Protein AF-A0A7S1AG06-F1 (afdb_monomer_lite)

Secondary structure (DSSP, 8-state):
--TT--HHHHHHHHHT-SSEEEEE--SSS----SS--THHHHHHHHHHHHTTTS--EEEEESS--SHHHHHHHHTTSSEEE--HHHHHHHHHHHHHHHHHHHHHHH-S---------SHHHHHHHT--------TTEETTEE-----GGGHHHHHHHHHHHHHHTT-HHHHHHHHHIIIIII-PSPPEEE-HHHHHHTTS---EEE-GGGSGGGSTHHHHHHHHHHHHHHTT--EEEEEESSSHHHHHHHHHHHHHT-EEEEEEEHHHHHHTHHHHHHHHHTT-EEEEE-STTSSHHHHHHHHHHHHHHSTTTEEE--SSS-SSTTHHHHHHHHHTHHHHHHHHHHHT--TT-TT-----SS--SEEEEE-SSSHHHHHHHGGGTTSS-EEEEE---TTT-S--TTS-S-S----HHHH-EEEEETTEEEEE-B-TT-PBPP---SS--

Organism: Noctiluca scintillans (NCBI:txid2966)

Sequence (449 aa):
VAPTSTPERMVKAAQLADSFIYVVSVLGVTGARAEVNSEVESVVSKLREATAGQGISLVVGFGVSTREHVTAIGAYADGVVVGSKIVQALGTSGLEGMSNLVKDLSGGPLIDPPFPETVEERRELGAVLPVPDTKWSFGAFGGRYIPETLMEAHEELSTAWDAAKKDEVFLAEIRRMREEFIGGPTPIYHAKRLSDMLGGAQLWFKREELAHTGAHKINNAIGQAILAKRLGKNRIIAETGAGQHGVATATACALLDLECIVYMGSVDMDRQALNVFRMKMLGATVVPAETGSKTLKDAINEAMRDWVTNIRTTHYIIGSAVGPHPFPDIVRDLQSVIGIEARAQMLNETSAHPTYTRGPGRLPDTVIACVGGGSNAIGMFSAFLDDKVEIFGVEAGGKAGPPQEDGSGSLEHSATLTAGRPGVLHGSRTYLIQDDAGQILETHSISAG

Structure (mmCIF, N/CA/C/O backbone):
data_AF-A0A7S1AG06-F1
#
_entry.id   AF-A0A7S1AG06-F1
#
loop_
_atom_site.group_PDB
_atom_site.id
_atom_site.type_symbol
_atom_site.label_atom_id
_atom_site.label_alt_id
_atom_site.label_comp_id
_atom_site.label_asym_id
_atom_site.label_entity_id
_atom_site.label_seq_id
_atom_site.pdbx_PDB_ins_code
_atom_site.Cartn_x
_atom_site.Cartn_y
_atom_site.Cartn_z
_atom_site.occupancy
_atom_site.B_iso_or_equiv
_atom_site.auth_seq_id
_atom_site.auth_comp_id
_atom_site.auth_asym_id
_atom_site.auth_atom_id
_atom_site.pdbx_PDB_model_num
ATOM 1 N N . VAL A 1 1 ? -17.848 5.512 17.217 1.00 82.69 1 VAL A N 1
ATOM 2 C CA . VAL A 1 1 ? -16.894 6.570 17.630 1.00 82.69 1 VAL A CA 1
ATOM 3 C C . VAL A 1 1 ? -15.759 5.933 18.413 1.00 82.69 1 VAL A C 1
ATOM 5 O O . VAL A 1 1 ? -16.008 4.989 19.155 1.00 82.69 1 VAL A O 1
ATOM 8 N N . ALA A 1 2 ? -14.530 6.400 18.213 1.00 83.06 2 ALA A N 1
ATOM 9 C CA . ALA A 1 2 ? -13.330 5.900 18.882 1.00 83.06 2 ALA A CA 1
ATOM 10 C C . ALA A 1 2 ? -12.634 7.019 19.684 1.00 83.06 2 ALA A C 1
ATOM 12 O O . ALA A 1 2 ? -12.930 8.191 19.451 1.00 83.06 2 ALA A O 1
ATOM 13 N N . PRO A 1 3 ? -11.674 6.702 20.577 1.00 77.75 3 PRO A N 1
ATOM 14 C CA . PRO A 1 3 ? -10.900 7.721 21.294 1.00 77.75 3 PRO A CA 1
ATOM 15 C C . PRO A 1 3 ? -10.045 8.616 20.380 1.00 77.75 3 PRO A C 1
ATOM 17 O O . PRO A 1 3 ? -9.652 9.707 20.781 1.00 77.75 3 PRO A O 1
ATOM 20 N N . THR A 1 4 ? -9.765 8.163 19.155 1.00 79.75 4 THR A N 1
ATOM 21 C CA . THR A 1 4 ? -9.115 8.931 18.077 1.00 79.75 4 THR A CA 1
ATOM 22 C C . THR A 1 4 ? -10.094 9.719 17.206 1.00 79.75 4 THR A C 1
ATOM 24 O O . THR A 1 4 ? -9.679 10.409 16.288 1.00 79.75 4 THR A O 1
ATOM 27 N N . SER A 1 5 ? -11.409 9.638 17.421 1.00 83.94 5 SER A N 1
ATOM 28 C CA . SER A 1 5 ? -12.334 10.455 16.628 1.00 83.94 5 SER A CA 1
ATOM 29 C C . SER A 1 5 ? -12.170 11.937 17.000 1.00 83.94 5 SER A C 1
ATOM 31 O O . SER A 1 5 ? -12.199 12.292 18.177 1.00 83.94 5 SER A O 1
ATOM 33 N N . THR A 1 6 ? -12.048 12.814 16.002 1.00 83.12 6 THR A N 1
ATOM 34 C CA . THR A 1 6 ? -12.031 14.272 16.205 1.00 83.12 6 THR A CA 1
ATOM 35 C C . THR A 1 6 ? -13.423 14.804 16.584 1.00 83.12 6 THR A C 1
ATOM 37 O O . THR A 1 6 ? -14.427 14.139 16.296 1.00 83.12 6 THR A O 1
ATOM 40 N N . PRO A 1 7 ? -13.540 16.006 17.184 1.00 81.56 7 PRO A N 1
ATOM 41 C CA . PRO A 1 7 ? -14.839 16.621 17.469 1.00 81.56 7 PRO A CA 1
ATOM 42 C C . PRO A 1 7 ? -15.742 16.740 16.232 1.00 81.56 7 PRO A C 1
ATOM 44 O O . PRO A 1 7 ? -16.926 16.410 16.286 1.00 81.56 7 PRO A O 1
ATOM 47 N N . GLU A 1 8 ? -15.188 17.127 15.082 1.00 83.00 8 GLU A N 1
ATOM 48 C CA . GLU A 1 8 ? -15.930 17.240 13.822 1.00 83.00 8 GLU A CA 1
ATOM 49 C C . GLU A 1 8 ? -16.462 15.874 13.365 1.00 83.00 8 GLU A C 1
ATOM 51 O O . GLU A 1 8 ? -17.602 15.754 12.902 1.00 83.00 8 GLU A O 1
ATOM 56 N N . ARG A 1 9 ? -15.654 14.818 13.530 1.00 84.94 9 ARG A N 1
ATOM 57 C CA . ARG A 1 9 ? -16.044 13.443 13.210 1.00 84.94 9 ARG A CA 1
ATOM 58 C C . ARG A 1 9 ? -17.137 12.934 14.146 1.00 84.94 9 ARG A C 1
ATOM 60 O O . ARG A 1 9 ? -18.053 12.262 13.677 1.00 84.94 9 ARG A O 1
ATOM 67 N N . MET A 1 10 ? -17.073 13.276 15.433 1.00 84.38 10 MET A N 1
ATOM 68 C CA . MET A 1 10 ? -18.102 12.946 16.424 1.00 84.38 10 MET A CA 1
ATOM 69 C C . MET A 1 10 ? -19.456 13.570 16.067 1.00 84.38 10 MET A C 1
ATOM 71 O O . MET A 1 10 ? -20.460 12.860 16.040 1.00 84.38 10 MET A O 1
ATOM 75 N N . VAL A 1 11 ? -19.481 14.857 15.703 1.00 82.00 11 VAL A N 1
ATOM 76 C CA . VAL A 1 11 ? -20.703 15.541 15.239 1.00 82.00 11 VAL A CA 1
ATOM 77 C C . VAL A 1 11 ? -21.268 14.866 13.991 1.00 82.00 11 VAL A C 1
ATOM 79 O O . VAL A 1 11 ? -22.467 14.610 13.903 1.00 82.00 11 VAL A O 1
ATOM 82 N N . LYS A 1 12 ? -20.407 14.523 13.028 1.00 83.12 12 LYS A N 1
ATOM 83 C CA . LYS A 1 12 ? -20.838 13.835 11.808 1.00 83.12 12 LYS A CA 1
ATOM 84 C C . LYS A 1 12 ? -21.396 12.439 12.090 1.00 83.12 12 LYS A C 1
ATOM 86 O O . LYS A 1 12 ? -22.379 12.048 11.474 1.00 83.12 12 LYS A O 1
ATOM 91 N N . ALA A 1 13 ? -20.783 11.691 13.007 1.00 82.56 13 ALA A N 1
ATOM 92 C CA . ALA A 1 13 ? -21.290 10.387 13.425 1.00 82.56 13 ALA A CA 1
ATOM 93 C C . ALA A 1 13 ? -22.673 10.510 14.080 1.00 82.56 13 ALA A C 1
ATOM 95 O O . ALA A 1 13 ? -23.531 9.675 13.827 1.00 82.56 13 ALA A O 1
ATOM 96 N N . ALA A 1 14 ? -22.901 11.570 14.858 1.00 78.81 14 ALA A N 1
ATOM 97 C CA . ALA A 1 14 ? -24.191 11.847 15.476 1.00 78.81 14 ALA A CA 1
ATOM 98 C C . ALA A 1 14 ? -25.291 12.153 14.454 1.00 78.81 14 ALA A C 1
ATOM 100 O O . ALA A 1 14 ? -26.377 11.598 14.533 1.00 78.81 14 ALA A O 1
ATOM 101 N N . GLN A 1 15 ? -24.978 12.944 13.426 1.00 79.06 15 GLN A N 1
ATOM 102 C CA . GLN A 1 15 ? -25.914 13.238 12.332 1.00 79.06 15 GLN A CA 1
ATOM 103 C C . GLN A 1 15 ? -26.327 12.004 11.516 1.00 79.06 15 GLN A C 1
ATOM 105 O O . GLN A 1 15 ? -27.351 12.042 10.842 1.00 79.06 15 GLN A O 1
ATOM 110 N N . LEU A 1 16 ? -25.508 10.950 11.529 1.00 79.19 16 LEU A N 1
ATOM 111 C CA . LEU A 1 16 ? -25.752 9.694 10.817 1.00 79.19 16 LEU A CA 1
ATOM 112 C C . LEU A 1 16 ? -26.366 8.608 11.709 1.00 79.19 16 LEU A C 1
ATOM 114 O O . LEU A 1 16 ? -26.655 7.526 11.211 1.00 79.19 16 LEU A O 1
ATOM 118 N N . ALA A 1 17 ? -26.458 8.835 13.019 1.00 77.12 17 ALA A N 1
ATOM 119 C CA . ALA A 1 17 ? -26.903 7.820 13.957 1.00 77.12 17 ALA A CA 1
ATOM 120 C C . ALA A 1 17 ? -28.417 7.913 14.163 1.00 77.12 17 ALA A C 1
ATOM 122 O O . ALA A 1 17 ? -28.927 8.891 14.702 1.00 77.12 17 ALA A O 1
ATOM 123 N N . ASP A 1 18 ? -29.116 6.847 13.787 1.00 70.19 18 ASP A N 1
ATOM 124 C CA . ASP A 1 18 ? -30.582 6.801 13.835 1.00 70.19 18 ASP A CA 1
ATOM 125 C C . ASP A 1 18 ? -31.113 6.338 15.204 1.00 70.19 18 ASP A C 1
ATOM 127 O O . ASP A 1 18 ? -32.270 6.571 15.546 1.00 70.19 18 ASP A O 1
ATOM 131 N N . SER A 1 19 ? -30.280 5.638 15.984 1.00 78.25 19 SER A N 1
ATOM 132 C CA . SER A 1 19 ? -30.672 5.005 17.253 1.00 78.25 19 SER A CA 1
ATOM 133 C C . SER A 1 19 ? -29.648 5.234 18.364 1.00 78.25 19 SER A C 1
ATOM 135 O O . SER A 1 19 ? -29.924 5.912 19.354 1.00 78.25 19 SER A O 1
ATOM 137 N N . PHE A 1 20 ? -28.448 4.682 18.205 1.00 85.56 20 PHE A N 1
ATOM 138 C CA . PHE A 1 20 ? -27.379 4.797 19.186 1.00 85.56 20 PHE A CA 1
ATOM 139 C C . PHE A 1 20 ? -26.015 4.964 18.524 1.00 85.56 20 PHE A C 1
ATOM 141 O O . PHE A 1 20 ? -25.789 4.538 17.392 1.00 85.56 20 PHE A O 1
ATOM 148 N N . ILE A 1 21 ? -25.076 5.546 19.266 1.00 85.25 21 ILE A N 1
ATOM 149 C CA . ILE A 1 21 ? -23.669 5.583 18.881 1.00 85.25 21 ILE A CA 1
ATOM 150 C C . ILE A 1 21 ? -22.910 4.566 19.715 1.00 85.25 21 ILE A C 1
ATOM 152 O O . ILE A 1 21 ? -22.862 4.646 20.943 1.00 85.25 21 ILE A O 1
ATOM 156 N N . TYR A 1 22 ? -22.260 3.637 19.021 1.00 87.44 22 TYR A N 1
ATOM 157 C CA . TYR A 1 22 ? -21.307 2.727 19.632 1.00 87.44 22 TYR A CA 1
ATOM 158 C C . TYR A 1 22 ? -19.970 3.434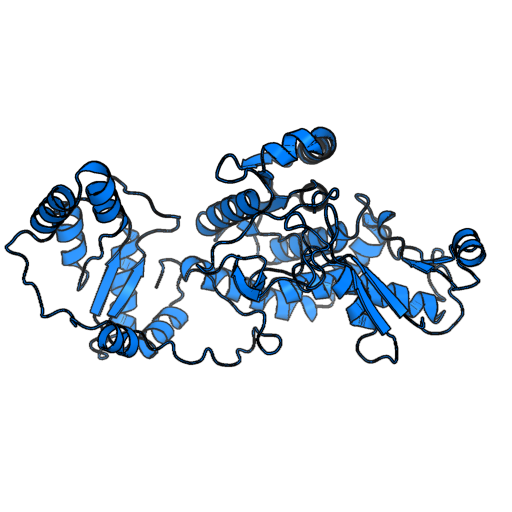 19.895 1.00 87.44 22 TYR A C 1
ATOM 160 O O . TYR A 1 22 ? -19.305 3.905 18.961 1.00 87.44 22 TYR A O 1
ATOM 168 N N . VAL A 1 23 ? -19.573 3.511 21.164 1.00 85.44 23 VAL A N 1
ATOM 169 C CA . VAL A 1 23 ? -18.324 4.119 21.635 1.00 85.44 23 VAL A CA 1
ATOM 170 C C . VAL A 1 23 ? -17.333 3.015 21.986 1.00 85.44 23 VAL A C 1
ATOM 172 O O . VAL A 1 23 ? -17.578 2.187 22.863 1.00 85.44 23 VAL A O 1
ATOM 175 N N . VAL A 1 24 ? -16.202 3.001 21.287 1.00 77.38 24 VAL A N 1
ATOM 176 C CA . VAL A 1 24 ? -15.135 2.024 21.513 1.00 77.38 24 VAL A CA 1
ATOM 177 C C . VAL A 1 24 ? -14.238 2.517 22.646 1.00 77.38 24 VAL A C 1
ATOM 179 O O . VAL A 1 24 ? -13.766 3.650 22.613 1.00 77.38 24 VAL A O 1
ATOM 182 N N . SER A 1 25 ? -13.988 1.666 23.640 1.00 63.97 25 SER A N 1
ATOM 183 C CA . SER A 1 25 ? -13.286 2.044 24.872 1.00 63.97 25 SER A CA 1
ATOM 184 C C . SER A 1 25 ? -11.745 2.065 24.787 1.00 63.97 25 SER A C 1
ATOM 186 O O . SER A 1 25 ? -11.075 2.478 25.738 1.00 63.97 25 SER A O 1
ATOM 188 N N . VAL A 1 26 ? -11.137 1.598 23.686 1.00 62.25 26 VAL A N 1
ATOM 189 C CA . VAL A 1 26 ? -9.678 1.368 23.623 1.00 62.25 26 VAL A CA 1
ATOM 190 C C . VAL A 1 26 ? -9.077 1.624 22.240 1.00 62.25 26 VAL A C 1
ATOM 192 O O . VAL A 1 26 ? -9.709 1.383 21.213 1.00 62.25 26 VAL A O 1
ATOM 195 N N . LEU A 1 27 ? -7.803 2.026 22.236 1.00 56.12 27 LEU A N 1
ATOM 196 C CA . LEU A 1 27 ? -6.889 1.921 21.098 1.00 56.12 27 LEU A CA 1
ATOM 197 C C . LEU A 1 27 ? -6.294 0.498 21.087 1.00 56.12 27 LEU A C 1
ATOM 199 O O . LEU A 1 27 ? -5.421 0.183 21.894 1.00 56.12 27 LEU A O 1
ATOM 203 N N . GLY A 1 28 ? -6.827 -0.400 20.252 1.00 52.72 28 GLY A N 1
ATOM 204 C CA . GLY A 1 28 ? -6.326 -1.776 20.093 1.00 52.72 28 GLY A CA 1
ATOM 205 C C . GLY A 1 28 ? -7.382 -2.782 19.611 1.00 52.72 28 GLY A C 1
ATOM 206 O O . GLY A 1 28 ? -8.577 -2.492 19.608 1.00 52.72 28 GLY A O 1
ATOM 207 N N . VAL A 1 29 ? -6.945 -3.980 19.200 1.00 49.53 29 VAL A N 1
ATOM 208 C CA . VAL A 1 29 ? -7.837 -5.111 18.862 1.00 49.53 29 VAL A CA 1
ATOM 209 C C . VAL A 1 29 ? -8.326 -5.864 20.108 1.00 49.53 29 VAL A C 1
ATOM 211 O O . VAL A 1 29 ? -7.741 -5.779 21.185 1.00 49.53 29 VAL A O 1
ATOM 214 N N . THR A 1 30 ? -9.444 -6.576 19.952 1.00 44.72 30 THR A N 1
ATOM 215 C CA . THR A 1 30 ? -10.256 -7.217 21.002 1.00 44.72 30 THR A CA 1
ATOM 216 C C . THR A 1 30 ? -9.461 -8.044 22.020 1.00 44.72 30 THR A C 1
ATOM 218 O O . THR A 1 30 ? -8.697 -8.927 21.641 1.00 44.72 30 THR A O 1
ATOM 221 N N . GLY A 1 31 ? -9.745 -7.835 23.311 1.00 45.41 31 GLY A N 1
ATOM 222 C CA . GLY A 1 31 ? -9.295 -8.662 24.435 1.00 45.41 31 GLY A CA 1
ATOM 223 C C . GLY A 1 31 ? -9.932 -8.189 25.747 1.00 45.41 31 GLY A C 1
ATOM 224 O O . GLY A 1 31 ? -10.131 -6.988 25.937 1.00 45.41 31 GLY A O 1
ATOM 225 N N . ALA A 1 32 ? -10.305 -9.115 26.636 1.00 44.28 32 ALA A N 1
ATOM 226 C CA . ALA A 1 32 ? -10.790 -8.769 27.974 1.00 44.28 32 ALA A CA 1
ATOM 227 C C . ALA A 1 32 ? -9.619 -8.237 28.817 1.00 44.28 32 ALA A C 1
ATOM 229 O O . ALA A 1 32 ? -8.543 -8.834 28.815 1.00 44.28 32 ALA A O 1
ATOM 230 N N . ARG A 1 33 ? -9.811 -7.118 29.520 1.00 54.19 33 ARG A N 1
ATOM 231 C CA . ARG A 1 33 ? -8.821 -6.543 30.446 1.00 54.19 33 ARG A CA 1
ATOM 232 C C . ARG A 1 33 ? -9.404 -6.474 31.854 1.00 54.19 33 ARG A C 1
ATOM 234 O O . ARG A 1 33 ? -10.619 -6.544 32.009 1.00 54.19 33 ARG A O 1
ATOM 241 N N . ALA A 1 34 ? -8.525 -6.357 32.848 1.00 46.91 34 ALA A N 1
ATOM 242 C CA . ALA A 1 34 ? -8.886 -6.300 34.264 1.00 46.91 34 ALA A CA 1
ATOM 243 C C . ALA A 1 34 ? -9.395 -4.919 34.727 1.00 46.91 34 ALA A C 1
ATOM 245 O O . ALA A 1 34 ? -10.036 -4.848 35.766 1.00 46.91 34 ALA A O 1
ATOM 246 N N . GLU A 1 35 ? -9.134 -3.842 33.973 1.00 53.31 35 GLU A N 1
ATOM 247 C CA . GLU A 1 35 ? -9.534 -2.472 34.334 1.00 53.31 35 GLU A CA 1
ATOM 248 C C . GLU A 1 35 ? -10.145 -1.716 33.141 1.00 53.31 35 GLU A C 1
ATOM 250 O O . GLU A 1 35 ? -9.766 -1.929 31.982 1.00 53.31 35 GLU A O 1
ATOM 255 N N . VAL A 1 36 ? -11.102 -0.829 33.436 1.00 56.50 36 VAL A N 1
ATOM 256 C CA . VAL A 1 36 ? -11.788 0.043 32.468 1.00 56.50 36 VAL A CA 1
ATOM 257 C C . VAL A 1 36 ? -10.916 1.271 32.182 1.00 56.50 36 VAL A C 1
ATOM 259 O O . VAL A 1 36 ? -10.437 1.922 33.106 1.00 56.50 36 VAL A O 1
ATOM 262 N N . ASN A 1 37 ? -10.704 1.597 30.904 1.00 65.44 37 ASN A N 1
ATOM 263 C CA . ASN A 1 37 ? -9.892 2.746 30.491 1.00 65.44 37 ASN A CA 1
ATOM 264 C C . ASN A 1 37 ? -10.561 4.074 30.912 1.00 65.44 37 ASN A C 1
ATOM 266 O O . ASN A 1 37 ? -11.705 4.336 30.542 1.00 65.44 37 ASN A O 1
ATOM 270 N N . SER A 1 38 ? -9.842 4.924 31.648 1.00 63.81 38 SER A N 1
ATOM 271 C CA . SER A 1 38 ? -10.331 6.224 32.132 1.00 63.81 38 SER A CA 1
ATOM 272 C C . SER A 1 38 ? -10.552 7.257 31.020 1.00 63.81 38 SER A C 1
ATOM 274 O O . SER A 1 38 ? -11.309 8.207 31.203 1.00 63.81 38 SER A O 1
ATOM 276 N N . GLU A 1 39 ? -9.962 7.071 29.834 1.00 70.44 39 GLU A N 1
ATOM 277 C CA . GLU A 1 39 ? -10.177 7.970 28.689 1.00 70.44 39 GLU A CA 1
ATOM 278 C C . GLU A 1 39 ? -11.611 7.905 28.136 1.00 70.44 39 GLU A C 1
ATOM 280 O O . GLU A 1 39 ? -12.083 8.848 27.499 1.00 70.44 39 GLU A O 1
ATOM 285 N N . VAL A 1 40 ? -12.326 6.807 28.386 1.00 77.19 40 VAL A N 1
ATOM 286 C CA . VAL A 1 40 ? -13.643 6.528 27.793 1.00 77.19 40 VAL A CA 1
ATOM 287 C C . VAL A 1 40 ? -14.706 7.469 28.321 1.00 77.19 40 VAL A C 1
ATOM 289 O O . VAL A 1 40 ? -15.516 7.966 27.546 1.00 77.19 40 VAL A O 1
ATOM 292 N N . GLU A 1 41 ? -14.677 7.760 29.618 1.00 83.75 41 GLU A N 1
ATOM 293 C CA . GLU A 1 41 ? -15.601 8.704 30.243 1.00 83.75 41 GLU A CA 1
ATOM 294 C C . GLU A 1 41 ? -15.460 10.100 29.620 1.00 83.75 41 GLU A C 1
ATOM 296 O O . GLU A 1 41 ? -16.454 10.735 29.269 1.00 83.75 41 GLU A O 1
ATOM 301 N N . SER A 1 42 ? -14.221 10.543 29.369 1.00 83.00 42 SER A N 1
ATOM 302 C CA . SER A 1 42 ? -13.962 11.812 28.679 1.00 83.00 42 SER A CA 1
ATOM 303 C C . SER A 1 42 ? -14.509 11.814 27.249 1.00 83.00 42 SER A C 1
ATOM 305 O O . SER A 1 42 ? -15.097 12.807 26.819 1.00 83.00 42 SER A O 1
ATOM 307 N N . VAL A 1 43 ? -14.355 10.709 26.511 1.00 83.31 43 VAL A N 1
ATOM 308 C CA . VAL A 1 43 ? -14.897 10.568 25.148 1.00 83.31 43 VAL A CA 1
ATOM 309 C C . VAL A 1 43 ? -16.423 10.599 25.159 1.00 83.31 43 VAL A C 1
ATOM 311 O O . VAL A 1 43 ? -17.015 11.320 24.361 1.00 83.31 43 VAL A O 1
ATOM 314 N N . VAL A 1 44 ? -17.062 9.860 26.070 1.00 88.00 44 VAL A N 1
ATOM 315 C CA . VAL A 1 44 ? -18.524 9.842 26.213 1.00 88.00 44 VAL A CA 1
ATOM 316 C C . VAL A 1 44 ? -19.041 11.227 26.581 1.00 88.00 44 VAL A C 1
ATOM 318 O O . VAL A 1 44 ? -20.014 11.672 25.984 1.00 88.00 44 VAL A O 1
ATOM 321 N N . SER A 1 45 ? -18.370 11.937 27.490 1.00 87.00 45 SER A N 1
ATOM 322 C CA . SER A 1 45 ? -18.733 13.305 27.871 1.00 87.00 45 SER A CA 1
ATOM 323 C C . SER A 1 45 ? -18.693 14.265 26.674 1.00 87.00 45 SER A C 1
ATOM 325 O O . SER A 1 45 ? -19.702 14.889 26.349 1.00 87.00 45 SER A O 1
ATOM 327 N N . LYS A 1 46 ? -17.580 14.295 25.926 1.00 84.44 46 LYS A N 1
ATOM 328 C CA . LYS A 1 46 ? -17.444 15.120 24.708 1.00 84.44 46 LYS A CA 1
ATOM 329 C C . LYS A 1 46 ? -18.480 14.768 23.645 1.00 84.44 46 LYS A C 1
ATOM 331 O O . LYS A 1 46 ? -19.031 15.648 22.990 1.00 84.44 46 LYS A O 1
ATOM 336 N N . LEU A 1 47 ? -18.743 13.476 23.459 1.00 86.12 47 LEU A N 1
ATOM 337 C CA . LEU A 1 47 ? -19.730 13.011 22.496 1.00 86.12 47 LEU A CA 1
ATOM 338 C C . LEU A 1 47 ? -21.141 13.435 22.918 1.00 86.12 47 LEU A C 1
ATOM 340 O O . LEU A 1 47 ? -21.899 13.902 22.080 1.00 86.12 47 LEU A O 1
ATOM 344 N N . ARG A 1 48 ? -21.460 13.353 24.214 1.00 87.50 48 ARG A N 1
ATOM 345 C CA . ARG A 1 48 ? -22.745 13.779 24.783 1.00 87.50 48 ARG A CA 1
ATOM 346 C C . ARG A 1 48 ? -22.974 15.280 24.611 1.00 87.50 48 ARG A C 1
ATOM 348 O O . ARG A 1 48 ? -24.095 15.684 24.317 1.00 87.50 48 ARG A O 1
ATOM 355 N N . GLU A 1 49 ? -21.924 16.093 24.732 1.00 85.75 49 GLU A N 1
ATOM 356 C CA . GLU A 1 49 ? -21.966 17.518 24.378 1.00 85.75 49 GLU A CA 1
ATOM 357 C C . GLU A 1 49 ? -22.215 17.719 22.874 1.00 85.75 49 GLU A C 1
ATOM 359 O O . GLU A 1 49 ? -23.095 18.488 22.490 1.00 85.75 49 GLU A O 1
ATOM 364 N N . ALA A 1 50 ? -21.496 16.989 22.014 1.00 78.62 50 ALA A N 1
ATOM 365 C CA . ALA A 1 50 ? -21.640 17.074 20.559 1.00 78.62 50 ALA A CA 1
ATOM 366 C C . ALA A 1 50 ? -23.013 16.592 20.044 1.00 78.62 50 ALA A C 1
ATOM 368 O O . ALA A 1 50 ? -23.471 17.047 18.995 1.00 78.62 50 ALA A O 1
ATOM 369 N N . THR A 1 51 ? -23.673 15.686 20.769 1.00 76.62 51 THR A N 1
ATOM 370 C CA . THR A 1 51 ? -24.997 15.133 20.437 1.00 76.62 51 THR A CA 1
ATOM 371 C C . THR A 1 51 ? -26.125 15.744 21.271 1.00 76.62 51 THR A C 1
ATOM 373 O O . THR A 1 51 ? -27.248 15.225 21.269 1.00 76.62 51 THR A O 1
ATOM 376 N N . ALA A 1 52 ? -25.852 16.821 22.014 1.00 78.50 52 ALA A N 1
ATOM 377 C CA . ALA A 1 52 ? -26.829 17.443 22.897 1.00 78.50 52 ALA A CA 1
ATOM 378 C C . ALA A 1 52 ? -28.099 17.837 22.120 1.00 78.50 52 ALA A C 1
ATOM 380 O O . ALA A 1 52 ? -28.047 18.514 21.095 1.00 78.50 52 ALA A O 1
ATOM 381 N N . GLY A 1 53 ? -29.258 17.386 22.610 1.00 72.19 53 GLY A N 1
ATOM 382 C CA . GLY A 1 53 ? -30.561 17.661 21.995 1.00 72.19 53 GLY A CA 1
ATOM 383 C C . GLY A 1 53 ? -30.986 16.711 20.868 1.00 72.19 53 GLY A C 1
ATOM 384 O O . GLY A 1 53 ? -32.100 16.853 20.378 1.00 72.19 53 GLY A O 1
ATOM 385 N N . GLN A 1 54 ? -30.162 15.727 20.485 1.00 74.44 54 GLN A N 1
ATOM 386 C CA . GLN A 1 54 ? -30.512 14.748 19.440 1.00 74.44 54 GLN A CA 1
ATOM 387 C C . GLN A 1 54 ? -31.177 13.473 19.987 1.00 74.44 54 GLN A C 1
ATOM 389 O O . GLN A 1 54 ? -31.704 12.680 19.217 1.00 74.44 54 GLN A O 1
ATOM 394 N N . GLY A 1 55 ? -31.167 13.261 21.309 1.00 74.00 55 GLY A N 1
ATOM 395 C CA . GLY A 1 55 ? -31.792 12.088 21.942 1.00 74.00 55 GLY A CA 1
ATOM 396 C C . GLY A 1 55 ? -31.104 10.750 21.636 1.00 74.00 55 GLY A C 1
ATOM 397 O O . GLY A 1 55 ? -31.683 9.698 21.891 1.00 74.00 55 GLY A O 1
ATOM 398 N N . ILE A 1 56 ? -29.885 10.782 21.094 1.00 82.06 56 ILE A N 1
ATOM 399 C CA . ILE A 1 56 ? -29.129 9.591 20.699 1.00 82.06 56 ILE A CA 1
ATOM 400 C C . ILE A 1 56 ? -28.500 8.942 21.932 1.00 82.06 56 ILE A C 1
ATOM 402 O O . ILE A 1 56 ? -27.832 9.612 22.719 1.00 82.06 56 ILE A O 1
ATOM 406 N N . SER A 1 57 ? -28.682 7.627 22.067 1.00 86.38 57 SER A N 1
ATOM 407 C CA . SER A 1 57 ? -28.094 6.854 23.166 1.00 86.38 57 SER A CA 1
ATOM 408 C C . SER A 1 57 ? -26.612 6.566 22.911 1.00 86.38 57 SER A C 1
ATOM 410 O O . SER A 1 57 ? -26.224 6.158 21.816 1.00 86.38 57 SER A O 1
ATOM 412 N N . LEU A 1 58 ? -25.770 6.740 23.925 1.00 88.50 58 LEU A N 1
ATOM 413 C CA . LEU A 1 58 ? -24.339 6.453 23.877 1.00 88.50 58 LEU A CA 1
ATOM 414 C C . LEU A 1 58 ? -24.062 5.109 24.541 1.00 88.50 58 LEU A C 1
ATOM 416 O O . LEU A 1 58 ? -24.184 4.961 25.757 1.00 88.50 58 LEU A O 1
ATOM 420 N N . VAL A 1 59 ? -23.673 4.124 23.736 1.00 89.94 59 VAL A N 1
ATOM 421 C CA . VAL A 1 59 ? -23.468 2.749 24.198 1.00 89.94 59 VAL A CA 1
ATOM 422 C C . VAL A 1 59 ? -21.988 2.414 24.106 1.00 89.94 59 VAL A C 1
ATOM 424 O O . VAL A 1 59 ? -21.392 2.481 23.033 1.00 89.94 59 VAL A O 1
ATOM 427 N N . VAL A 1 60 ? -21.382 2.042 25.227 1.00 88.25 60 VAL A N 1
ATOM 428 C CA . VAL A 1 60 ? -19.943 1.769 25.311 1.00 88.25 60 VAL A CA 1
ATOM 429 C C . VAL A 1 60 ? -19.682 0.272 25.185 1.00 88.25 60 VAL A C 1
ATOM 431 O O . VAL A 1 60 ? -20.357 -0.543 25.813 1.00 88.25 60 VAL A O 1
ATOM 434 N N . GLY A 1 61 ? -18.669 -0.111 24.413 1.00 78.00 61 GLY A N 1
ATOM 435 C CA . GLY A 1 61 ? -18.190 -1.493 24.369 1.00 78.00 61 GLY A CA 1
ATOM 436 C C . GLY A 1 61 ? -16.679 -1.599 24.207 1.00 78.00 61 GLY A C 1
ATOM 437 O O . GLY A 1 61 ? -16.005 -0.600 23.969 1.00 78.00 61 GLY A O 1
ATOM 438 N N . PHE A 1 62 ? -16.189 -2.843 24.312 1.00 68.00 62 PHE A N 1
ATOM 439 C CA . PHE A 1 62 ? -14.797 -3.311 24.493 1.00 68.00 62 PHE A CA 1
ATOM 440 C C . PHE A 1 62 ? -14.321 -3.439 25.950 1.00 68.00 62 PHE A C 1
ATOM 442 O O . PHE A 1 62 ? -14.478 -2.536 26.765 1.00 68.00 62 PHE A O 1
ATOM 449 N N . GLY A 1 63 ? -13.700 -4.585 26.266 1.00 70.31 63 GLY A N 1
ATOM 450 C CA . GLY A 1 63 ? -13.083 -4.876 27.571 1.00 70.31 63 GLY A CA 1
ATOM 451 C C . GLY A 1 63 ? -14.050 -5.269 28.699 1.00 70.31 63 GLY A C 1
ATOM 452 O O . GLY A 1 63 ? -13.611 -5.677 29.773 1.00 70.31 63 GLY A O 1
ATOM 453 N N . VAL A 1 64 ? -15.361 -5.198 28.471 1.00 80.19 64 VAL A N 1
ATOM 454 C CA . VAL A 1 64 ? -16.384 -5.535 29.471 1.00 80.19 64 VAL A CA 1
ATOM 455 C C . VAL A 1 64 ? -16.474 -7.048 29.643 1.00 80.19 64 VAL A C 1
ATOM 457 O O . VAL A 1 64 ? -16.635 -7.785 28.669 1.00 80.19 64 VAL A O 1
ATOM 460 N N . SER A 1 65 ? -16.336 -7.522 30.880 1.00 86.69 65 SER A N 1
ATOM 461 C CA . SER A 1 65 ? -16.362 -8.959 31.177 1.00 86.69 65 SER A CA 1
ATOM 462 C C . SER A 1 65 ? -16.991 -9.323 32.519 1.00 86.69 65 SER A C 1
ATOM 464 O O . SER A 1 65 ? -17.255 -10.505 32.732 1.00 86.69 65 SER A O 1
ATOM 466 N N . THR A 1 66 ? -17.266 -8.339 33.378 1.00 88.00 66 THR A N 1
ATOM 467 C CA . THR A 1 66 ? -17.889 -8.531 34.692 1.00 88.00 66 THR A CA 1
ATOM 468 C C . THR A 1 66 ? -19.007 -7.514 34.917 1.00 88.00 66 THR A C 1
ATOM 470 O O . THR A 1 66 ? -19.088 -6.493 34.221 1.00 88.00 66 THR A O 1
ATOM 473 N N . ARG A 1 67 ? -19.869 -7.774 35.904 1.00 88.75 67 ARG A N 1
ATOM 474 C CA . ARG A 1 67 ? -20.951 -6.863 36.295 1.00 88.75 67 ARG A CA 1
ATOM 475 C C . ARG A 1 67 ? -20.430 -5.537 36.848 1.00 88.75 67 ARG A C 1
ATOM 477 O O . ARG A 1 67 ? -21.058 -4.497 36.653 1.00 88.75 67 ARG A O 1
ATOM 484 N N . GLU A 1 68 ? -19.275 -5.543 37.499 1.00 88.00 68 GLU A N 1
ATOM 485 C CA . GLU A 1 68 ? -18.622 -4.330 37.993 1.00 88.00 68 GLU A CA 1
ATOM 486 C C . GLU A 1 68 ? -18.251 -3.415 36.825 1.00 88.00 68 GLU A C 1
ATOM 488 O O . GLU A 1 68 ? -18.516 -2.218 36.894 1.00 88.00 68 GLU A O 1
ATOM 493 N N . HIS A 1 69 ? -17.736 -3.968 35.717 1.00 86.50 69 HIS A N 1
ATOM 494 C CA . HIS A 1 69 ? -17.481 -3.183 34.504 1.00 86.50 69 HIS A CA 1
ATOM 495 C C . HIS A 1 69 ? -18.778 -2.583 33.948 1.00 86.50 69 HIS A C 1
ATOM 497 O O . HIS A 1 69 ? -18.801 -1.406 33.598 1.00 86.50 69 HIS A O 1
ATOM 503 N N . VAL A 1 70 ? -19.861 -3.369 33.893 1.00 88.06 70 VAL A N 1
ATOM 504 C CA . VAL A 1 70 ? -21.173 -2.893 33.417 1.00 88.06 70 VAL A CA 1
ATOM 505 C C . VAL A 1 70 ? -21.680 -1.742 34.284 1.00 88.06 70 VAL A C 1
ATOM 507 O O . VAL A 1 70 ? -22.080 -0.707 33.760 1.00 88.06 70 VAL A O 1
ATOM 510 N N . THR A 1 71 ? -21.615 -1.893 35.606 1.00 88.00 71 THR A N 1
ATOM 511 C CA . THR A 1 71 ? -22.095 -0.886 36.562 1.00 88.00 71 THR A CA 1
ATOM 512 C C . THR A 1 71 ? -21.247 0.384 36.509 1.00 88.00 71 THR A C 1
ATOM 514 O O . THR A 1 71 ? -21.790 1.484 36.506 1.00 88.00 71 THR A O 1
ATOM 517 N N . ALA A 1 72 ? -19.921 0.243 36.419 1.00 85.94 72 ALA A N 1
ATOM 518 C CA . ALA A 1 72 ? -19.004 1.372 36.316 1.00 85.94 72 ALA A CA 1
ATOM 519 C C . ALA A 1 72 ? -19.233 2.181 35.031 1.00 85.94 72 ALA A C 1
ATOM 521 O O . ALA A 1 72 ? -19.277 3.405 35.079 1.00 85.94 72 ALA A O 1
ATOM 522 N N . ILE A 1 73 ? -19.419 1.509 33.892 1.00 87.06 73 ILE A N 1
ATOM 523 C CA . ILE A 1 73 ? -19.690 2.169 32.607 1.00 87.06 73 ILE A CA 1
ATOM 524 C C . ILE A 1 73 ? -21.091 2.793 32.589 1.00 87.06 73 ILE A C 1
ATOM 526 O O . ILE A 1 73 ? -21.268 3.910 32.104 1.00 87.06 73 ILE A O 1
ATOM 530 N N . GLY A 1 74 ? -22.084 2.107 33.160 1.00 86.94 74 GLY A N 1
ATOM 531 C CA . GLY A 1 74 ? -23.457 2.604 33.271 1.00 86.94 74 GLY A CA 1
ATOM 532 C C . GLY A 1 74 ? -23.599 3.881 34.107 1.00 86.94 74 GLY A C 1
ATOM 533 O O . GLY A 1 74 ? -24.634 4.534 34.038 1.00 86.94 74 GLY A O 1
ATOM 534 N N . ALA A 1 75 ? -22.569 4.278 34.864 1.00 87.62 75 ALA A N 1
ATOM 535 C CA . ALA A 1 75 ? -22.553 5.556 35.571 1.00 87.62 75 ALA A CA 1
ATOM 536 C C . ALA A 1 75 ? -22.447 6.772 34.628 1.00 87.62 75 ALA A C 1
ATOM 538 O O . ALA A 1 75 ? -22.842 7.870 35.014 1.00 87.62 75 ALA A O 1
ATOM 539 N N . TYR A 1 76 ? -21.924 6.594 33.409 1.00 87.00 76 TYR A N 1
ATOM 540 C CA . TYR A 1 76 ? -21.691 7.690 32.458 1.00 87.00 76 TYR A CA 1
ATOM 541 C C . TYR A 1 76 ? -22.158 7.404 31.020 1.00 87.00 76 TYR A C 1
ATOM 543 O O . TYR A 1 76 ? -22.207 8.326 30.200 1.00 87.00 76 TYR A O 1
ATOM 551 N N . ALA A 1 77 ? -22.532 6.166 30.690 1.00 89.56 77 ALA A N 1
ATOM 552 C CA . ALA A 1 77 ? -23.069 5.762 29.389 1.00 89.56 77 ALA A CA 1
ATOM 553 C C . ALA A 1 77 ? -24.536 5.316 29.486 1.00 89.56 77 ALA A C 1
ATOM 555 O O . ALA A 1 77 ? -24.988 4.867 30.534 1.00 89.56 77 ALA A O 1
ATOM 556 N N . ASP A 1 78 ? -25.265 5.395 28.371 1.00 88.12 78 ASP A N 1
ATOM 557 C CA . ASP A 1 78 ? -26.684 5.012 28.308 1.00 88.12 78 ASP A CA 1
ATOM 558 C C . ASP A 1 78 ? -26.867 3.495 28.105 1.00 88.12 78 ASP A C 1
ATOM 560 O O . ASP A 1 78 ? -27.952 2.954 28.305 1.00 88.12 78 ASP A O 1
ATOM 564 N N . GLY A 1 79 ? -25.797 2.786 27.727 1.00 88.44 79 GLY A N 1
ATOM 565 C CA . GLY A 1 79 ? -25.791 1.331 27.607 1.00 88.44 79 GLY A CA 1
ATOM 566 C C . GLY A 1 79 ? -24.389 0.729 27.516 1.00 88.44 79 GLY A C 1
ATOM 567 O O . GLY A 1 79 ? -23.392 1.431 27.323 1.00 88.44 79 GLY A O 1
ATOM 568 N N . VAL A 1 80 ? -24.322 -0.602 27.623 1.00 88.12 80 VAL A N 1
ATOM 569 C CA . VAL A 1 80 ? -23.071 -1.373 27.605 1.00 88.12 80 VAL A CA 1
ATOM 570 C C . VAL A 1 80 ? -23.178 -2.546 26.632 1.00 88.12 80 VAL A C 1
ATOM 572 O O . VAL A 1 80 ? -24.135 -3.315 26.689 1.00 88.12 80 VAL A O 1
ATOM 575 N N . VAL A 1 81 ? -22.178 -2.720 25.764 1.00 88.19 81 VAL A N 1
ATOM 576 C CA . VAL A 1 81 ? -22.070 -3.875 24.857 1.00 88.19 81 VAL A CA 1
ATOM 577 C C . VAL A 1 81 ? -21.023 -4.859 25.364 1.00 88.19 81 VAL A C 1
ATOM 579 O O . VAL A 1 81 ? -19.863 -4.504 25.592 1.00 88.19 81 VAL A O 1
ATOM 582 N N . VAL A 1 82 ? -21.411 -6.134 25.442 1.00 87.06 82 VAL A N 1
ATOM 583 C CA . VAL A 1 82 ? -20.522 -7.247 25.790 1.00 87.06 82 VAL A CA 1
ATOM 584 C C . VAL A 1 82 ? -20.505 -8.254 24.645 1.00 87.06 82 VAL A C 1
ATOM 586 O O . VAL A 1 82 ? -21.513 -8.879 24.354 1.00 87.06 82 VAL A O 1
ATOM 589 N N . GLY A 1 83 ? -19.358 -8.407 23.980 1.00 86.56 83 GLY A N 1
ATOM 590 C CA . GLY A 1 83 ? -19.199 -9.323 22.842 1.00 86.56 83 GLY A CA 1
ATOM 591 C C . GLY A 1 83 ? -18.336 -10.537 23.181 1.00 86.56 83 GLY A C 1
ATOM 592 O O . GLY A 1 83 ? -18.838 -11.630 23.432 1.00 86.56 83 GLY A O 1
ATOM 593 N N . SER A 1 84 ? -17.013 -10.347 23.223 1.00 83.19 84 SER A N 1
ATOM 594 C CA . SER A 1 84 ? -16.031 -11.441 23.323 1.00 83.19 84 SER A CA 1
ATOM 595 C C . SER A 1 84 ? -16.264 -12.391 24.501 1.00 83.19 84 SER A C 1
ATOM 597 O O . SER A 1 84 ? -16.038 -13.590 24.365 1.00 83.19 84 SER A O 1
ATOM 599 N N . LYS A 1 85 ? -16.741 -11.886 25.646 1.00 87.06 85 LYS A N 1
ATOM 600 C CA . LYS A 1 85 ? -17.011 -12.721 26.822 1.00 87.06 85 LYS A CA 1
ATOM 601 C C . LYS A 1 85 ? -18.218 -13.643 26.623 1.00 87.06 85 LYS A C 1
ATOM 603 O O . LYS A 1 85 ? -18.160 -14.794 27.045 1.00 87.06 85 LYS A O 1
ATOM 608 N N . ILE A 1 86 ? -19.255 -13.169 25.927 1.00 89.12 86 ILE A N 1
ATOM 609 C CA . ILE A 1 86 ? -20.428 -13.970 25.545 1.00 89.12 86 ILE A CA 1
ATOM 610 C C . ILE A 1 86 ? -20.000 -15.092 24.598 1.00 89.12 86 ILE A C 1
ATOM 612 O O . ILE A 1 86 ? -20.312 -16.252 24.849 1.00 89.12 86 ILE A O 1
ATOM 616 N N . VAL A 1 87 ? -19.205 -14.771 23.571 1.00 88.12 87 VAL A N 1
ATOM 617 C CA . VAL A 1 87 ? -18.671 -15.771 22.627 1.00 88.12 87 VAL A CA 1
ATOM 618 C C . VAL A 1 87 ? -17.786 -16.797 23.344 1.00 88.12 87 VAL A C 1
ATOM 620 O O . VAL A 1 87 ? -17.905 -17.994 23.097 1.00 88.12 87 VAL A O 1
ATOM 623 N N . GLN A 1 88 ? -16.934 -16.357 24.275 1.00 87.50 88 GLN A N 1
ATOM 624 C CA . GLN A 1 88 ? -16.097 -17.258 25.070 1.00 87.50 88 GLN A CA 1
ATOM 625 C C . GLN A 1 88 ? -16.940 -18.194 25.949 1.00 87.50 88 GLN A C 1
ATOM 627 O O . GLN A 1 88 ? -16.667 -19.393 26.002 1.00 87.50 88 GLN A O 1
ATOM 632 N N . ALA A 1 89 ? -17.961 -17.666 26.629 1.00 89.88 89 ALA A N 1
ATOM 633 C CA . ALA A 1 89 ? -18.862 -18.463 27.457 1.00 89.88 89 ALA A CA 1
ATOM 634 C C . ALA A 1 89 ? -19.645 -19.480 26.618 1.00 89.88 89 ALA A C 1
ATOM 636 O O . ALA A 1 89 ? -19.740 -20.640 27.012 1.00 89.88 89 ALA A O 1
ATOM 637 N N . LEU A 1 90 ? -20.111 -19.076 25.431 1.00 90.69 90 LEU A N 1
ATOM 638 C CA . LEU A 1 90 ? -20.757 -19.966 24.470 1.00 90.69 90 LEU A CA 1
ATOM 639 C C . LEU A 1 90 ? -19.821 -21.101 24.032 1.00 90.69 90 LEU A C 1
ATOM 641 O O . LEU A 1 90 ? -20.217 -22.262 24.045 1.00 90.69 90 LEU A O 1
ATOM 645 N N . GLY A 1 91 ? -18.569 -20.785 23.691 1.00 90.12 91 GLY A N 1
ATOM 646 C CA . GLY A 1 91 ? -17.586 -21.789 23.277 1.00 90.12 91 GLY A CA 1
ATOM 647 C C . GLY A 1 91 ? -17.150 -22.737 24.399 1.00 90.12 91 GLY A C 1
ATOM 648 O O . GLY A 1 91 ? -16.849 -23.896 24.135 1.00 90.12 91 GLY A O 1
ATOM 649 N N . THR A 1 92 ? -17.130 -22.268 25.650 1.00 90.75 92 THR A N 1
ATOM 650 C CA . THR A 1 92 ? -16.637 -23.054 26.800 1.00 90.75 92 THR A CA 1
ATOM 651 C C . THR A 1 92 ? -17.740 -23.881 27.459 1.00 90.75 92 THR A C 1
ATOM 653 O O . THR A 1 92 ? -17.497 -24.982 27.945 1.00 90.75 92 THR A O 1
ATOM 656 N N . SER A 1 93 ? -18.953 -23.336 27.528 1.00 91.38 93 SER A N 1
ATOM 657 C CA . SER A 1 93 ? -20.032 -23.851 28.378 1.00 91.38 93 SER A CA 1
ATOM 658 C C . SER A 1 93 ? -21.393 -23.838 27.674 1.00 91.38 93 SER A C 1
ATOM 660 O O . SER A 1 93 ? -22.433 -23.956 28.321 1.00 91.38 93 SER A O 1
ATOM 662 N N . GLY A 1 94 ? -21.395 -23.701 26.346 1.00 90.38 94 GLY A N 1
ATOM 663 C CA . GLY A 1 94 ? -22.599 -23.741 25.527 1.00 90.38 94 GLY A CA 1
ATOM 664 C C . GLY A 1 94 ? -23.588 -22.617 25.838 1.00 90.38 94 GLY A C 1
ATOM 665 O O . GLY A 1 94 ? -23.262 -21.589 26.439 1.00 90.38 94 GLY A O 1
ATOM 666 N N . LEU A 1 95 ? -24.835 -22.826 25.414 1.00 88.50 95 LEU A N 1
ATOM 667 C CA . LEU A 1 95 ? -25.925 -21.864 25.599 1.00 88.50 95 LEU A CA 1
ATOM 668 C C . LEU A 1 95 ? -26.214 -21.579 27.077 1.00 88.50 95 LEU A C 1
ATOM 670 O O . LEU A 1 95 ? -26.552 -20.451 27.428 1.00 88.50 95 LEU A O 1
ATOM 674 N N . GLU A 1 96 ? -26.052 -22.575 27.947 1.00 87.50 96 GLU A N 1
ATOM 675 C CA . GLU A 1 96 ? -26.288 -22.421 29.382 1.00 87.50 96 GLU A CA 1
ATOM 676 C C . GLU A 1 96 ? -25.258 -21.483 30.021 1.00 87.50 96 GLU A C 1
ATOM 678 O O . GLU A 1 96 ? -25.629 -20.541 30.722 1.00 87.50 96 GLU A O 1
ATOM 683 N N . GLY A 1 97 ? -23.969 -21.668 29.716 1.00 88.69 97 GLY A N 1
ATOM 684 C CA . GLY A 1 97 ? -22.916 -20.772 30.191 1.00 88.69 97 GLY A CA 1
ATOM 685 C C . GLY A 1 97 ? -23.066 -19.348 29.664 1.00 88.69 97 GLY A C 1
ATOM 686 O O . GLY A 1 97 ? -22.895 -18.391 30.418 1.00 88.69 97 GLY A O 1
ATOM 687 N N . MET A 1 98 ? -23.452 -19.203 28.395 1.00 90.06 98 MET A N 1
ATOM 688 C CA . MET A 1 98 ? -23.792 -17.907 27.810 1.00 90.06 98 MET A CA 1
ATOM 689 C C . MET A 1 98 ? -24.954 -17.239 28.562 1.00 90.06 98 MET A C 1
ATOM 691 O O . MET A 1 98 ? -24.829 -16.096 28.990 1.00 90.06 98 MET A O 1
ATOM 695 N N . SER A 1 99 ? -26.062 -17.956 28.771 1.00 87.00 99 SER A N 1
ATOM 696 C CA . SER A 1 99 ? -27.237 -17.453 29.493 1.00 87.00 99 SER A CA 1
ATOM 697 C C . SER A 1 99 ? -26.896 -17.047 30.930 1.00 87.00 99 SER A C 1
ATOM 699 O O . SER A 1 99 ? -27.333 -15.997 31.397 1.00 87.00 99 SER A O 1
ATOM 701 N N . ASN A 1 100 ? -26.111 -17.858 31.644 1.00 88.12 100 ASN A N 1
ATOM 702 C CA . ASN A 1 100 ? -25.708 -17.564 33.019 1.00 88.12 100 ASN A CA 1
ATOM 703 C C . ASN A 1 100 ? -24.835 -16.309 33.099 1.00 88.12 100 ASN A C 1
ATOM 705 O O . ASN A 1 100 ? -25.089 -15.451 33.941 1.00 88.12 100 ASN A O 1
ATOM 709 N N . LEU A 1 101 ? -23.869 -16.161 32.187 1.00 90.00 101 LEU A N 1
ATOM 710 C CA . LEU A 1 101 ? -23.070 -14.942 32.078 1.00 90.00 101 LEU A CA 1
ATOM 711 C C . LEU A 1 101 ? -23.951 -13.719 31.800 1.00 90.00 101 LEU A C 1
ATOM 713 O O . LEU A 1 101 ? -23.783 -12.683 32.431 1.00 90.00 101 LEU A O 1
ATOM 717 N N . VAL A 1 102 ? -24.887 -13.821 30.856 1.00 88.81 102 VAL A N 1
ATOM 718 C CA . VAL A 1 102 ? -25.755 -12.697 30.487 1.00 88.81 102 VAL A CA 1
ATOM 719 C C . VAL A 1 102 ? -26.638 -12.272 31.668 1.00 88.81 102 VAL A C 1
ATOM 721 O O . VAL A 1 102 ? -26.755 -11.076 31.918 1.00 88.81 102 VAL A O 1
ATOM 724 N N . LYS A 1 103 ? -27.184 -13.224 32.440 1.00 87.25 103 LYS A N 1
ATOM 725 C CA . LYS A 1 103 ? -27.934 -12.944 33.681 1.00 87.25 103 LYS A CA 1
ATOM 726 C C . LYS A 1 103 ? -27.080 -12.263 34.751 1.00 87.25 103 LYS A C 1
ATOM 728 O O . LYS A 1 103 ? -27.562 -11.368 35.442 1.00 87.25 103 LYS A O 1
ATOM 733 N N . ASP A 1 104 ? -25.833 -12.699 34.906 1.00 89.75 104 ASP A N 1
ATOM 734 C CA . ASP A 1 104 ? -24.897 -12.098 35.858 1.00 89.75 104 ASP A CA 1
ATOM 735 C C . ASP A 1 104 ? -24.586 -10.642 35.480 1.00 89.75 104 ASP A C 1
ATOM 737 O O . ASP A 1 104 ? -24.746 -9.733 36.295 1.00 89.75 104 ASP A O 1
ATOM 741 N N . LEU A 1 105 ? -24.254 -10.403 34.208 1.00 89.94 105 LEU A N 1
ATOM 742 C CA . LEU A 1 105 ? -23.957 -9.072 33.679 1.00 89.94 105 LEU A CA 1
ATOM 743 C C . LEU A 1 105 ? -25.159 -8.117 33.743 1.00 89.94 105 LEU A C 1
ATOM 745 O O . LEU A 1 105 ? -24.977 -6.948 34.077 1.00 89.94 105 LEU A O 1
ATOM 749 N N . SER A 1 106 ? -26.370 -8.591 33.421 1.00 85.50 106 SER A N 1
ATOM 750 C CA . SER A 1 106 ? -27.598 -7.776 33.429 1.00 85.50 106 SER A CA 1
ATOM 751 C C . SER A 1 106 ? -28.110 -7.491 34.838 1.00 85.50 106 SER A C 1
ATOM 753 O O . SER A 1 106 ? -28.797 -6.499 35.074 1.00 85.50 106 SER A O 1
ATOM 755 N N . GLY A 1 107 ? -27.785 -8.365 35.788 1.00 79.94 107 GLY A N 1
ATOM 756 C CA . GLY A 1 107 ? -28.080 -8.162 37.188 1.00 79.94 107 GLY A CA 1
ATOM 757 C C . GLY A 1 107 ? -29.536 -8.334 37.613 1.00 79.94 107 GLY A C 1
ATOM 758 O O . GLY A 1 107 ? -29.889 -7.911 38.717 1.00 79.94 107 GLY A O 1
ATOM 759 N N . GLY A 1 108 ? -30.352 -8.959 36.764 1.00 68.50 108 GLY A N 1
ATOM 760 C CA . GLY A 1 108 ? -31.777 -9.204 36.965 1.00 68.50 108 GLY A CA 1
ATOM 761 C C . GLY A 1 108 ? -32.354 -10.124 35.879 1.00 68.50 108 GLY A C 1
ATOM 762 O O . GLY A 1 108 ? -31.618 -10.552 34.984 1.00 68.50 108 GLY A O 1
ATOM 763 N N . PRO A 1 109 ? -33.657 -10.465 35.948 1.00 59.97 109 PRO A N 1
ATOM 764 C CA . PRO A 1 109 ? -34.294 -11.281 34.922 1.00 59.97 109 PRO A CA 1
ATOM 765 C C . PRO A 1 109 ? -34.164 -10.594 33.562 1.00 59.97 109 PRO A C 1
ATOM 767 O O . PRO A 1 109 ? -34.414 -9.395 33.435 1.00 59.97 109 PRO A O 1
ATOM 770 N N . LEU A 1 110 ? -33.745 -11.362 32.557 1.00 62.31 110 LEU A N 1
ATOM 771 C CA . LEU A 1 110 ? -33.666 -10.868 31.192 1.00 62.31 110 LEU A CA 1
ATOM 772 C C . LEU A 1 110 ? -35.076 -10.528 30.726 1.00 62.31 110 LEU A C 1
ATOM 774 O O . LEU A 1 110 ? -35.975 -11.366 30.775 1.00 62.31 110 LEU A O 1
ATOM 778 N N . ILE A 1 111 ? -35.260 -9.283 30.307 1.00 64.31 111 ILE A N 1
ATOM 779 C CA . ILE A 1 111 ? -36.420 -8.910 29.515 1.00 64.31 111 ILE A CA 1
ATOM 780 C C . ILE A 1 111 ? -36.082 -9.404 28.114 1.00 64.31 111 ILE A C 1
ATOM 782 O O . ILE A 1 111 ? -35.120 -8.914 27.530 1.00 64.31 111 ILE A O 1
ATOM 786 N N . ASP A 1 112 ? -36.817 -10.397 27.622 1.00 55.56 112 ASP A N 1
ATOM 787 C CA . ASP A 1 112 ? -36.781 -10.791 26.215 1.00 55.56 112 ASP A CA 1
ATOM 788 C C . ASP A 1 112 ? -37.720 -9.831 25.473 1.00 55.56 112 ASP A C 1
ATOM 790 O O . ASP A 1 112 ? -38.944 -10.003 25.536 1.00 55.56 112 ASP A O 1
ATOM 794 N N . PRO A 1 113 ? -37.221 -8.751 24.841 1.00 56.44 113 PRO A N 1
ATOM 795 C CA . PRO A 1 113 ? -38.057 -8.030 23.903 1.00 56.44 113 PRO A CA 1
ATOM 796 C C . PRO A 1 113 ? -38.424 -8.990 22.762 1.00 56.44 113 PRO A C 1
ATOM 798 O O . PRO A 1 113 ? -37.621 -9.859 22.413 1.00 56.44 113 PRO A O 1
ATOM 801 N N . PRO A 1 114 ? -39.612 -8.849 22.155 1.00 56.56 114 PRO A N 1
ATOM 802 C CA . PRO A 1 114 ? -39.963 -9.640 20.985 1.00 56.56 114 PRO A CA 1
ATOM 803 C C . PRO A 1 114 ? -38.898 -9.431 19.902 1.00 56.56 114 PRO A C 1
ATOM 805 O O . PRO A 1 114 ? -38.724 -8.326 19.385 1.00 56.56 114 PRO A O 1
ATOM 808 N N . PHE A 1 115 ? -38.146 -10.489 19.604 1.00 52.50 115 PHE A N 1
ATOM 809 C CA . PHE A 1 115 ? -37.181 -10.512 18.514 1.00 52.50 115 PHE A CA 1
ATOM 810 C C . PHE A 1 115 ? -37.926 -10.927 17.239 1.00 52.50 115 PHE A C 1
ATOM 812 O O . PHE A 1 115 ? -38.743 -11.847 17.314 1.00 52.50 115 PHE A O 1
ATOM 819 N N . PRO A 1 116 ? -37.679 -10.298 16.076 1.00 60.06 116 PRO A N 1
ATOM 820 C CA . PRO A 1 116 ? -38.369 -10.671 14.845 1.00 60.06 116 PRO A CA 1
ATOM 821 C C . PRO A 1 116 ? -38.136 -12.154 14.544 1.00 60.06 116 PRO A C 1
ATOM 823 O O . PRO A 1 116 ? -36.985 -12.609 14.508 1.00 60.06 116 PRO A O 1
ATOM 826 N N . GLU A 1 117 ? -39.215 -12.918 14.372 1.00 61.56 117 GLU A N 1
ATOM 827 C CA . GLU A 1 117 ? -39.148 -14.377 14.248 1.00 61.56 117 GLU A CA 1
ATOM 828 C C . GLU A 1 117 ? -38.644 -14.794 12.859 1.00 61.56 117 GLU A C 1
ATOM 830 O O . GLU A 1 117 ? -37.920 -15.791 12.723 1.00 61.56 117 GLU A O 1
ATOM 835 N N . THR A 1 118 ? -38.938 -13.993 11.831 1.00 67.62 118 THR A N 1
ATOM 836 C CA . THR A 1 118 ? -38.652 -14.342 10.436 1.00 67.62 118 THR A CA 1
ATOM 837 C C . THR A 1 118 ? -37.305 -13.810 9.940 1.00 67.62 118 THR A C 1
ATOM 839 O O . THR A 1 118 ? -36.740 -12.837 10.443 1.00 67.62 118 THR A O 1
ATOM 842 N N . VAL A 1 119 ? -36.731 -14.495 8.946 1.00 57.38 119 VAL A N 1
ATOM 843 C CA . VAL A 1 119 ? -35.481 -14.068 8.296 1.00 57.38 119 VAL A CA 1
ATOM 844 C C . VAL A 1 119 ? -35.714 -12.814 7.449 1.00 57.38 119 VAL A C 1
ATOM 846 O O . VAL A 1 119 ? -34.831 -11.959 7.399 1.00 57.38 119 VAL A O 1
ATOM 849 N N . GLU A 1 120 ? -36.890 -12.677 6.835 1.00 59.69 120 GLU A N 1
ATOM 850 C CA . GLU A 1 120 ? -37.312 -11.486 6.095 1.00 59.69 120 GLU A CA 1
ATOM 851 C C . GLU A 1 120 ? -37.387 -10.234 6.983 1.00 59.69 120 GLU A C 1
ATOM 853 O O . GLU A 1 120 ? -36.744 -9.241 6.649 1.00 59.69 120 GLU A O 1
ATOM 858 N N . GLU A 1 121 ? -38.047 -10.284 8.147 1.00 59.03 121 GLU A N 1
ATOM 859 C CA . GLU A 1 121 ? -38.112 -9.137 9.076 1.00 59.03 121 GLU A CA 1
ATOM 860 C C . GLU A 1 121 ? -36.716 -8.739 9.586 1.00 59.03 121 GLU A C 1
ATOM 862 O O . GLU A 1 121 ? -36.387 -7.558 9.711 1.00 59.03 121 GLU A O 1
ATOM 867 N N . ARG A 1 122 ? -35.844 -9.730 9.829 1.00 57.69 122 ARG A N 1
ATOM 868 C CA . ARG A 1 122 ? -34.437 -9.486 10.190 1.00 57.69 122 ARG A CA 1
ATOM 869 C C . ARG A 1 122 ? -33.640 -8.850 9.044 1.00 57.69 122 ARG A C 1
ATOM 871 O O . ARG A 1 122 ? -32.751 -8.043 9.306 1.00 57.69 122 ARG A O 1
ATOM 878 N N . ARG A 1 123 ? -33.936 -9.199 7.787 1.00 54.06 123 ARG A N 1
ATOM 879 C CA . ARG A 1 123 ? -33.309 -8.611 6.590 1.00 54.06 123 ARG A CA 1
ATOM 880 C C . ARG A 1 123 ? -33.769 -7.180 6.335 1.00 54.06 123 ARG A C 1
ATOM 882 O O . ARG A 1 123 ? -32.940 -6.368 5.938 1.00 54.06 123 ARG A O 1
ATOM 889 N N . GLU A 1 124 ? -35.038 -6.869 6.578 1.00 57.50 124 GLU A N 1
ATOM 890 C CA . GLU A 1 124 ? -35.573 -5.507 6.445 1.00 57.50 124 GLU A CA 1
ATOM 891 C C . GLU A 1 124 ? -34.949 -4.544 7.464 1.00 57.50 124 GLU A C 1
ATOM 893 O O . GLU A 1 124 ? -34.582 -3.428 7.103 1.00 57.50 124 GLU A O 1
ATOM 898 N N . LEU A 1 125 ? -34.713 -4.998 8.701 1.00 53.78 125 LEU A N 1
ATOM 899 C CA . LEU A 1 125 ? -33.990 -4.233 9.732 1.00 53.78 125 LEU A CA 1
ATOM 900 C C . LEU A 1 125 ? -32.506 -3.992 9.396 1.00 53.78 125 LEU A C 1
ATOM 902 O O . LEU A 1 125 ? -31.902 -3.053 9.909 1.00 53.78 125 LEU A O 1
ATOM 906 N N . GLY A 1 126 ? -31.914 -4.846 8.557 1.00 43.88 126 GLY A N 1
ATOM 907 C CA . GLY A 1 126 ? -30.514 -4.787 8.135 1.00 43.88 126 GLY A CA 1
ATOM 908 C C . GLY A 1 126 ? -30.312 -4.306 6.699 1.00 43.88 126 GLY A C 1
ATOM 909 O O . GLY A 1 126 ? -29.248 -4.572 6.137 1.00 43.88 126 GLY A O 1
ATOM 910 N N . ALA A 1 127 ? -31.314 -3.666 6.080 1.00 44.19 127 ALA A N 1
ATOM 911 C CA . ALA A 1 127 ? -31.235 -3.212 4.697 1.00 44.19 127 ALA A CA 1
ATOM 912 C C . ALA A 1 127 ? -30.000 -2.319 4.498 1.00 44.19 127 ALA A C 1
ATOM 914 O O . ALA A 1 127 ? -29.933 -1.180 4.962 1.00 44.19 127 ALA A O 1
ATOM 915 N N . VAL A 1 128 ? -28.990 -2.869 3.820 1.00 47.25 128 VAL A N 1
ATOM 916 C CA . VAL A 1 128 ? -27.734 -2.179 3.536 1.00 47.25 128 VAL A CA 1
ATOM 917 C C . VAL A 1 128 ? -28.056 -1.048 2.571 1.00 47.25 128 VAL A C 1
ATOM 919 O O . VAL A 1 128 ? -28.359 -1.291 1.401 1.00 47.25 128 VAL A O 1
ATOM 922 N N . LEU A 1 129 ? -28.014 0.188 3.069 1.00 48.56 129 LEU A N 1
ATOM 923 C CA . LEU A 1 129 ? -28.127 1.366 2.220 1.00 48.56 129 LEU A CA 1
ATOM 924 C C . LEU A 1 129 ? -27.076 1.267 1.104 1.00 48.56 129 LEU A C 1
ATOM 926 O O . LEU A 1 129 ? -25.937 0.866 1.375 1.00 48.56 129 LEU A O 1
ATOM 930 N N . PRO A 1 130 ? -27.427 1.612 -0.147 1.00 48.12 130 PRO A N 1
ATOM 931 C CA . PRO A 1 130 ? -26.459 1.620 -1.231 1.00 48.12 130 PRO A CA 1
ATOM 932 C C . PRO A 1 130 ? -25.277 2.501 -0.824 1.00 48.12 130 PRO A C 1
ATOM 934 O O . PRO A 1 130 ? -25.461 3.673 -0.497 1.00 48.12 130 PRO A O 1
ATOM 937 N N . VAL A 1 131 ? -24.073 1.919 -0.808 1.00 51.81 131 VAL A N 1
ATOM 938 C CA . VAL A 1 131 ? -22.838 2.660 -0.532 1.00 51.81 131 VAL A CA 1
ATOM 939 C C . VAL A 1 131 ? -22.710 3.707 -1.640 1.00 51.81 131 VAL A C 1
ATOM 941 O O . VAL A 1 131 ? -22.555 3.313 -2.798 1.00 51.81 131 VAL A O 1
ATOM 944 N N . PRO A 1 132 ? -22.825 5.012 -1.336 1.00 52.50 132 PRO A N 1
ATOM 945 C CA . PRO A 1 132 ? -22.762 6.042 -2.363 1.00 52.50 132 PRO A CA 1
ATOM 946 C C . PRO A 1 132 ? -21.405 6.007 -3.061 1.00 52.50 132 PRO A C 1
ATOM 948 O O . PRO A 1 132 ? -20.404 5.656 -2.429 1.00 52.50 132 PRO A O 1
ATOM 951 N N . ASP A 1 133 ? -21.348 6.446 -4.321 1.00 55.84 133 ASP A N 1
ATOM 952 C CA . ASP A 1 133 ? -20.073 6.803 -4.942 1.00 55.84 133 ASP A CA 1
ATOM 953 C C . ASP A 1 133 ? -19.391 7.839 -4.048 1.00 55.84 133 ASP A C 1
ATOM 955 O O . ASP A 1 133 ? -19.859 8.967 -3.862 1.00 55.84 133 ASP A O 1
ATOM 959 N N . THR A 1 134 ? -18.301 7.423 -3.411 1.00 67.81 134 THR A N 1
ATOM 960 C CA . THR A 1 134 ? -17.526 8.308 -2.551 1.00 67.81 134 THR A CA 1
ATOM 961 C C . THR A 1 134 ? -16.395 8.907 -3.366 1.00 67.81 134 THR A C 1
ATOM 963 O O . THR A 1 134 ? -15.831 8.252 -4.241 1.00 67.81 134 THR A O 1
ATOM 966 N N . LYS A 1 135 ? -15.954 10.112 -2.993 1.00 79.19 135 LYS A N 1
ATOM 967 C CA . LYS A 1 135 ? -14.723 10.742 -3.512 1.00 79.19 135 LYS A CA 1
ATOM 968 C C . LYS A 1 135 ? -13.441 9.896 -3.343 1.00 79.19 135 LYS A C 1
ATOM 970 O O . LYS A 1 135 ? -12.366 10.343 -3.714 1.00 79.19 135 LYS A O 1
ATOM 975 N N . TRP A 1 136 ? -13.544 8.727 -2.713 1.00 85.94 136 TRP A N 1
ATOM 976 C CA . TRP A 1 136 ? -12.465 7.792 -2.401 1.00 85.94 136 TRP A CA 1
ATOM 977 C C . TRP A 1 136 ? -12.475 6.543 -3.298 1.00 85.94 136 TRP A C 1
ATOM 979 O O . TRP A 1 136 ? -11.752 5.589 -3.007 1.00 85.94 136 TRP A O 1
ATOM 989 N N . SER A 1 137 ? -13.340 6.501 -4.316 1.00 87.50 137 SER A N 1
ATOM 990 C CA . SER A 1 137 ? -13.577 5.313 -5.145 1.00 87.50 137 SER A CA 1
ATOM 991 C C . SER A 1 137 ? -13.247 5.568 -6.619 1.00 87.50 137 SER A C 1
ATOM 993 O O . SER A 1 137 ? -13.428 6.672 -7.129 1.00 87.50 137 SER A O 1
ATOM 995 N N . PHE A 1 138 ? -12.779 4.525 -7.303 1.00 89.19 138 PHE A N 1
ATOM 996 C CA . PHE A 1 138 ? -12.631 4.450 -8.755 1.00 89.19 138 PHE A CA 1
ATOM 997 C C . PHE A 1 138 ? -13.806 3.646 -9.308 1.00 89.19 138 PHE A C 1
ATOM 999 O O . PHE A 1 138 ? -13.778 2.411 -9.330 1.00 89.19 138 PHE A O 1
ATOM 1006 N N . GLY A 1 139 ? -14.880 4.348 -9.680 1.00 89.44 139 GLY A N 1
ATOM 1007 C CA . GLY A 1 139 ? -16.178 3.708 -9.888 1.00 89.44 139 GLY A CA 1
ATOM 1008 C C . GLY A 1 139 ? -16.566 2.897 -8.647 1.00 89.44 139 GLY A C 1
ATOM 1009 O O . GLY A 1 139 ? -16.473 3.384 -7.525 1.00 89.44 139 GLY A O 1
ATOM 1010 N N . ALA A 1 140 ? -16.895 1.616 -8.827 1.00 86.75 140 ALA A N 1
ATOM 1011 C CA . ALA A 1 140 ? -17.329 0.744 -7.734 1.00 86.75 140 ALA A CA 1
ATOM 1012 C C . ALA A 1 140 ? -16.211 0.246 -6.783 1.00 86.75 140 ALA A C 1
ATOM 1014 O O . ALA A 1 140 ? -16.527 -0.443 -5.807 1.00 86.75 140 ALA A O 1
ATOM 1015 N N . PHE A 1 141 ? -14.931 0.533 -7.055 1.00 91.69 141 PHE A N 1
ATOM 1016 C CA . PHE A 1 141 ? -13.777 -0.026 -6.331 1.00 91.69 141 PHE A CA 1
ATOM 1017 C C . PHE A 1 141 ? -13.031 1.024 -5.497 1.00 91.69 141 PHE A C 1
ATOM 1019 O O . PHE A 1 141 ? -13.069 2.211 -5.802 1.00 91.69 141 PHE A O 1
ATOM 1026 N N . GLY A 1 142 ? -12.314 0.601 -4.452 1.00 92.31 142 GLY A N 1
ATOM 1027 C CA . GLY A 1 142 ? -11.582 1.494 -3.543 1.00 92.31 142 GLY A CA 1
ATOM 1028 C C . GLY A 1 142 ? -12.332 1.756 -2.234 1.00 92.31 142 GLY A C 1
ATOM 1029 O O . GLY A 1 142 ? -12.826 0.818 -1.608 1.00 92.31 142 GLY A O 1
ATOM 1030 N N . GLY A 1 143 ? -12.393 3.014 -1.793 1.00 91.19 143 GLY A N 1
ATOM 1031 C CA . GLY A 1 143 ? -13.082 3.424 -0.568 1.00 91.19 143 GLY A CA 1
ATOM 1032 C C . GLY A 1 143 ? -12.240 3.341 0.712 1.00 91.19 143 GLY A C 1
ATOM 1033 O O . GLY A 1 143 ? -11.017 3.204 0.682 1.00 91.19 143 GLY A O 1
ATOM 1034 N N . ARG A 1 144 ? -12.921 3.473 1.858 1.00 90.50 144 ARG A N 1
ATOM 1035 C CA . ARG A 1 144 ? -12.350 3.419 3.216 1.00 90.50 144 ARG A CA 1
ATOM 1036 C C . ARG A 1 144 ? -13.168 2.475 4.094 1.00 90.50 144 ARG A C 1
ATOM 1038 O O . ARG A 1 144 ? -13.974 2.908 4.911 1.00 90.50 144 ARG A O 1
ATOM 1045 N N . TYR A 1 145 ? -12.961 1.180 3.917 1.00 89.62 145 TYR A N 1
ATOM 1046 C CA . TYR A 1 145 ? -13.605 0.128 4.704 1.00 89.62 145 TYR A CA 1
ATOM 1047 C C . TYR A 1 145 ? -12.768 -0.198 5.946 1.00 89.62 145 TYR A C 1
ATOM 1049 O O . TYR A 1 145 ? -12.308 -1.323 6.132 1.00 89.62 145 TYR A O 1
ATOM 1057 N N . ILE A 1 146 ? -12.508 0.823 6.761 1.00 87.12 146 ILE A N 1
ATOM 1058 C CA . ILE A 1 146 ? -11.608 0.756 7.917 1.00 87.12 146 ILE A CA 1
ATOM 1059 C C . ILE A 1 146 ? -12.362 0.948 9.234 1.00 87.12 146 ILE A C 1
ATOM 1061 O O . ILE A 1 146 ? -13.410 1.596 9.253 1.00 87.12 146 ILE A O 1
ATOM 1065 N N . PRO A 1 147 ? -11.827 0.428 10.353 1.00 82.88 147 PRO A N 1
ATOM 1066 C CA . PRO A 1 147 ? -12.336 0.752 11.677 1.00 82.88 147 PRO A CA 1
ATOM 1067 C C . PRO A 1 147 ? -12.301 2.260 11.945 1.00 82.88 147 PRO A C 1
ATOM 1069 O O . PRO A 1 147 ? -11.364 2.952 11.545 1.00 82.88 147 PRO A O 1
ATOM 1072 N N . GLU A 1 148 ? -13.276 2.752 12.712 1.00 83.56 148 GLU A N 1
ATOM 1073 C CA . GLU A 1 148 ? -13.358 4.165 13.111 1.00 83.56 148 GLU A CA 1
ATOM 1074 C C . GLU A 1 148 ? -12.076 4.653 13.811 1.00 83.56 148 GLU A C 1
ATOM 1076 O O . GLU A 1 148 ? -11.694 5.807 13.651 1.00 83.56 148 GLU A O 1
ATOM 1081 N N . THR A 1 149 ? -11.358 3.764 14.509 1.00 81.94 149 THR A N 1
ATOM 1082 C CA . THR A 1 149 ? -10.075 4.072 15.165 1.00 81.94 149 THR A CA 1
ATOM 1083 C C . THR A 1 149 ? -8.991 4.562 14.200 1.00 81.94 149 THR A C 1
ATOM 1085 O O . THR A 1 149 ? -8.101 5.294 14.628 1.00 81.94 149 THR A O 1
ATOM 1088 N N . LEU A 1 150 ? -9.060 4.187 12.916 1.00 85.94 150 LEU A N 1
ATOM 1089 C CA . LEU A 1 150 ? -8.093 4.561 11.880 1.00 85.94 150 LEU A CA 1
ATOM 1090 C C . LEU A 1 150 ? -8.540 5.753 11.025 1.00 85.94 150 LEU A C 1
ATOM 1092 O O . LEU A 1 150 ? -7.750 6.230 10.208 1.00 85.94 150 LEU A O 1
ATOM 1096 N N . MET A 1 151 ? -9.779 6.232 11.175 1.00 87.38 151 MET A N 1
ATOM 1097 C CA . MET A 1 151 ? -10.332 7.266 10.293 1.00 87.38 151 MET A CA 1
ATOM 1098 C C . MET A 1 151 ? -9.536 8.572 10.354 1.00 87.38 151 MET A C 1
ATOM 1100 O O . MET A 1 151 ? -9.179 9.097 9.302 1.00 87.38 151 MET A O 1
ATOM 1104 N N . GLU A 1 152 ? -9.199 9.045 11.558 1.00 85.12 152 GLU A N 1
ATOM 1105 C CA . GLU A 1 152 ? -8.419 10.276 11.760 1.00 85.12 152 GLU A CA 1
ATOM 1106 C C . GLU A 1 152 ? -7.053 10.197 11.064 1.00 85.12 152 GLU A C 1
ATOM 1108 O O . GLU A 1 152 ? -6.700 11.080 10.290 1.00 85.12 152 GLU A O 1
ATOM 1113 N N . ALA A 1 153 ? -6.319 9.097 11.242 1.00 88.38 153 ALA A N 1
ATOM 1114 C CA . ALA A 1 153 ? -5.013 8.920 10.611 1.00 88.38 153 ALA A CA 1
ATOM 1115 C C . ALA A 1 153 ? -5.081 8.915 9.077 1.00 88.38 153 ALA A C 1
ATOM 1117 O O . ALA A 1 153 ? -4.186 9.432 8.413 1.00 88.38 153 ALA A O 1
ATOM 1118 N N . HIS A 1 154 ? -6.152 8.366 8.493 1.00 91.75 154 HIS A N 1
ATOM 1119 C CA . HIS A 1 154 ? -6.350 8.411 7.042 1.00 91.75 154 HIS A CA 1
ATOM 1120 C C . HIS A 1 154 ? -6.779 9.802 6.557 1.00 91.75 154 HIS A C 1
ATOM 1122 O O . HIS A 1 154 ? -6.501 10.165 5.413 1.00 91.75 154 HIS A O 1
ATOM 1128 N N . GLU A 1 155 ? -7.473 10.589 7.379 1.00 90.69 155 GLU A N 1
ATOM 1129 C CA . GLU A 1 155 ? -7.790 11.991 7.084 1.00 90.69 155 GLU A CA 1
ATOM 1130 C C . GLU A 1 155 ? -6.544 12.885 7.166 1.00 90.69 155 GLU A C 1
ATOM 1132 O O . GLU A 1 155 ? -6.299 13.648 6.226 1.00 90.69 155 GLU A O 1
ATOM 1137 N N . GLU A 1 156 ? -5.716 12.722 8.204 1.00 92.19 156 GLU A N 1
ATOM 1138 C CA . GLU A 1 156 ? -4.398 13.361 8.342 1.00 92.19 156 GLU A CA 1
ATOM 1139 C C . GLU A 1 156 ? -3.520 13.029 7.127 1.00 92.19 156 GLU A C 1
ATOM 1141 O O . GLU A 1 156 ? -3.043 13.930 6.434 1.00 92.19 156 GLU A O 1
ATOM 1146 N N . LEU A 1 157 ? -3.385 11.738 6.804 1.00 95.06 157 LEU A N 1
ATOM 1147 C CA . LEU A 1 157 ? -2.577 11.272 5.679 1.00 95.06 157 LEU A CA 1
ATOM 1148 C C . LEU A 1 157 ? -3.088 11.801 4.333 1.00 95.06 157 LEU A C 1
ATOM 1150 O O . LEU A 1 157 ? -2.294 12.224 3.498 1.00 95.06 157 LEU A O 1
ATOM 1154 N N . SER A 1 158 ? -4.406 11.806 4.116 1.00 95.12 158 SER A N 1
ATOM 1155 C CA . SER A 1 158 ? -5.005 12.317 2.876 1.00 95.12 158 SER A CA 1
ATOM 1156 C C . SER A 1 158 ? -4.744 13.805 2.702 1.00 95.12 158 SER A C 1
ATOM 1158 O O . SER A 1 158 ? -4.354 14.232 1.620 1.00 95.12 158 SER A O 1
ATOM 1160 N N . THR A 1 159 ? -4.919 14.583 3.769 1.00 94.94 159 THR A N 1
ATOM 1161 C CA . THR A 1 159 ? -4.675 16.029 3.753 1.00 94.94 159 THR A CA 1
ATOM 1162 C C . THR A 1 159 ? -3.199 16.323 3.498 1.00 94.94 159 THR A C 1
ATOM 1164 O O . THR A 1 159 ? -2.863 17.158 2.657 1.00 94.94 159 THR A O 1
ATOM 1167 N N . ALA A 1 160 ? -2.307 15.600 4.179 1.00 96.44 160 ALA A N 1
ATOM 1168 C CA . ALA A 1 160 ? -0.871 15.745 3.999 1.00 96.44 160 ALA A CA 1
ATOM 1169 C C . ALA A 1 160 ? -0.422 15.359 2.587 1.00 96.44 160 ALA A C 1
ATOM 1171 O O . ALA A 1 160 ? 0.394 16.070 2.005 1.00 96.44 160 ALA A O 1
ATOM 1172 N N . TRP A 1 161 ? -0.977 14.288 2.011 1.00 97.44 161 TRP A N 1
ATOM 1173 C CA . TRP A 1 161 ? -0.691 13.896 0.633 1.00 97.44 161 TRP A CA 1
ATOM 1174 C C . TRP A 1 161 ? -1.188 14.931 -0.381 1.00 97.44 161 TRP A C 1
ATOM 1176 O O . TRP A 1 161 ? -0.439 15.333 -1.271 1.00 97.44 161 TRP A O 1
ATOM 1186 N N . ASP A 1 162 ? -2.424 15.414 -0.225 1.00 96.31 162 ASP A N 1
ATOM 1187 C CA . ASP A 1 162 ? -3.006 16.420 -1.117 1.00 96.31 162 ASP A CA 1
ATOM 1188 C C . ASP A 1 162 ? -2.216 17.734 -1.129 1.00 96.31 162 ASP A C 1
ATOM 1190 O O . ASP A 1 162 ? -2.158 18.404 -2.167 1.00 96.31 162 ASP A O 1
ATOM 1194 N N . ALA A 1 163 ? -1.606 18.089 0.005 1.00 97.56 163 ALA A N 1
ATOM 1195 C CA . ALA A 1 163 ? -0.678 19.206 0.113 1.00 97.56 163 ALA A CA 1
ATOM 1196 C C . ALA A 1 163 ? 0.697 18.871 -0.489 1.00 97.56 163 ALA A C 1
ATOM 1198 O O . ALA A 1 163 ? 1.211 19.640 -1.298 1.00 97.56 163 ALA A O 1
ATOM 1199 N N . ALA A 1 164 ? 1.281 17.721 -0.137 1.00 97.50 164 ALA A N 1
ATOM 1200 C CA . ALA A 1 164 ? 2.624 17.323 -0.559 1.00 97.50 164 ALA A CA 1
ATOM 1201 C C . ALA A 1 164 ? 2.753 17.191 -2.083 1.00 97.50 164 ALA A C 1
ATOM 1203 O O . ALA A 1 164 ? 3.731 17.665 -2.655 1.00 97.50 164 ALA A O 1
ATOM 1204 N N . LYS A 1 165 ? 1.746 16.634 -2.767 1.00 95.19 165 LYS A N 1
ATOM 1205 C CA . LYS A 1 165 ? 1.775 16.465 -4.232 1.00 95.19 165 LYS A CA 1
ATOM 1206 C C . LYS A 1 165 ? 1.713 17.778 -5.026 1.00 95.19 165 LYS A C 1
ATOM 1208 O O . LYS A 1 165 ? 1.871 17.756 -6.241 1.00 95.19 165 LYS A O 1
ATOM 1213 N N . LYS A 1 166 ? 1.453 18.908 -4.359 1.00 97.19 166 LYS A N 1
ATOM 1214 C CA . LYS A 1 166 ? 1.447 20.264 -4.939 1.00 97.19 166 LYS A CA 1
ATOM 1215 C C . LYS A 1 166 ? 2.617 21.118 -4.441 1.00 97.19 166 LYS A C 1
ATOM 1217 O O . LYS A 1 166 ? 2.718 22.283 -4.810 1.00 97.19 166 LYS A O 1
ATOM 1222 N N . ASP A 1 167 ? 3.451 20.572 -3.562 1.00 98.06 167 ASP A N 1
ATOM 1223 C CA . ASP A 1 167 ? 4.546 21.289 -2.927 1.00 98.06 167 ASP A CA 1
ATOM 1224 C C . ASP A 1 167 ? 5.851 21.041 -3.687 1.00 98.06 167 ASP A C 1
ATOM 1226 O O . ASP A 1 167 ? 6.399 19.937 -3.674 1.00 98.06 167 ASP A O 1
ATOM 1230 N N . GLU A 1 168 ? 6.375 22.088 -4.323 1.00 97.94 168 GLU A N 1
ATOM 1231 C CA . GLU A 1 168 ? 7.610 22.013 -5.106 1.00 97.94 168 GLU A CA 1
ATOM 1232 C C . GLU A 1 168 ? 8.829 21.583 -4.289 1.00 97.94 168 GLU A C 1
ATOM 1234 O O . GLU A 1 168 ? 9.724 20.949 -4.843 1.00 97.94 168 GLU A O 1
ATOM 1239 N N . VAL A 1 169 ? 8.872 21.865 -2.982 1.00 97.50 169 VAL A N 1
ATOM 1240 C CA . VAL A 1 169 ? 9.980 21.422 -2.122 1.00 97.50 169 VAL A CA 1
ATOM 1241 C C . VAL A 1 169 ? 9.927 19.909 -1.935 1.00 97.50 169 VAL A C 1
ATOM 1243 O O . VAL A 1 169 ? 10.944 19.229 -2.060 1.00 97.50 169 VAL A O 1
ATOM 1246 N N . PHE A 1 170 ? 8.732 19.365 -1.692 1.00 97.94 170 PHE A N 1
ATOM 1247 C CA . PHE A 1 170 ? 8.538 17.921 -1.581 1.00 97.94 170 PHE A CA 1
ATOM 1248 C C . PHE A 1 170 ? 8.854 17.224 -2.906 1.00 97.94 170 PHE A C 1
ATOM 1250 O O . PHE A 1 170 ? 9.619 16.263 -2.934 1.00 97.94 170 PHE A O 1
ATOM 1257 N N . LEU A 1 171 ? 8.323 17.735 -4.019 1.00 97.50 171 LEU A N 1
ATOM 1258 C CA . LEU A 1 171 ? 8.567 17.162 -5.341 1.00 97.50 171 LEU A CA 1
ATOM 1259 C C . LEU A 1 171 ? 10.043 17.259 -5.752 1.00 97.50 171 LEU A C 1
ATOM 1261 O O . LEU A 1 171 ? 10.561 16.326 -6.364 1.00 97.50 171 LEU A O 1
ATOM 1265 N N . ALA A 1 172 ? 10.736 18.347 -5.402 1.00 97.75 172 ALA A N 1
ATOM 1266 C CA . ALA A 1 172 ? 12.171 18.478 -5.628 1.00 97.75 172 ALA A CA 1
ATOM 1267 C C . ALA A 1 172 ? 12.964 17.423 -4.852 1.00 97.75 172 ALA A C 1
ATOM 1269 O O . ALA A 1 172 ? 13.867 16.819 -5.423 1.00 97.75 172 ALA A O 1
ATOM 1270 N N . GLU A 1 173 ? 12.595 17.145 -3.601 1.00 97.94 173 GLU A N 1
ATOM 1271 C CA . GLU A 1 173 ? 13.245 16.097 -2.813 1.00 97.94 173 GLU A CA 1
ATOM 1272 C C . GLU A 1 173 ? 12.985 14.697 -3.388 1.00 97.94 173 GLU A C 1
ATOM 1274 O O . GLU A 1 173 ? 13.910 13.895 -3.492 1.00 97.94 173 GLU A O 1
ATOM 1279 N N . ILE A 1 174 ? 11.762 14.409 -3.851 1.00 98.00 174 ILE A N 1
ATOM 1280 C CA . ILE A 1 174 ? 11.451 13.145 -4.540 1.00 98.00 174 ILE A CA 1
ATOM 1281 C C . ILE A 1 174 ? 12.287 12.991 -5.816 1.00 98.00 174 ILE A C 1
ATOM 1283 O O . ILE A 1 174 ? 12.860 11.924 -6.044 1.00 98.00 174 ILE A O 1
ATOM 1287 N N . ARG A 1 175 ? 12.397 14.048 -6.633 1.00 96.44 175 ARG A N 1
ATOM 1288 C CA . ARG A 1 175 ? 13.242 14.051 -7.840 1.00 96.44 175 ARG A CA 1
ATOM 1289 C C . ARG A 1 175 ? 14.712 13.830 -7.491 1.00 96.44 175 ARG A C 1
ATOM 1291 O O . ARG A 1 175 ? 15.351 12.967 -8.085 1.00 96.44 175 ARG A O 1
ATOM 1298 N N . ARG A 1 176 ? 15.216 14.525 -6.469 1.00 97.25 176 ARG A N 1
ATOM 1299 C CA . ARG A 1 176 ? 16.586 14.363 -5.974 1.00 97.25 176 ARG A CA 1
ATOM 1300 C C . ARG A 1 176 ? 16.852 12.931 -5.518 1.00 97.25 176 ARG A C 1
ATOM 1302 O O . ARG A 1 176 ? 17.859 12.349 -5.895 1.00 97.25 176 ARG A O 1
ATOM 1309 N N . MET A 1 177 ? 15.932 12.323 -4.767 1.00 98.12 177 MET A N 1
ATOM 1310 C CA . MET A 1 177 ? 16.035 10.913 -4.382 1.00 98.12 177 MET A CA 1
ATOM 1311 C C . MET A 1 177 ? 16.000 9.972 -5.575 1.00 98.12 177 MET A C 1
ATOM 1313 O O . MET A 1 177 ? 16.767 9.009 -5.599 1.00 98.12 177 MET A O 1
ATOM 1317 N N . ARG A 1 178 ? 15.147 10.246 -6.569 1.00 95.94 178 ARG A N 1
ATOM 1318 C CA . ARG A 1 178 ? 15.111 9.466 -7.806 1.00 95.94 178 ARG A CA 1
ATOM 1319 C C . ARG A 1 178 ? 16.469 9.494 -8.501 1.00 95.94 178 ARG A C 1
ATOM 1321 O O . ARG A 1 178 ? 16.947 8.429 -8.867 1.00 95.94 178 ARG A O 1
ATOM 1328 N N . GLU A 1 179 ? 17.097 10.655 -8.632 1.00 94.19 179 GLU A N 1
ATOM 1329 C CA . GLU A 1 179 ? 18.354 10.830 -9.370 1.00 94.19 179 GLU A CA 1
ATOM 1330 C C . GLU A 1 179 ? 19.591 10.376 -8.574 1.00 94.19 179 GLU A C 1
ATOM 1332 O O . GLU A 1 179 ? 20.381 9.567 -9.056 1.00 94.19 179 GLU A O 1
ATOM 1337 N N . GLU A 1 180 ? 19.755 10.856 -7.341 1.00 95.56 180 GLU A N 1
ATOM 1338 C CA . GLU A 1 180 ? 21.003 10.715 -6.577 1.00 95.56 180 GLU A CA 1
ATOM 1339 C C . GLU A 1 180 ? 21.102 9.400 -5.795 1.00 95.56 180 GLU A C 1
ATOM 1341 O O . GLU A 1 180 ? 22.201 8.877 -5.614 1.00 95.56 180 GLU A O 1
ATOM 1346 N N . PHE A 1 181 ? 19.976 8.869 -5.305 1.00 97.88 181 PHE A N 1
ATOM 1347 C CA . PHE A 1 181 ? 19.973 7.714 -4.398 1.00 97.88 181 PHE A CA 1
ATOM 1348 C C . PHE A 1 181 ? 19.382 6.454 -5.035 1.00 97.88 181 PHE A C 1
ATOM 1350 O O . PHE A 1 181 ? 19.972 5.378 -4.953 1.00 97.88 181 PHE A O 1
ATOM 1357 N N . ILE A 1 182 ? 18.227 6.573 -5.695 1.00 97.44 182 ILE A N 1
ATOM 1358 C CA . ILE A 1 182 ? 17.586 5.447 -6.385 1.00 97.44 182 ILE A CA 1
ATOM 1359 C C . ILE A 1 182 ? 18.356 5.079 -7.662 1.00 97.44 182 ILE A C 1
ATOM 1361 O O . ILE A 1 182 ? 18.390 3.903 -8.026 1.00 97.44 182 ILE A O 1
ATOM 1365 N N . GLY A 1 183 ? 18.986 6.056 -8.324 1.00 93.81 183 GLY A N 1
ATOM 1366 C CA . GLY A 1 183 ? 19.728 5.852 -9.573 1.00 93.81 183 GLY A CA 1
ATOM 1367 C C . GLY A 1 183 ? 18.845 5.877 -10.823 1.00 93.81 183 GLY A C 1
ATOM 1368 O O . GLY A 1 183 ? 19.134 5.205 -11.814 1.00 93.81 183 GLY A O 1
ATOM 1369 N N . GLY A 1 184 ? 17.738 6.613 -10.761 1.00 90.81 184 GLY A N 1
ATOM 1370 C CA . GLY A 1 184 ? 16.895 6.935 -11.900 1.00 90.81 184 GLY A CA 1
ATOM 1371 C C . GLY A 1 184 ? 17.489 8.053 -12.774 1.00 90.81 184 GLY A C 1
ATOM 1372 O O . GLY A 1 184 ? 18.441 8.718 -12.372 1.00 90.81 184 GLY A O 1
ATOM 1373 N N . PRO A 1 185 ? 16.933 8.287 -13.972 1.00 93.00 185 PRO A N 1
ATOM 1374 C CA . PRO A 1 185 ? 15.922 7.472 -14.639 1.00 93.00 185 PRO A CA 1
ATOM 1375 C C . PRO A 1 185 ? 16.453 6.073 -14.961 1.00 93.00 185 PRO A C 1
ATOM 1377 O O . PRO A 1 185 ? 17.581 5.919 -15.433 1.00 93.00 185 PRO A O 1
ATOM 1380 N N . THR A 1 186 ? 15.648 5.033 -14.731 1.00 94.25 186 THR A N 1
ATOM 1381 C CA . THR A 1 186 ? 16.088 3.674 -15.079 1.00 94.25 186 THR A CA 1
ATOM 1382 C C . THR A 1 186 ? 16.066 3.499 -16.600 1.00 94.25 186 THR A C 1
ATOM 1384 O O . THR A 1 186 ? 15.173 4.037 -17.263 1.00 94.25 186 THR A O 1
ATOM 1387 N N . PRO A 1 187 ? 17.009 2.760 -17.202 1.00 93.12 187 PRO A N 1
ATOM 1388 C CA . PRO A 1 187 ? 17.037 2.562 -18.648 1.00 93.12 187 PRO A CA 1
ATOM 1389 C C . PRO A 1 187 ? 15.782 1.875 -19.210 1.00 93.12 187 PRO A C 1
ATOM 1391 O O . PRO A 1 187 ? 15.103 1.114 -18.521 1.00 93.12 187 PRO A O 1
ATOM 1394 N N . ILE A 1 188 ? 15.541 2.064 -20.505 1.00 93.12 188 ILE A N 1
ATOM 1395 C CA . ILE A 1 188 ? 14.747 1.176 -21.349 1.00 93.12 188 ILE A CA 1
ATOM 1396 C C . ILE A 1 188 ? 15.692 0.391 -22.266 1.00 93.12 188 ILE A C 1
ATOM 1398 O O . ILE A 1 188 ? 16.603 0.949 -22.877 1.00 93.12 188 ILE A O 1
ATOM 1402 N N . TYR A 1 189 ? 15.519 -0.923 -22.346 1.00 94.44 189 TYR A N 1
ATOM 1403 C CA . TYR A 1 189 ? 16.421 -1.812 -23.078 1.00 94.44 189 TYR A CA 1
ATOM 1404 C C . TYR A 1 189 ? 15.687 -2.548 -24.191 1.00 94.44 189 TYR A C 1
ATOM 1406 O O . TYR A 1 189 ? 14.736 -3.276 -23.916 1.00 94.44 189 TYR A O 1
ATOM 1414 N N . HIS A 1 190 ? 16.168 -2.424 -25.427 1.00 95.81 190 HIS A N 1
ATOM 1415 C CA . HIS A 1 190 ? 15.677 -3.243 -26.529 1.00 95.81 190 HIS A CA 1
ATOM 1416 C C . HIS A 1 190 ? 16.239 -4.666 -26.426 1.00 95.81 190 HIS A C 1
ATOM 1418 O O . HIS A 1 190 ? 17.418 -4.912 -26.696 1.00 95.81 190 HIS A O 1
ATOM 1424 N N . ALA A 1 191 ? 15.377 -5.624 -26.101 1.00 95.75 191 ALA A N 1
ATOM 1425 C CA . ALA A 1 191 ? 15.704 -7.040 -26.024 1.00 95.75 191 ALA A CA 1
ATOM 1426 C C . ALA A 1 191 ? 15.759 -7.690 -27.418 1.00 95.75 191 ALA A C 1
ATOM 1428 O O . ALA A 1 191 ? 15.055 -8.660 -27.688 1.00 95.75 191 ALA A O 1
ATOM 1429 N N . LYS A 1 192 ? 16.634 -7.184 -28.302 1.00 94.44 192 LYS A N 1
ATOM 1430 C CA . LYS A 1 192 ? 16.687 -7.559 -29.728 1.00 94.44 192 LYS A CA 1
ATOM 1431 C C . LYS A 1 192 ? 16.701 -9.073 -29.963 1.00 94.44 192 LYS A C 1
ATOM 1433 O O . LYS A 1 192 ? 15.989 -9.567 -30.825 1.00 94.44 192 LYS A O 1
ATOM 1438 N N . ARG A 1 193 ? 17.487 -9.824 -29.185 1.00 96.44 193 ARG A N 1
ATOM 1439 C CA . ARG A 1 193 ? 17.554 -11.289 -29.323 1.00 96.44 193 ARG A CA 1
ATOM 1440 C C . ARG A 1 193 ? 16.198 -11.954 -29.088 1.00 96.44 193 ARG A C 1
ATOM 1442 O O . ARG A 1 193 ? 15.850 -12.874 -29.814 1.00 96.44 193 ARG A O 1
ATOM 1449 N N . LEU A 1 194 ? 15.451 -11.494 -28.087 1.00 96.19 194 LEU A N 1
ATOM 1450 C CA . LEU A 1 194 ? 14.123 -12.024 -27.792 1.00 96.19 194 LEU A CA 1
ATOM 1451 C C . LEU A 1 194 ? 13.115 -11.587 -28.861 1.00 96.19 194 LEU A C 1
ATOM 1453 O O . LEU A 1 194 ? 12.311 -12.406 -29.294 1.00 96.19 194 LEU A O 1
ATOM 1457 N N . SER A 1 195 ? 13.224 -10.343 -29.342 1.00 95.69 195 SER A N 1
ATOM 1458 C CA . SER A 1 195 ? 12.453 -9.846 -30.488 1.00 95.69 195 SER A CA 1
ATOM 1459 C C . SER A 1 195 ? 12.632 -10.746 -31.720 1.00 95.69 195 SER A C 1
ATOM 1461 O O . SER A 1 195 ? 11.653 -11.167 -32.335 1.00 95.69 195 SER A O 1
ATOM 1463 N N . ASP A 1 196 ? 13.882 -11.095 -32.049 1.00 96.19 196 ASP A N 1
ATOM 1464 C CA . ASP A 1 196 ? 14.219 -11.969 -33.179 1.00 96.19 196 ASP A CA 1
ATOM 1465 C C . ASP A 1 196 ? 13.663 -13.397 -32.976 1.00 96.19 196 ASP A C 1
ATOM 1467 O O . ASP A 1 196 ? 13.181 -14.017 -33.922 1.00 96.19 196 ASP A O 1
ATOM 1471 N N . MET A 1 197 ? 13.694 -13.918 -31.741 1.00 96.50 197 MET A N 1
ATOM 1472 C CA . MET A 1 197 ? 13.192 -15.259 -31.403 1.00 96.50 197 MET A CA 1
ATOM 1473 C C . MET A 1 197 ? 11.665 -15.384 -31.479 1.00 96.50 197 MET A C 1
ATOM 1475 O O . MET A 1 197 ? 11.165 -16.458 -31.802 1.00 96.50 197 MET A O 1
ATOM 1479 N N . LEU A 1 198 ? 10.925 -14.316 -31.171 1.00 93.88 198 LEU A N 1
ATOM 1480 C CA . LEU A 1 198 ? 9.458 -14.319 -31.096 1.00 93.88 198 LEU A CA 1
ATOM 1481 C C . LEU A 1 198 ? 8.778 -13.838 -32.388 1.00 93.88 198 LEU A C 1
ATOM 1483 O O . LEU A 1 198 ? 7.619 -13.432 -32.372 1.00 93.88 198 LEU A O 1
ATOM 1487 N N . GLY A 1 199 ? 9.485 -13.882 -33.520 1.00 91.69 199 GLY A N 1
ATOM 1488 C CA . GLY A 1 199 ? 8.900 -13.577 -34.829 1.00 91.69 199 GLY A CA 1
ATOM 1489 C C . GLY A 1 199 ? 8.835 -12.087 -35.174 1.00 91.69 199 GLY A C 1
ATOM 1490 O O . GLY A 1 199 ? 8.106 -11.713 -36.088 1.00 91.69 199 GLY A O 1
ATOM 1491 N N . GLY A 1 200 ? 9.610 -11.237 -34.488 1.00 89.94 200 GLY A N 1
ATOM 1492 C CA . GLY A 1 200 ? 9.845 -9.845 -34.887 1.00 89.94 200 GLY A CA 1
ATOM 1493 C C . GLY A 1 200 ? 9.145 -8.773 -34.049 1.00 89.94 200 GLY A C 1
ATOM 1494 O O . GLY A 1 200 ? 9.376 -7.586 -34.295 1.00 89.94 200 GLY A O 1
ATOM 1495 N N . ALA A 1 201 ? 8.344 -9.141 -33.043 1.00 94.94 201 ALA A N 1
ATOM 1496 C CA . ALA A 1 201 ? 7.805 -8.177 -32.079 1.00 94.94 201 ALA A CA 1
ATOM 1497 C C . ALA A 1 201 ? 8.953 -7.426 -31.380 1.00 94.94 201 ALA A C 1
ATOM 1499 O O . ALA A 1 201 ? 9.897 -8.050 -30.907 1.00 94.94 201 ALA A O 1
ATOM 1500 N N . GLN A 1 202 ? 8.906 -6.091 -31.325 1.00 96.19 202 GLN A N 1
ATOM 1501 C CA . GLN A 1 202 ? 9.990 -5.286 -30.748 1.00 96.19 202 GLN A CA 1
ATOM 1502 C C . GLN A 1 202 ? 9.805 -5.145 -29.233 1.00 96.19 202 GLN A C 1
ATOM 1504 O O . GLN A 1 202 ? 8.936 -4.405 -28.779 1.00 96.19 202 GLN A O 1
ATOM 1509 N N . LEU A 1 203 ? 10.628 -5.842 -28.449 1.00 96.75 203 LEU A N 1
ATOM 1510 C CA . LEU A 1 203 ? 10.459 -5.941 -26.997 1.00 96.75 203 LEU A CA 1
ATOM 1511 C C . LEU A 1 203 ? 11.382 -4.984 -26.250 1.00 96.75 203 LEU A C 1
ATOM 1513 O O . LEU A 1 203 ? 12.607 -5.085 -26.339 1.00 96.75 203 LEU A O 1
ATOM 1517 N N . TRP A 1 204 ? 10.789 -4.086 -25.472 1.00 97.06 204 TRP A N 1
ATOM 1518 C CA . TRP A 1 204 ? 11.504 -3.080 -24.696 1.00 97.06 204 TRP A CA 1
ATOM 1519 C C . TRP A 1 204 ? 11.250 -3.282 -23.205 1.00 97.06 204 TRP A C 1
ATOM 1521 O O . TRP A 1 204 ? 10.107 -3.329 -22.762 1.00 97.06 204 TRP A O 1
ATOM 1531 N N . PHE A 1 205 ? 12.320 -3.399 -22.422 1.00 97.19 205 PHE A N 1
ATOM 1532 C CA . PHE A 1 205 ? 12.238 -3.590 -20.976 1.00 97.19 205 PHE A CA 1
ATOM 1533 C C . PHE A 1 205 ? 12.546 -2.295 -20.245 1.00 97.19 205 PHE A C 1
ATOM 1535 O O . PHE A 1 205 ? 13.661 -1.785 -20.354 1.00 97.19 205 PHE A O 1
ATOM 1542 N N . LYS A 1 206 ? 11.585 -1.798 -19.463 1.00 97.62 206 LYS A N 1
ATOM 1543 C CA . LYS A 1 206 ? 11.824 -0.746 -18.472 1.00 97.62 206 LYS A CA 1
ATOM 1544 C C . LYS A 1 206 ? 12.536 -1.359 -17.266 1.00 97.62 206 LYS A C 1
ATOM 1546 O O . LYS A 1 206 ? 11.983 -2.223 -16.591 1.00 97.62 206 LYS A O 1
ATOM 1551 N N . ARG A 1 207 ? 13.784 -0.949 -17.042 1.00 96.50 207 ARG A N 1
ATOM 1552 C CA . ARG A 1 207 ? 14.759 -1.660 -16.204 1.00 96.50 207 ARG A CA 1
ATOM 1553 C C . ARG A 1 207 ? 14.670 -1.295 -14.716 1.00 96.50 207 ARG A C 1
ATOM 1555 O O . ARG A 1 207 ? 15.668 -0.901 -14.114 1.00 96.50 207 ARG A O 1
ATOM 1562 N N . GLU A 1 208 ? 13.485 -1.393 -14.111 1.00 97.50 208 GLU A N 1
ATOM 1563 C CA . GLU A 1 208 ? 13.300 -1.081 -12.679 1.00 97.50 208 GLU A CA 1
ATOM 1564 C C . GLU A 1 208 ? 14.032 -2.052 -11.736 1.00 97.50 208 GLU A C 1
ATOM 1566 O O . GLU A 1 208 ? 14.205 -1.741 -10.562 1.00 97.50 208 GLU A O 1
ATOM 1571 N N . GLU A 1 209 ? 14.537 -3.190 -12.218 1.00 96.19 209 GLU A N 1
ATOM 1572 C CA . GLU A 1 209 ? 15.438 -4.038 -11.431 1.00 96.19 209 GLU A CA 1
ATOM 1573 C C . GLU A 1 209 ? 16.826 -3.409 -11.213 1.00 96.19 209 GLU A C 1
ATOM 1575 O O . GLU A 1 209 ? 17.591 -3.890 -10.381 1.00 96.19 209 GLU A O 1
ATOM 1580 N N . LEU A 1 210 ? 17.161 -2.343 -11.953 1.00 96.38 210 LEU A N 1
ATOM 1581 C CA . LEU A 1 210 ? 18.370 -1.540 -11.743 1.00 96.38 210 LEU A CA 1
ATOM 1582 C C . LEU A 1 210 ? 18.166 -0.392 -10.749 1.00 96.38 210 LEU A C 1
ATOM 1584 O O . LEU A 1 210 ? 19.148 0.236 -10.359 1.00 96.38 210 LEU A O 1
ATOM 1588 N N . ALA A 1 211 ? 16.928 -0.113 -10.332 1.00 96.69 211 ALA A N 1
ATOM 1589 C CA . ALA A 1 211 ? 16.685 0.827 -9.245 1.00 96.69 211 ALA A CA 1
ATOM 1590 C C . ALA A 1 211 ? 17.357 0.314 -7.964 1.00 96.69 211 ALA A C 1
ATOM 1592 O O . ALA A 1 211 ? 17.426 -0.899 -7.731 1.00 96.69 211 ALA A O 1
ATOM 1593 N N . HIS A 1 212 ? 17.843 1.219 -7.112 1.00 97.75 212 HIS A N 1
ATOM 1594 C CA . HIS A 1 212 ? 18.445 0.838 -5.837 1.00 97.75 212 HIS A CA 1
ATOM 1595 C C . HIS A 1 212 ? 17.512 -0.098 -5.047 1.00 97.75 212 HIS A C 1
ATOM 1597 O O . HIS A 1 212 ? 16.292 0.025 -5.110 1.00 97.75 212 HIS A O 1
ATOM 1603 N N . THR A 1 213 ? 18.080 -1.064 -4.322 1.00 96.88 213 THR A N 1
ATOM 1604 C CA . THR A 1 213 ? 17.402 -2.243 -3.725 1.00 96.88 213 THR A CA 1
ATOM 1605 C C . THR A 1 213 ? 16.943 -3.340 -4.701 1.00 96.88 213 THR A C 1
ATOM 1607 O O . THR A 1 213 ? 16.699 -4.463 -4.263 1.00 96.88 213 THR A O 1
ATOM 1610 N N . GLY A 1 214 ? 16.945 -3.082 -6.012 1.00 95.44 214 GLY A N 1
ATOM 1611 C CA . GLY A 1 214 ? 16.734 -4.083 -7.064 1.00 95.44 214 GLY A CA 1
ATOM 1612 C C . GLY A 1 214 ? 15.283 -4.259 -7.518 1.00 95.44 214 GLY A C 1
ATOM 1613 O O . GLY A 1 214 ? 14.956 -5.280 -8.124 1.00 95.44 214 GLY A O 1
ATOM 1614 N N . ALA A 1 215 ? 14.396 -3.313 -7.197 1.00 95.69 215 ALA A N 1
ATOM 1615 C CA . ALA A 1 215 ? 12.997 -3.337 -7.618 1.00 95.69 215 ALA A CA 1
ATOM 1616 C C . ALA A 1 215 ? 12.353 -1.944 -7.570 1.00 95.69 215 ALA A C 1
ATOM 1618 O O . ALA A 1 215 ? 12.783 -1.060 -6.831 1.00 95.69 215 ALA A O 1
ATOM 1619 N N . HIS A 1 216 ? 11.204 -1.807 -8.237 1.00 97.56 216 HIS A N 1
ATOM 1620 C CA . HIS A 1 216 ? 10.374 -0.594 -8.254 1.00 97.56 216 HIS A CA 1
ATOM 1621 C C . HIS A 1 216 ? 9.887 -0.128 -6.870 1.00 97.56 216 HIS A C 1
ATOM 1623 O O . HIS A 1 216 ? 9.432 1.002 -6.701 1.00 97.56 216 HIS A O 1
ATOM 1629 N N . LYS A 1 217 ? 9.929 -0.994 -5.851 1.00 97.75 217 LYS A N 1
ATOM 1630 C CA . LYS A 1 217 ? 9.368 -0.711 -4.519 1.00 97.75 217 LYS A CA 1
ATOM 1631 C C . LYS A 1 217 ? 10.054 0.457 -3.807 1.00 97.75 217 LYS A C 1
ATOM 1633 O O . LYS A 1 217 ? 9.403 1.123 -3.003 1.00 97.75 217 LYS A O 1
ATOM 1638 N N . ILE A 1 218 ? 11.316 0.743 -4.135 1.00 98.44 218 ILE A N 1
ATOM 1639 C CA . ILE A 1 218 ? 12.071 1.844 -3.526 1.00 98.44 218 ILE A CA 1
ATOM 1640 C C . ILE A 1 218 ? 11.461 3.223 -3.810 1.00 98.44 218 ILE A C 1
ATOM 1642 O O . ILE A 1 218 ? 11.494 4.079 -2.930 1.00 98.44 218 ILE A O 1
ATOM 1646 N N . ASN A 1 219 ? 10.827 3.411 -4.978 1.00 98.38 219 ASN A N 1
ATOM 1647 C CA . ASN A 1 219 ? 10.156 4.666 -5.344 1.00 98.38 219 ASN A CA 1
ATOM 1648 C C . ASN A 1 219 ? 9.070 5.017 -4.312 1.00 98.38 219 ASN A C 1
ATOM 1650 O O . ASN A 1 219 ? 9.034 6.112 -3.753 1.00 98.38 219 ASN A O 1
ATOM 1654 N N . ASN A 1 220 ? 8.221 4.032 -4.008 1.00 98.56 220 ASN A N 1
ATOM 1655 C CA . ASN A 1 220 ? 7.152 4.157 -3.026 1.00 98.56 220 ASN A CA 1
ATOM 1656 C C . ASN A 1 220 ? 7.688 4.301 -1.593 1.00 98.56 220 ASN A C 1
ATOM 1658 O O . ASN A 1 220 ? 7.235 5.171 -0.853 1.00 98.56 220 ASN A O 1
ATOM 1662 N N . ALA A 1 221 ? 8.655 3.462 -1.207 1.00 98.62 221 ALA A N 1
ATOM 1663 C CA . ALA A 1 221 ? 9.190 3.449 0.153 1.00 98.62 221 ALA A CA 1
ATOM 1664 C C . ALA A 1 221 ? 9.827 4.791 0.543 1.00 98.62 221 ALA A C 1
ATOM 1666 O O . ALA A 1 221 ? 9.525 5.325 1.608 1.00 98.62 221 ALA A O 1
ATOM 1667 N N . ILE A 1 222 ? 10.654 5.372 -0.333 1.00 98.50 222 ILE A N 1
ATOM 1668 C CA . ILE A 1 222 ? 11.279 6.675 -0.076 1.00 98.50 222 ILE A CA 1
ATOM 1669 C C . ILE A 1 222 ? 10.234 7.787 -0.031 1.00 98.50 222 ILE A C 1
ATOM 1671 O O . ILE A 1 222 ? 10.252 8.599 0.893 1.00 98.50 222 ILE A O 1
ATOM 1675 N N . GLY A 1 223 ? 9.294 7.811 -0.981 1.00 98.50 223 GLY A N 1
ATOM 1676 C CA . GLY A 1 223 ? 8.278 8.858 -1.015 1.00 98.50 223 GLY A CA 1
ATOM 1677 C C . GLY A 1 223 ? 7.385 8.873 0.224 1.00 98.50 223 GLY A C 1
ATOM 1678 O O . GLY A 1 223 ? 7.155 9.937 0.803 1.00 98.50 223 GLY A O 1
ATOM 1679 N N . GLN A 1 224 ? 6.949 7.701 0.692 1.00 98.69 224 GLN A N 1
ATOM 1680 C CA . GLN A 1 224 ? 6.181 7.602 1.933 1.00 98.69 224 GLN A CA 1
ATOM 1681 C C . GLN A 1 224 ? 7.032 7.882 3.181 1.00 98.69 224 GLN A C 1
ATOM 1683 O O . GLN A 1 224 ? 6.533 8.497 4.117 1.00 98.69 224 GLN A O 1
ATOM 1688 N N . ALA A 1 225 ? 8.318 7.520 3.207 1.00 98.62 225 ALA A N 1
ATOM 1689 C CA . ALA A 1 225 ? 9.193 7.848 4.335 1.00 98.62 225 ALA A CA 1
ATOM 1690 C C . ALA A 1 225 ? 9.452 9.366 4.458 1.00 98.62 225 ALA A C 1
ATOM 1692 O O . ALA A 1 225 ? 9.432 9.915 5.561 1.00 98.62 225 ALA A O 1
ATOM 1693 N N . ILE A 1 226 ? 9.606 10.081 3.336 1.00 98.44 226 ILE A N 1
ATOM 1694 C CA . ILE A 1 226 ? 9.675 11.554 3.331 1.00 98.44 226 ILE A CA 1
ATOM 1695 C C . ILE A 1 226 ? 8.344 12.150 3.806 1.00 98.44 226 ILE A C 1
ATOM 1697 O O . ILE A 1 226 ? 8.331 13.082 4.616 1.00 98.44 226 ILE A O 1
ATOM 1701 N N . LEU A 1 227 ? 7.214 11.598 3.350 1.00 98.19 227 LEU A N 1
ATOM 1702 C CA . LEU A 1 227 ? 5.888 12.010 3.813 1.00 98.19 227 LEU A CA 1
ATOM 1703 C C . LEU A 1 227 ? 5.714 11.782 5.324 1.00 98.19 227 LEU A C 1
ATOM 1705 O O . LEU A 1 227 ? 5.186 12.653 6.012 1.00 98.19 227 LEU A O 1
ATOM 1709 N N . ALA A 1 228 ? 6.214 10.669 5.861 1.00 97.56 228 ALA A N 1
ATOM 1710 C CA . ALA A 1 228 ? 6.193 10.378 7.291 1.00 97.56 228 ALA A CA 1
ATOM 1711 C C . ALA A 1 228 ? 6.959 11.432 8.105 1.00 97.56 228 ALA A C 1
ATOM 1713 O O . ALA A 1 228 ? 6.440 11.921 9.109 1.00 97.56 228 ALA A O 1
ATOM 1714 N N . LYS A 1 229 ? 8.137 11.867 7.632 1.00 96.44 229 LYS A N 1
ATOM 1715 C CA . LYS A 1 229 ? 8.887 12.971 8.260 1.00 96.44 229 LYS A CA 1
ATOM 1716 C C . LYS A 1 229 ? 8.112 14.278 8.240 1.00 96.44 229 LYS A C 1
ATOM 1718 O O . LYS A 1 229 ? 8.091 14.988 9.242 1.00 96.44 229 LYS A O 1
ATOM 1723 N N . ARG A 1 230 ? 7.433 14.581 7.131 1.00 95.06 230 ARG A N 1
ATOM 1724 C CA . ARG A 1 230 ? 6.558 15.758 7.030 1.00 95.06 230 ARG A CA 1
ATOM 1725 C C . ARG A 1 230 ? 5.401 15.702 8.034 1.00 95.06 230 ARG A C 1
ATOM 1727 O O . ARG A 1 230 ? 5.018 16.734 8.571 1.00 95.06 230 ARG A O 1
ATOM 1734 N N . LEU A 1 231 ? 4.880 14.506 8.298 1.00 94.94 231 LEU A N 1
ATOM 1735 C CA . LEU A 1 231 ? 3.855 14.234 9.310 1.00 94.94 231 LEU A CA 1
ATOM 1736 C C . LEU A 1 231 ? 4.407 14.183 10.750 1.00 94.94 231 LEU A C 1
ATOM 1738 O O . LEU A 1 231 ? 3.643 13.947 11.683 1.00 94.94 231 LEU A O 1
ATOM 1742 N N . GLY A 1 232 ? 5.718 14.354 10.954 1.00 96.00 232 GLY A N 1
ATOM 1743 C CA . GLY A 1 232 ? 6.353 14.258 12.272 1.00 96.00 232 GLY A CA 1
ATOM 1744 C C . GLY A 1 232 ? 6.360 12.844 12.867 1.00 96.00 232 GLY A C 1
ATOM 1745 O O . GLY A 1 232 ? 6.484 12.691 14.082 1.00 96.00 232 GLY A O 1
ATOM 1746 N N . LYS A 1 233 ? 6.200 11.803 12.039 1.00 96.50 233 LYS A N 1
ATOM 1747 C CA . LYS A 1 233 ? 6.203 10.399 12.471 1.00 96.50 233 LYS A CA 1
ATOM 1748 C C . LYS A 1 233 ? 7.623 9.846 12.342 1.00 96.50 233 LYS A C 1
ATOM 1750 O O . LYS A 1 233 ? 8.159 9.768 11.240 1.00 96.50 233 LYS A O 1
ATOM 1755 N N . ASN A 1 234 ? 8.209 9.440 13.467 1.00 96.62 234 ASN A N 1
ATOM 1756 C CA . ASN A 1 234 ? 9.584 8.917 13.521 1.00 96.62 234 ASN A CA 1
ATOM 1757 C C . ASN A 1 234 ? 9.651 7.381 13.519 1.00 96.62 234 ASN A C 1
ATOM 1759 O O . ASN A 1 234 ? 10.738 6.815 13.428 1.00 96.62 234 ASN A O 1
ATOM 1763 N N . ARG A 1 235 ? 8.493 6.716 13.619 1.00 98.31 235 ARG A N 1
ATOM 1764 C CA . ARG A 1 235 ? 8.359 5.260 13.629 1.00 98.31 235 ARG A CA 1
ATOM 1765 C C . ARG A 1 235 ? 7.616 4.782 12.392 1.00 98.31 235 ARG A C 1
ATOM 1767 O O . ARG A 1 235 ? 6.520 5.260 12.098 1.00 98.31 235 ARG A O 1
ATOM 1774 N N . ILE A 1 236 ? 8.203 3.826 11.688 1.00 98.62 236 ILE A N 1
ATOM 1775 C CA . ILE A 1 236 ? 7.676 3.241 10.462 1.00 98.62 236 ILE A CA 1
ATOM 1776 C C . ILE A 1 236 ? 7.381 1.769 10.684 1.00 98.62 236 ILE A C 1
ATOM 1778 O O . ILE A 1 236 ? 8.219 1.016 11.181 1.00 98.62 236 ILE A O 1
ATOM 1782 N N . ILE A 1 237 ? 6.197 1.359 10.245 1.00 98.38 237 ILE A N 1
ATOM 1783 C CA . ILE A 1 237 ? 5.832 -0.048 10.112 1.00 98.38 237 ILE A CA 1
ATOM 1784 C C . ILE A 1 237 ? 5.566 -0.386 8.644 1.00 98.38 237 ILE A C 1
ATOM 1786 O O . ILE A 1 237 ? 5.109 0.466 7.879 1.00 98.38 237 ILE A O 1
ATOM 1790 N N . ALA A 1 238 ? 5.837 -1.628 8.258 1.00 97.94 238 ALA A N 1
ATOM 1791 C CA . ALA A 1 238 ? 5.519 -2.172 6.940 1.00 97.94 238 ALA A CA 1
ATOM 1792 C C . ALA A 1 238 ? 5.253 -3.682 7.027 1.00 97.94 238 ALA A C 1
ATOM 1794 O O . ALA A 1 238 ? 5.733 -4.350 7.941 1.00 97.94 238 ALA A O 1
ATOM 1795 N N . GLU A 1 239 ? 4.527 -4.236 6.062 1.00 94.88 239 GLU A N 1
ATOM 1796 C CA . GLU A 1 239 ? 4.419 -5.677 5.825 1.00 94.88 239 GLU A CA 1
ATOM 1797 C C . GLU A 1 239 ? 5.427 -6.142 4.765 1.00 94.88 239 GLU A C 1
ATOM 1799 O O . GLU A 1 239 ? 5.907 -5.356 3.953 1.00 94.88 239 GLU A O 1
ATOM 1804 N N . THR A 1 240 ? 5.709 -7.439 4.667 1.00 93.69 240 THR A N 1
ATOM 1805 C CA . THR A 1 240 ? 6.365 -7.989 3.476 1.00 93.69 240 THR A CA 1
ATOM 1806 C C . THR A 1 240 ? 6.120 -9.493 3.334 1.00 93.69 240 THR A C 1
ATOM 1808 O O . THR A 1 240 ? 6.015 -10.204 4.328 1.00 93.69 240 THR A O 1
ATOM 1811 N N . GLY A 1 241 ? 6.032 -9.972 2.088 1.00 87.25 241 GLY A N 1
ATOM 1812 C CA . GLY A 1 241 ? 5.967 -11.399 1.731 1.00 87.25 241 GLY A CA 1
ATOM 1813 C C . GLY A 1 241 ? 7.309 -11.845 1.159 1.00 87.25 241 GLY A C 1
ATOM 1814 O O . GLY A 1 241 ? 8.195 -12.267 1.884 1.00 87.25 241 GLY A O 1
ATOM 1815 N N . ALA A 1 242 ? 7.553 -11.596 -0.132 1.00 87.06 242 ALA A N 1
ATOM 1816 C CA . ALA A 1 242 ? 8.851 -11.851 -0.779 1.00 87.06 242 ALA A CA 1
ATOM 1817 C C . ALA A 1 242 ? 10.073 -11.119 -0.161 1.00 87.06 242 ALA A C 1
ATOM 1819 O O . ALA A 1 242 ? 11.211 -11.361 -0.561 1.00 87.06 242 ALA A O 1
ATOM 1820 N N . GLY A 1 243 ? 9.877 -10.168 0.757 1.00 91.94 243 GLY A N 1
ATOM 1821 C CA . GLY A 1 243 ? 10.958 -9.430 1.421 1.00 91.94 243 GLY A CA 1
ATOM 1822 C C . GLY A 1 243 ? 11.355 -8.117 0.737 1.00 91.94 243 GLY A C 1
ATOM 1823 O O . GLY A 1 243 ? 11.849 -7.222 1.410 1.00 91.94 243 GLY A O 1
ATOM 1824 N N . GLN A 1 244 ? 11.074 -7.943 -0.557 1.00 94.25 244 GLN A N 1
ATOM 1825 C CA . GLN A 1 244 ? 11.493 -6.751 -1.315 1.00 94.25 244 GLN A CA 1
ATOM 1826 C C . GLN A 1 244 ? 10.896 -5.432 -0.790 1.00 94.25 244 GLN A C 1
ATOM 1828 O O . GLN A 1 244 ? 11.588 -4.419 -0.779 1.00 94.25 244 GLN A O 1
ATOM 1833 N N . HIS A 1 245 ? 9.628 -5.426 -0.346 1.00 96.94 245 HIS A N 1
ATOM 1834 C CA . HIS A 1 245 ? 9.022 -4.215 0.240 1.00 96.94 245 HIS A CA 1
ATOM 1835 C C . HIS A 1 245 ? 9.679 -3.858 1.570 1.00 96.94 245 HIS A C 1
ATOM 1837 O O . HIS A 1 245 ? 10.086 -2.720 1.788 1.00 96.94 245 HIS A O 1
ATOM 1843 N N . GLY A 1 246 ? 9.867 -4.864 2.420 1.00 97.81 246 GLY A N 1
ATOM 1844 C CA . GLY A 1 246 ? 10.571 -4.709 3.685 1.00 97.81 246 GLY A CA 1
ATOM 1845 C C . GLY A 1 246 ? 12.002 -4.190 3.514 1.00 97.81 246 GLY A C 1
ATOM 1846 O O . GLY A 1 246 ? 12.396 -3.271 4.222 1.00 97.81 246 GLY A O 1
ATOM 1847 N N . VAL A 1 247 ? 12.760 -4.700 2.533 1.00 98.38 247 VAL A N 1
ATOM 1848 C CA . VAL A 1 247 ? 14.109 -4.192 2.219 1.00 98.38 247 VAL A CA 1
ATOM 1849 C C . VAL A 1 247 ? 14.053 -2.733 1.762 1.00 98.38 247 VAL A C 1
ATOM 1851 O O . VAL A 1 247 ? 14.788 -1.915 2.302 1.00 98.38 247 VAL A O 1
ATOM 1854 N N . ALA A 1 248 ? 13.160 -2.383 0.831 1.00 98.62 248 ALA A N 1
ATOM 1855 C CA . ALA A 1 248 ? 13.005 -1.004 0.366 1.00 98.62 248 ALA A CA 1
ATOM 1856 C C . ALA A 1 248 ? 12.626 -0.036 1.503 1.00 98.62 248 ALA A C 1
ATOM 1858 O O . ALA A 1 248 ? 13.198 1.048 1.612 1.00 98.62 248 ALA A O 1
ATOM 1859 N N . THR A 1 249 ? 11.706 -0.449 2.377 1.00 98.81 249 THR A N 1
ATOM 1860 C CA . THR A 1 249 ? 11.276 0.320 3.556 1.00 98.81 249 THR A CA 1
ATOM 1861 C C . THR A 1 249 ? 12.426 0.492 4.544 1.00 98.81 249 THR A C 1
ATOM 1863 O O . THR A 1 249 ? 12.701 1.615 4.957 1.00 98.81 249 THR A O 1
ATOM 1866 N N . ALA A 1 250 ? 13.149 -0.583 4.871 1.00 98.81 250 ALA A N 1
ATOM 1867 C CA . ALA A 1 250 ? 14.312 -0.531 5.752 1.00 98.81 250 ALA A CA 1
ATOM 1868 C C . ALA A 1 250 ? 15.409 0.388 5.196 1.00 98.81 250 ALA A C 1
ATOM 1870 O O . ALA A 1 250 ? 15.973 1.185 5.938 1.00 98.81 250 ALA A O 1
ATOM 1871 N N . THR A 1 251 ? 15.669 0.343 3.884 1.00 98.81 251 THR A N 1
ATOM 1872 C CA . THR A 1 251 ? 16.618 1.249 3.219 1.00 98.81 251 THR A CA 1
ATOM 1873 C C . THR A 1 251 ? 16.177 2.707 3.326 1.00 98.81 251 THR A C 1
ATOM 1875 O O . THR A 1 251 ? 16.989 3.556 3.688 1.00 98.81 251 THR A O 1
ATOM 1878 N N . ALA A 1 252 ? 14.905 3.008 3.051 1.00 98.75 252 ALA A N 1
ATOM 1879 C CA . ALA A 1 252 ? 14.375 4.366 3.166 1.00 98.75 252 ALA A CA 1
ATOM 1880 C C . ALA A 1 252 ? 14.445 4.891 4.610 1.00 98.75 252 ALA A C 1
ATOM 1882 O O . ALA A 1 252 ? 14.817 6.041 4.832 1.00 98.75 252 ALA A O 1
ATOM 1883 N N . CYS A 1 253 ? 14.138 4.044 5.595 1.00 98.81 253 CYS A N 1
ATOM 1884 C CA . CYS A 1 253 ? 14.202 4.411 7.008 1.00 98.81 253 CYS A CA 1
ATOM 1885 C C . CYS A 1 253 ? 15.640 4.640 7.480 1.00 98.81 253 CYS A C 1
ATOM 1887 O O . CYS A 1 253 ? 15.905 5.640 8.140 1.00 98.81 253 CYS A O 1
ATOM 1889 N N . ALA A 1 254 ? 16.577 3.773 7.085 1.00 98.62 254 ALA A N 1
ATOM 1890 C CA . ALA A 1 254 ? 17.995 3.935 7.393 1.00 98.62 254 ALA A CA 1
ATOM 1891 C C . ALA A 1 254 ? 18.574 5.226 6.791 1.00 98.62 254 ALA A C 1
ATOM 1893 O O . ALA A 1 254 ? 19.347 5.919 7.443 1.00 98.62 254 ALA A O 1
ATOM 1894 N N . LEU A 1 255 ? 18.173 5.574 5.562 1.00 98.38 255 LEU A N 1
ATOM 1895 C CA . LEU A 1 255 ? 18.574 6.820 4.903 1.00 98.38 255 LEU A CA 1
ATOM 1896 C C . LEU A 1 255 ? 18.066 8.064 5.647 1.00 98.38 255 LEU A C 1
ATOM 1898 O O . LEU A 1 255 ? 18.755 9.080 5.705 1.00 98.38 255 LEU A O 1
ATOM 1902 N N . LEU A 1 256 ? 16.839 8.002 6.163 1.00 98.06 256 LEU A N 1
ATOM 1903 C CA . LEU A 1 256 ? 16.116 9.162 6.682 1.00 98.06 256 LEU A CA 1
ATOM 1904 C C . LEU A 1 256 ? 16.107 9.267 8.212 1.00 98.06 256 LEU A C 1
ATOM 1906 O O . LEU A 1 256 ? 15.482 10.202 8.728 1.00 98.06 256 LEU A O 1
ATOM 1910 N N . ASP A 1 257 ? 16.829 8.368 8.884 1.00 98.06 257 ASP A N 1
ATOM 1911 C CA . ASP A 1 257 ? 16.929 8.237 10.341 1.00 98.06 257 ASP A CA 1
ATOM 1912 C C . ASP A 1 257 ? 15.558 8.017 11.004 1.00 98.06 257 ASP A C 1
ATOM 1914 O O . ASP A 1 257 ? 15.089 8.804 11.824 1.00 98.06 257 ASP A O 1
ATOM 1918 N N . LEU A 1 258 ? 14.869 6.960 10.566 1.00 98.50 258 LEU A N 1
ATOM 1919 C CA . LEU A 1 258 ? 13.559 6.546 11.072 1.00 98.50 258 LEU A CA 1
ATOM 1920 C C . LEU A 1 258 ? 13.639 5.145 11.687 1.00 98.50 258 LEU A C 1
ATOM 1922 O O . LEU A 1 258 ? 14.284 4.250 11.138 1.00 98.50 258 LEU A O 1
ATOM 1926 N N . GLU A 1 259 ? 12.924 4.923 12.791 1.00 98.69 259 GLU A N 1
ATOM 1927 C CA . GLU A 1 259 ? 12.737 3.578 13.341 1.00 98.69 259 GLU A CA 1
ATOM 1928 C C . GLU A 1 259 ? 11.924 2.738 12.347 1.00 98.69 259 GLU A C 1
ATOM 1930 O O . GLU A 1 259 ? 10.882 3.183 11.868 1.00 98.69 259 GLU A O 1
ATOM 1935 N N . CYS A 1 260 ? 12.375 1.517 12.042 1.00 98.81 260 CYS A N 1
ATOM 1936 C CA . CYS A 1 260 ? 11.723 0.640 11.071 1.00 98.81 260 CYS A CA 1
ATOM 1937 C C . CYS A 1 260 ? 11.392 -0.724 11.673 1.00 98.81 260 CYS A C 1
ATOM 1939 O O . CYS A 1 260 ? 12.279 -1.439 12.151 1.00 98.81 260 CYS A O 1
ATOM 1941 N N . ILE A 1 261 ? 10.119 -1.106 11.594 1.00 98.69 261 ILE A N 1
ATOM 1942 C CA . ILE A 1 261 ? 9.619 -2.418 11.997 1.00 98.69 261 ILE A CA 1
ATOM 1943 C C . ILE A 1 261 ? 8.902 -3.054 10.807 1.00 98.69 261 ILE A C 1
ATOM 1945 O O . ILE A 1 261 ? 7.940 -2.511 10.270 1.00 98.69 261 ILE A O 1
ATOM 1949 N N . VAL A 1 262 ? 9.367 -4.225 10.388 1.00 98.50 262 VAL A N 1
ATOM 1950 C CA . VAL A 1 262 ? 8.802 -4.963 9.258 1.00 98.50 262 VAL A CA 1
ATOM 1951 C C . VAL A 1 262 ? 8.159 -6.249 9.755 1.00 98.50 262 VAL A C 1
ATOM 1953 O O . VAL A 1 262 ? 8.837 -7.114 10.307 1.00 98.50 262 VAL A O 1
ATOM 1956 N N . TYR A 1 263 ? 6.863 -6.393 9.510 1.00 97.62 263 TYR A N 1
ATOM 1957 C CA . TYR A 1 263 ? 6.104 -7.611 9.757 1.00 97.62 263 TYR A CA 1
ATOM 1958 C C . TYR A 1 263 ? 6.215 -8.550 8.558 1.00 97.62 263 TYR A C 1
ATOM 1960 O O . TYR A 1 263 ? 6.042 -8.134 7.412 1.00 97.62 263 TYR A O 1
ATOM 1968 N N . MET A 1 264 ? 6.500 -9.825 8.808 1.00 95.94 264 MET A N 1
ATOM 1969 C CA . MET A 1 264 ? 6.688 -10.827 7.759 1.00 95.94 264 MET A CA 1
ATOM 1970 C C . MET A 1 264 ? 6.154 -12.177 8.226 1.00 95.94 264 MET A C 1
ATOM 1972 O O . MET A 1 264 ? 6.398 -12.571 9.361 1.00 95.94 264 MET A O 1
ATOM 1976 N N . GLY A 1 265 ? 5.427 -12.894 7.369 1.00 92.81 265 GLY A N 1
ATOM 1977 C CA . GLY A 1 265 ? 4.949 -14.241 7.687 1.00 92.81 265 GLY A CA 1
ATOM 1978 C C . GLY A 1 265 ? 6.112 -15.177 8.020 1.00 92.81 265 GLY A C 1
ATOM 1979 O O . GLY A 1 265 ? 7.120 -15.150 7.314 1.00 92.81 265 GLY A O 1
ATOM 1980 N N . SER A 1 266 ? 6.017 -15.993 9.077 1.00 91.81 266 SER A N 1
ATOM 1981 C CA . SER A 1 266 ? 7.154 -16.839 9.482 1.00 91.81 266 SER A CA 1
ATOM 1982 C C . SER A 1 266 ? 7.560 -17.856 8.403 1.00 91.81 266 SER A C 1
ATOM 1984 O O . SER A 1 266 ? 8.751 -18.083 8.200 1.00 91.81 266 SER A O 1
ATOM 1986 N N . VAL A 1 267 ? 6.608 -18.354 7.604 1.00 88.19 267 VAL A N 1
ATOM 1987 C CA . VAL A 1 267 ? 6.898 -19.202 6.429 1.00 88.19 267 VAL A CA 1
ATOM 1988 C C . VAL A 1 267 ? 7.665 -18.426 5.349 1.00 88.19 267 VAL A C 1
ATOM 1990 O O . VAL A 1 267 ? 8.588 -18.956 4.725 1.00 88.19 267 VAL A O 1
ATOM 1993 N N . ASP A 1 268 ? 7.313 -17.159 5.128 1.00 88.75 268 ASP A N 1
ATOM 1994 C CA . ASP A 1 268 ? 8.003 -16.299 4.164 1.00 88.75 268 ASP A CA 1
ATOM 1995 C C . ASP A 1 268 ? 9.406 -15.913 4.652 1.00 88.75 268 ASP A C 1
ATOM 1997 O O . ASP A 1 268 ? 10.336 -15.850 3.845 1.00 88.75 268 ASP A O 1
ATOM 2001 N N . MET A 1 269 ? 9.591 -15.712 5.961 1.00 91.44 269 MET A N 1
ATOM 2002 C CA . MET A 1 269 ? 10.900 -15.438 6.561 1.00 91.44 269 MET A CA 1
ATOM 2003 C C . MET A 1 269 ? 11.894 -16.569 6.296 1.00 91.44 269 MET A C 1
ATOM 2005 O O . MET A 1 269 ? 13.027 -16.291 5.895 1.00 91.44 269 MET A O 1
ATOM 2009 N N . ASP A 1 270 ? 11.464 -17.822 6.457 1.00 89.56 270 ASP A N 1
ATOM 2010 C CA . ASP A 1 270 ? 12.300 -18.996 6.193 1.00 89.56 270 ASP A CA 1
ATOM 2011 C C . ASP A 1 270 ? 12.679 -19.087 4.708 1.00 89.56 270 ASP A C 1
ATOM 2013 O O . ASP A 1 270 ? 13.848 -19.272 4.357 1.00 89.56 270 ASP A O 1
ATOM 2017 N N . ARG A 1 271 ? 11.706 -18.880 3.808 1.00 87.31 271 ARG A N 1
ATOM 2018 C CA . ARG A 1 271 ? 11.926 -18.910 2.349 1.00 87.31 271 ARG A CA 1
ATOM 2019 C C . ARG A 1 271 ? 12.802 -17.759 1.853 1.00 87.31 271 ARG A C 1
ATOM 2021 O O . ARG A 1 271 ? 13.478 -17.904 0.836 1.00 87.31 271 ARG A O 1
ATOM 2028 N N . GLN A 1 272 ? 12.774 -16.616 2.535 1.00 91.50 272 GLN A N 1
ATOM 2029 C CA . GLN A 1 272 ? 13.408 -15.363 2.113 1.00 91.50 272 GLN A CA 1
ATOM 2030 C C . GLN A 1 272 ? 14.471 -14.885 3.112 1.00 91.50 272 GLN A C 1
ATOM 2032 O O . GLN A 1 272 ? 14.664 -13.679 3.302 1.00 91.50 272 GLN A O 1
ATOM 2037 N N . ALA A 1 273 ? 15.209 -15.822 3.714 1.00 93.25 273 ALA A N 1
ATOM 2038 C CA . ALA A 1 273 ? 16.214 -15.548 4.742 1.00 93.25 273 ALA A CA 1
ATOM 2039 C C . ALA A 1 273 ? 17.230 -14.456 4.344 1.00 93.25 273 ALA A C 1
ATOM 2041 O O . ALA A 1 273 ? 17.638 -13.647 5.179 1.00 93.25 273 ALA A O 1
ATOM 2042 N N . LEU A 1 274 ? 17.597 -14.369 3.057 1.00 94.56 274 LEU A N 1
ATOM 2043 C CA . LEU A 1 274 ? 18.495 -13.324 2.554 1.00 94.56 274 LEU A CA 1
ATOM 2044 C C . LEU A 1 274 ? 17.895 -11.915 2.689 1.00 94.56 274 LEU A C 1
ATOM 2046 O O . LEU A 1 274 ? 18.602 -10.983 3.070 1.00 94.56 274 LEU A O 1
ATOM 2050 N N . ASN A 1 275 ? 16.604 -11.743 2.401 1.00 95.50 275 ASN A N 1
ATOM 2051 C CA . ASN A 1 275 ? 15.942 -10.448 2.555 1.00 95.50 275 ASN A CA 1
ATOM 2052 C C . ASN A 1 275 ? 15.718 -10.112 4.033 1.00 95.50 275 ASN A C 1
ATOM 2054 O O . ASN A 1 275 ? 15.912 -8.961 4.415 1.00 95.50 275 ASN A O 1
ATOM 2058 N N . VAL A 1 276 ? 15.425 -11.104 4.883 1.00 97.38 276 VAL A N 1
ATOM 2059 C CA . VAL A 1 276 ? 15.389 -10.918 6.347 1.00 97.38 276 VAL A CA 1
ATOM 2060 C C . VAL A 1 276 ? 16.732 -10.412 6.868 1.00 97.38 276 VAL A C 1
ATOM 2062 O O . VAL A 1 276 ? 16.783 -9.435 7.615 1.00 97.38 276 VAL A O 1
ATOM 2065 N N . PHE A 1 277 ? 17.830 -11.037 6.441 1.00 97.75 277 PHE A N 1
ATOM 2066 C CA . PHE A 1 277 ? 19.176 -10.612 6.806 1.00 97.75 277 PHE A CA 1
ATOM 2067 C C . PHE A 1 277 ? 19.478 -9.181 6.337 1.00 97.75 277 PHE A C 1
ATOM 2069 O O . PHE A 1 277 ? 19.961 -8.372 7.126 1.00 97.75 277 PHE A O 1
ATOM 2076 N N . ARG A 1 278 ? 19.137 -8.836 5.086 1.00 97.94 278 ARG A N 1
ATOM 2077 C CA . ARG A 1 278 ? 19.308 -7.474 4.543 1.00 97.94 278 ARG A CA 1
ATOM 2078 C C . ARG A 1 278 ? 18.555 -6.420 5.353 1.00 97.94 278 ARG A C 1
ATOM 2080 O O . ARG A 1 278 ? 19.138 -5.391 5.669 1.00 97.94 278 ARG A O 1
ATOM 2087 N N . MET A 1 279 ? 17.300 -6.683 5.723 1.00 98.56 279 MET A N 1
ATOM 2088 C CA . MET A 1 279 ? 16.508 -5.766 6.555 1.00 98.56 279 MET A CA 1
ATOM 2089 C C . MET A 1 279 ? 17.169 -5.523 7.917 1.00 98.56 279 MET A C 1
ATOM 2091 O O . MET A 1 279 ? 17.325 -4.375 8.324 1.00 98.56 279 MET A O 1
ATOM 2095 N N . LYS A 1 280 ? 17.638 -6.586 8.583 1.00 98.31 280 LYS A N 1
ATOM 2096 C CA . LYS A 1 280 ? 18.348 -6.473 9.869 1.00 98.31 280 LYS A CA 1
ATOM 2097 C C . LYS A 1 280 ? 19.665 -5.704 9.746 1.00 98.31 280 LYS A C 1
ATOM 2099 O O . LYS A 1 280 ? 19.972 -4.885 10.604 1.00 98.31 280 LYS A O 1
ATOM 2104 N N . MET A 1 281 ? 20.422 -5.926 8.669 1.00 98.31 281 MET A N 1
ATOM 2105 C CA . MET A 1 281 ? 21.653 -5.178 8.379 1.00 98.31 281 MET A CA 1
ATOM 2106 C C . MET A 1 281 ? 21.410 -3.680 8.162 1.00 98.31 281 MET A C 1
ATOM 2108 O O . MET A 1 281 ? 22.287 -2.876 8.460 1.00 98.31 281 MET A O 1
ATOM 2112 N N . LEU A 1 282 ? 20.228 -3.310 7.665 1.00 98.50 282 LEU A N 1
ATOM 2113 C CA . LEU A 1 282 ? 19.781 -1.922 7.519 1.00 98.50 282 LEU A CA 1
ATOM 2114 C C . LEU A 1 282 ? 19.224 -1.330 8.830 1.00 98.50 282 LEU A C 1
ATOM 2116 O O . LEU A 1 282 ? 18.768 -0.194 8.831 1.00 98.50 282 LEU A O 1
ATOM 2120 N N . GLY A 1 283 ? 19.246 -2.078 9.939 1.00 98.31 283 GLY A N 1
ATOM 2121 C CA . GLY A 1 283 ? 18.774 -1.621 11.249 1.00 98.31 283 GLY A CA 1
ATOM 2122 C C . GLY A 1 283 ? 17.275 -1.807 11.499 1.00 98.31 283 GLY A C 1
ATOM 2123 O O . GLY A 1 283 ? 16.788 -1.406 12.552 1.00 98.31 283 GLY A O 1
ATOM 2124 N N . ALA A 1 284 ? 16.536 -2.434 10.579 1.00 98.62 284 ALA A N 1
ATOM 2125 C CA . ALA A 1 284 ? 15.120 -2.710 10.792 1.00 98.62 284 ALA A CA 1
ATOM 2126 C C . ALA A 1 284 ? 14.906 -3.895 11.747 1.00 98.62 284 ALA A C 1
ATOM 2128 O O . ALA A 1 284 ? 15.586 -4.925 11.672 1.00 98.62 284 ALA A O 1
ATOM 2129 N N . THR A 1 285 ? 13.889 -3.781 12.598 1.00 98.62 285 THR A N 1
ATOM 2130 C CA . THR A 1 285 ? 13.368 -4.904 13.384 1.00 98.62 285 THR A CA 1
ATOM 2131 C C . THR A 1 285 ? 12.435 -5.729 12.506 1.00 98.62 285 THR A C 1
ATOM 2133 O O . THR A 1 285 ? 11.476 -5.196 11.960 1.00 98.62 285 THR A O 1
ATOM 2136 N N . VAL A 1 286 ? 12.687 -7.032 12.365 1.00 98.00 286 VAL A N 1
ATOM 2137 C CA . VAL A 1 286 ? 11.828 -7.931 11.573 1.00 98.00 286 VAL A CA 1
ATOM 2138 C C . VAL A 1 286 ? 11.025 -8.816 12.520 1.00 98.00 286 VAL A C 1
ATOM 2140 O O . VAL A 1 286 ? 11.617 -9.600 13.264 1.00 98.00 286 VAL A O 1
ATOM 2143 N N . VAL A 1 287 ? 9.699 -8.681 12.492 1.00 97.62 287 VAL A N 1
ATOM 2144 C CA . VAL A 1 287 ? 8.761 -9.347 13.404 1.00 97.62 287 VAL A CA 1
ATOM 2145 C C . VAL A 1 287 ? 8.012 -10.464 12.663 1.00 97.62 287 VAL A C 1
ATOM 2147 O O . VAL A 1 287 ? 7.366 -10.181 11.649 1.00 97.62 287 VAL A O 1
ATOM 2150 N N . PRO A 1 288 ? 8.069 -11.721 13.144 1.00 96.00 288 PRO A N 1
ATOM 2151 C CA . PRO A 1 288 ? 7.339 -12.826 12.536 1.00 96.00 288 PRO A CA 1
ATOM 2152 C C . PRO A 1 288 ? 5.834 -12.724 12.815 1.00 96.00 288 PRO A C 1
ATOM 2154 O O . PRO A 1 288 ? 5.415 -12.572 13.963 1.00 96.00 288 PRO A O 1
ATOM 2157 N N . ALA A 1 289 ? 5.014 -12.874 11.776 1.00 92.50 289 ALA A N 1
ATOM 2158 C CA . ALA A 1 289 ? 3.588 -13.140 11.912 1.00 92.50 289 ALA A CA 1
ATOM 2159 C C . ALA A 1 289 ? 3.370 -14.657 12.020 1.00 92.50 289 ALA A C 1
ATOM 2161 O O . ALA A 1 289 ? 3.552 -15.400 11.054 1.00 92.50 289 ALA A O 1
ATOM 2162 N N . GLU A 1 290 ? 3.015 -15.105 13.227 1.00 88.81 290 GLU A N 1
ATOM 2163 C CA . GLU A 1 290 ? 2.870 -16.527 13.585 1.00 88.81 290 GLU A CA 1
ATOM 2164 C C . GLU A 1 290 ? 1.420 -17.028 13.566 1.00 88.81 290 GLU A C 1
ATOM 2166 O O . GLU A 1 290 ? 1.165 -18.219 13.761 1.00 88.81 290 GLU A O 1
ATOM 2171 N N . THR A 1 291 ? 0.465 -16.123 13.369 1.00 82.25 291 THR A N 1
ATOM 2172 C CA . THR A 1 291 ? -0.966 -16.419 13.345 1.00 82.25 291 THR A CA 1
ATOM 2173 C C . THR A 1 291 ? -1.428 -16.777 11.929 1.00 82.25 291 THR A C 1
ATOM 2175 O O . THR A 1 291 ? -0.797 -16.412 10.938 1.00 82.25 291 THR A O 1
ATOM 2178 N N . GLY A 1 292 ? -2.535 -17.519 11.833 1.00 83.69 292 GLY A N 1
ATOM 2179 C CA . GLY A 1 292 ? -3.169 -17.836 10.551 1.00 83.69 292 GLY A CA 1
ATOM 2180 C C . GLY A 1 292 ? -2.294 -18.679 9.620 1.00 83.69 292 GLY A C 1
ATOM 2181 O O . GLY A 1 292 ? -1.723 -19.686 10.037 1.00 83.69 292 GLY A O 1
ATOM 2182 N N . SER A 1 293 ? -2.222 -18.263 8.353 1.00 79.25 293 SER A N 1
ATOM 2183 C CA . SER A 1 293 ? -1.448 -18.936 7.298 1.00 79.25 293 SER A CA 1
ATOM 2184 C C . SER A 1 293 ? 0.058 -18.666 7.385 1.00 79.25 293 SER A C 1
ATOM 2186 O O . SER A 1 293 ? 0.839 -19.332 6.709 1.00 79.25 293 SER A O 1
ATOM 2188 N N . LYS A 1 294 ? 0.475 -17.707 8.228 1.00 87.75 294 LYS A N 1
ATOM 2189 C CA . LYS A 1 294 ? 1.866 -17.268 8.412 1.00 87.75 294 LYS A CA 1
ATOM 2190 C C . LYS A 1 294 ? 2.494 -16.733 7.121 1.00 87.75 294 LYS A C 1
ATOM 2192 O O . LYS A 1 294 ? 3.681 -16.945 6.866 1.00 87.75 294 LYS A O 1
ATOM 2197 N N . THR A 1 295 ? 1.692 -16.035 6.315 1.00 84.69 295 THR A N 1
ATOM 2198 C CA . THR A 1 295 ? 2.092 -15.418 5.035 1.00 84.69 295 THR A CA 1
ATOM 2199 C C . THR A 1 295 ? 1.861 -13.899 5.037 1.00 84.69 295 THR A C 1
ATOM 2201 O O . THR A 1 295 ? 1.498 -13.314 6.062 1.00 84.69 295 THR A O 1
ATOM 2204 N N . LEU A 1 296 ? 2.040 -13.236 3.886 1.00 84.38 296 LEU A N 1
ATOM 2205 C CA . LEU A 1 296 ? 1.791 -11.800 3.686 1.00 84.38 296 LEU A CA 1
ATOM 2206 C C . LEU A 1 296 ? 0.452 -11.304 4.266 1.00 84.38 296 LEU A C 1
ATOM 2208 O O . LEU A 1 296 ? 0.413 -10.227 4.857 1.00 84.38 296 LEU A O 1
ATOM 2212 N N . LYS A 1 297 ? -0.642 -12.067 4.132 1.00 84.06 297 LYS A N 1
ATOM 2213 C CA . LYS A 1 297 ? -1.954 -11.680 4.687 1.00 84.06 297 LYS A CA 1
ATOM 2214 C C . LYS A 1 297 ? -1.884 -11.478 6.203 1.00 84.06 297 LYS A C 1
ATOM 2216 O O . LYS A 1 297 ? -2.417 -10.502 6.725 1.00 84.06 297 LYS A O 1
ATOM 2221 N N . ASP A 1 298 ? -1.216 -12.384 6.907 1.00 85.81 298 ASP A N 1
ATOM 2222 C CA . ASP A 1 298 ? -1.087 -12.326 8.363 1.00 85.81 298 ASP A CA 1
ATOM 2223 C C . ASP A 1 298 ? -0.117 -11.217 8.786 1.00 85.81 298 ASP A C 1
ATOM 2225 O O . ASP A 1 298 ? -0.386 -10.499 9.746 1.00 85.81 298 ASP A O 1
ATOM 2229 N N . ALA A 1 299 ? 0.942 -10.978 8.006 1.00 89.56 299 ALA A N 1
ATOM 2230 C CA . ALA A 1 299 ? 1.827 -9.832 8.209 1.00 89.56 299 ALA A CA 1
ATOM 2231 C C . ALA A 1 299 ? 1.096 -8.481 8.081 1.00 89.56 299 ALA A C 1
ATOM 2233 O O . ALA A 1 299 ? 1.330 -7.588 8.894 1.00 89.56 299 ALA A O 1
ATOM 2234 N N . ILE A 1 300 ? 0.179 -8.338 7.113 1.00 88.31 300 ILE A N 1
ATOM 2235 C CA . ILE A 1 300 ? -0.678 -7.145 6.982 1.00 88.31 300 ILE A CA 1
ATOM 2236 C C . ILE A 1 300 ? -1.551 -6.979 8.227 1.00 88.31 300 ILE A C 1
ATOM 2238 O O . ILE A 1 300 ? -1.658 -5.875 8.760 1.00 88.31 300 ILE A O 1
ATOM 2242 N N . ASN A 1 301 ? -2.152 -8.066 8.716 1.00 84.75 301 ASN A N 1
ATOM 2243 C CA . ASN A 1 301 ? -2.991 -8.021 9.911 1.00 84.75 301 ASN A CA 1
ATOM 2244 C C . ASN A 1 301 ? -2.205 -7.559 11.144 1.00 84.75 301 ASN A C 1
ATOM 2246 O O . ASN A 1 301 ? -2.695 -6.701 11.880 1.00 84.75 301 ASN A O 1
ATOM 2250 N N . GLU A 1 302 ? -0.999 -8.084 11.369 1.00 89.50 302 GLU A N 1
ATOM 2251 C CA . GLU A 1 302 ? -0.153 -7.667 12.494 1.00 89.50 302 GLU A CA 1
ATOM 2252 C C . GLU A 1 302 ? 0.324 -6.211 12.346 1.00 89.50 302 GLU A C 1
ATOM 2254 O O . GLU A 1 302 ? 0.226 -5.439 13.301 1.00 89.50 302 GLU A O 1
ATOM 2259 N N . ALA A 1 303 ? 0.714 -5.780 11.140 1.00 91.25 303 ALA A N 1
ATOM 2260 C CA . ALA A 1 303 ? 1.064 -4.383 10.875 1.00 91.25 303 ALA A CA 1
ATOM 2261 C C . ALA A 1 303 ? -0.120 -3.435 11.142 1.00 91.25 303 ALA A C 1
ATOM 2263 O O . ALA A 1 303 ? 0.032 -2.421 11.821 1.00 91.25 303 ALA A O 1
ATOM 2264 N N . MET A 1 304 ? -1.330 -3.771 10.684 1.00 86.06 304 MET A N 1
ATOM 2265 C CA . MET A 1 304 ? -2.524 -2.966 10.963 1.00 86.06 304 MET A CA 1
ATOM 2266 C C . MET A 1 304 ? -2.849 -2.911 12.463 1.00 86.06 304 MET A C 1
ATOM 2268 O O . MET A 1 304 ? -3.244 -1.858 12.964 1.00 86.06 304 MET A O 1
ATOM 2272 N N . ARG A 1 305 ? -2.667 -4.014 13.202 1.00 84.69 305 ARG A N 1
ATOM 2273 C CA . ARG A 1 305 ? -2.870 -4.057 14.664 1.00 84.69 305 ARG A CA 1
ATOM 2274 C C . ARG A 1 305 ? -1.880 -3.172 15.413 1.00 84.69 305 ARG A C 1
ATOM 2276 O O . ARG A 1 305 ? -2.287 -2.448 16.326 1.00 84.69 305 ARG A O 1
ATOM 2283 N N . ASP A 1 306 ? -0.610 -3.207 15.018 1.00 90.25 306 ASP A N 1
ATOM 2284 C CA . ASP A 1 306 ? 0.409 -2.287 15.521 1.00 90.25 306 ASP A CA 1
ATOM 2285 C C . ASP A 1 306 ? -0.007 -0.843 15.234 1.00 90.25 306 ASP A C 1
ATOM 2287 O O . ASP A 1 306 ? -0.063 -0.019 16.150 1.00 90.25 306 ASP A O 1
ATOM 2291 N N . TRP A 1 307 ? -0.406 -0.558 13.992 1.00 89.94 307 TRP A N 1
ATOM 2292 C CA . TRP A 1 307 ? -0.755 0.796 13.590 1.00 89.94 307 TRP A CA 1
ATOM 2293 C C . TRP A 1 307 ? -1.890 1.381 14.422 1.00 89.94 307 TRP A C 1
ATOM 2295 O O . TRP A 1 307 ? -1.768 2.497 14.911 1.00 89.94 307 TRP A O 1
ATOM 2305 N N . VAL A 1 308 ? -2.963 0.613 14.646 1.00 84.38 308 VAL A N 1
ATOM 2306 C CA . VAL A 1 308 ? -4.094 1.029 15.495 1.00 84.38 308 VAL A CA 1
ATOM 2307 C C . VAL A 1 308 ? -3.629 1.385 16.910 1.00 84.38 308 VAL A C 1
ATOM 2309 O O . VAL A 1 308 ? -4.160 2.312 17.519 1.00 84.38 308 VAL A O 1
ATOM 2312 N N . THR A 1 309 ? -2.640 0.663 17.433 1.00 84.56 309 THR A N 1
ATOM 2313 C CA . THR A 1 309 ? -2.121 0.857 18.793 1.00 84.56 309 THR A CA 1
ATOM 2314 C C . THR A 1 309 ? -1.191 2.072 18.879 1.00 84.56 309 THR A C 1
ATOM 2316 O O . THR A 1 309 ? -1.234 2.814 19.857 1.00 84.56 309 THR A O 1
ATOM 2319 N N . ASN A 1 310 ? -0.388 2.318 17.839 1.00 88.31 310 ASN A N 1
ATOM 2320 C CA . ASN A 1 310 ? 0.673 3.333 17.815 1.00 88.31 310 ASN A CA 1
ATOM 2321 C C . ASN A 1 310 ? 0.393 4.490 16.833 1.00 88.31 310 ASN A C 1
ATOM 2323 O O . ASN A 1 310 ? 1.311 5.175 16.371 1.00 88.31 310 ASN A O 1
ATOM 2327 N N . ILE A 1 311 ? -0.884 4.724 16.522 1.00 86.25 311 ILE A N 1
ATOM 2328 C CA . ILE A 1 311 ? -1.366 5.569 15.416 1.00 86.25 311 ILE A CA 1
ATOM 2329 C C . ILE A 1 311 ? -0.830 7.012 15.441 1.00 86.25 311 ILE A C 1
ATOM 2331 O O . ILE A 1 311 ? -0.593 7.630 14.403 1.00 86.25 311 ILE A O 1
ATOM 2335 N N . ARG A 1 312 ? -0.591 7.556 16.641 1.00 86.00 312 ARG A N 1
ATOM 2336 C CA . ARG A 1 312 ? -0.141 8.944 16.830 1.00 86.00 312 ARG A CA 1
ATOM 2337 C C . ARG A 1 312 ? 1.311 9.162 16.412 1.00 86.00 312 ARG A C 1
ATOM 2339 O O . ARG A 1 312 ? 1.629 10.231 15.901 1.00 86.00 312 ARG A O 1
ATOM 2346 N N . THR A 1 313 ? 2.175 8.170 16.604 1.00 91.44 313 THR A N 1
ATOM 2347 C CA . THR A 1 313 ? 3.631 8.283 16.397 1.00 91.44 313 THR A CA 1
ATOM 2348 C C . THR A 1 313 ? 4.130 7.505 15.183 1.00 91.44 313 THR A C 1
ATOM 2350 O O . THR A 1 313 ? 5.265 7.712 14.753 1.00 91.44 313 THR A O 1
ATOM 2353 N N . THR A 1 314 ? 3.291 6.626 14.629 1.00 95.94 314 THR A N 1
ATOM 2354 C CA . THR A 1 314 ? 3.680 5.651 13.610 1.00 95.94 314 THR A CA 1
ATOM 2355 C C . THR A 1 314 ? 3.042 5.944 12.257 1.00 95.94 314 THR A C 1
ATOM 2357 O O . THR A 1 314 ? 1.832 6.160 12.164 1.00 95.94 314 THR A O 1
ATOM 2360 N N . HIS A 1 315 ? 3.840 5.874 11.193 1.00 96.81 315 HIS A N 1
ATOM 2361 C CA . HIS A 1 315 ? 3.347 5.825 9.820 1.00 96.81 315 HIS A CA 1
ATOM 2362 C C . HIS A 1 315 ? 3.451 4.402 9.259 1.00 96.81 315 HIS A C 1
ATOM 2364 O O . HIS A 1 315 ? 4.454 3.714 9.455 1.00 96.81 315 HIS A O 1
ATOM 2370 N N . TYR A 1 316 ? 2.404 3.965 8.561 1.00 96.56 316 TYR A N 1
ATOM 2371 C CA . TYR A 1 316 ? 2.363 2.673 7.888 1.00 96.56 316 TYR A CA 1
ATOM 2372 C C . TYR A 1 316 ? 2.709 2.844 6.409 1.00 96.56 316 TYR A C 1
ATOM 2374 O O . TYR A 1 316 ? 1.925 3.429 5.665 1.00 96.56 316 TYR A O 1
ATOM 2382 N N . ILE A 1 317 ? 3.865 2.324 5.985 1.00 97.81 317 ILE A N 1
ATOM 2383 C CA . ILE A 1 317 ? 4.252 2.300 4.571 1.00 97.81 317 ILE A CA 1
ATOM 2384 C C . ILE A 1 317 ? 3.704 1.024 3.938 1.00 97.81 317 ILE A C 1
ATOM 2386 O O . ILE A 1 317 ? 4.306 -0.048 4.031 1.00 97.81 317 ILE A O 1
ATOM 2390 N N . ILE A 1 318 ? 2.584 1.161 3.235 1.00 95.06 318 ILE A N 1
ATOM 2391 C CA . ILE A 1 318 ? 1.982 0.064 2.474 1.00 95.06 318 ILE A CA 1
ATOM 2392 C C . ILE A 1 318 ? 2.816 -0.286 1.231 1.00 95.06 318 ILE A C 1
ATOM 2394 O O . ILE A 1 318 ? 3.362 0.600 0.561 1.00 95.06 318 ILE A O 1
ATOM 2398 N N . GLY A 1 319 ? 2.910 -1.575 0.895 1.00 94.00 319 GLY A N 1
ATOM 2399 C CA . GLY A 1 319 ? 3.817 -2.060 -0.152 1.00 94.00 319 GLY A CA 1
ATOM 2400 C C . GLY A 1 319 ? 3.298 -2.046 -1.584 1.00 94.00 319 GLY A C 1
ATOM 2401 O O . GLY A 1 319 ? 4.064 -2.301 -2.521 1.00 94.00 319 GLY A O 1
ATOM 2402 N N . SER A 1 320 ? 2.009 -1.776 -1.792 1.00 94.81 320 SER A N 1
ATOM 2403 C CA . SER A 1 320 ? 1.402 -1.813 -3.122 1.00 94.81 320 SER A CA 1
ATOM 2404 C C . SER A 1 320 ? 0.194 -0.885 -3.249 1.00 94.81 320 SER A C 1
ATOM 2406 O O . SER A 1 320 ? -0.265 -0.332 -2.256 1.00 94.81 320 SER A O 1
ATOM 2408 N N . ALA A 1 321 ? -0.321 -0.720 -4.473 1.00 95.56 321 ALA A N 1
ATOM 2409 C CA . ALA A 1 321 ? -1.468 0.130 -4.802 1.00 95.56 321 ALA A CA 1
ATOM 2410 C C . ALA A 1 321 ? -2.795 -0.531 -4.382 1.00 95.56 321 ALA A C 1
ATOM 2412 O O . ALA A 1 321 ? -3.666 -0.821 -5.197 1.00 95.56 321 ALA A O 1
ATOM 2413 N N . VAL A 1 322 ? -2.903 -0.816 -3.088 1.00 93.00 322 VAL A N 1
ATOM 2414 C CA . VAL A 1 322 ? -4.002 -1.529 -2.435 1.00 93.00 322 VAL A CA 1
ATOM 2415 C C . VAL A 1 322 ? -4.387 -0.805 -1.145 1.00 93.00 322 VAL A C 1
ATOM 2417 O O . VAL A 1 322 ? -3.814 0.228 -0.802 1.00 93.00 322 VAL A O 1
ATOM 2420 N N . GLY A 1 323 ? -5.354 -1.360 -0.417 1.00 92.12 323 GLY A N 1
ATOM 2421 C CA . GLY A 1 323 ? -5.788 -0.815 0.862 1.00 92.12 323 GLY A CA 1
ATOM 2422 C C . GLY A 1 323 ? -6.730 0.386 0.728 1.00 92.12 323 GLY A C 1
ATOM 2423 O O . GLY A 1 323 ? -7.171 0.715 -0.379 1.00 92.12 323 GLY A O 1
ATOM 2424 N N . PRO A 1 324 ? -7.095 1.013 1.855 1.00 93.75 324 PRO A N 1
ATOM 2425 C CA . PRO A 1 324 ? -8.035 2.126 1.890 1.00 93.75 324 PRO A CA 1
ATOM 2426 C C . PRO A 1 324 ? -7.421 3.394 1.293 1.00 93.75 324 PRO A C 1
ATOM 2428 O O . PRO A 1 324 ? -6.231 3.666 1.450 1.00 93.75 324 PRO A O 1
ATOM 2431 N N . HIS A 1 325 ? -8.242 4.241 0.677 1.00 95.12 325 HIS A N 1
ATOM 2432 C CA . HIS A 1 325 ? -7.809 5.591 0.308 1.00 95.12 325 HIS A CA 1
ATOM 2433 C C . HIS A 1 325 ? -7.259 6.336 1.552 1.00 95.12 325 HIS A C 1
ATOM 2435 O O . HIS A 1 325 ? -7.926 6.332 2.593 1.00 95.12 325 HIS A O 1
ATOM 2441 N N . PRO A 1 326 ? -6.097 7.017 1.483 1.00 95.94 326 PRO A N 1
ATOM 2442 C CA . PRO A 1 326 ? -5.412 7.480 0.269 1.00 95.94 326 PRO A CA 1
ATOM 2443 C C . PRO A 1 326 ? -4.276 6.584 -0.253 1.00 95.94 326 PRO A C 1
ATOM 2445 O O . PRO A 1 326 ? -3.573 6.987 -1.174 1.00 95.94 326 PRO A O 1
ATOM 2448 N N . PHE A 1 327 ? -4.073 5.384 0.291 1.00 96.94 327 PHE A N 1
ATOM 2449 C CA . PHE A 1 327 ? -2.925 4.549 -0.072 1.00 96.94 327 PHE A CA 1
ATOM 2450 C C . PHE A 1 327 ? -2.816 4.208 -1.570 1.00 96.94 327 PHE A C 1
ATOM 2452 O O . PHE A 1 327 ? -1.731 4.408 -2.121 1.00 96.94 327 PHE A O 1
ATOM 2459 N N . PRO A 1 328 ? -3.887 3.777 -2.272 1.00 96.88 328 PRO A N 1
ATOM 2460 C CA . PRO A 1 328 ? -3.805 3.526 -3.711 1.00 96.88 328 PRO A CA 1
ATOM 2461 C C . PRO A 1 328 ? -3.362 4.751 -4.522 1.00 96.88 328 PRO A C 1
ATOM 2463 O O . PRO A 1 328 ? -2.585 4.602 -5.463 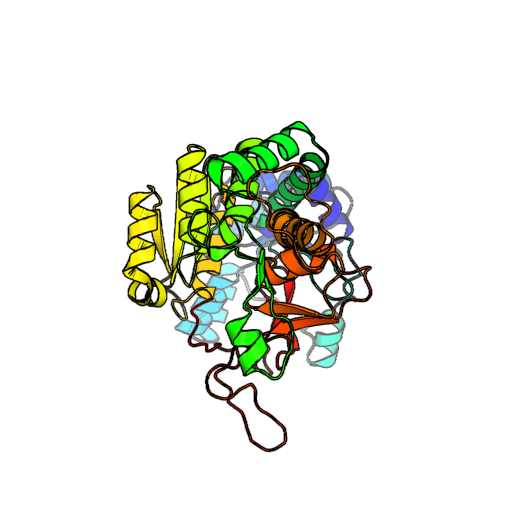1.00 96.88 328 PRO A O 1
ATOM 2466 N N . ASP A 1 329 ? -3.803 5.954 -4.134 1.00 96.12 329 ASP A N 1
ATOM 2467 C CA . ASP A 1 329 ? -3.405 7.206 -4.787 1.00 96.12 329 ASP A CA 1
ATOM 2468 C C . ASP A 1 329 ? -1.929 7.514 -4.553 1.00 96.12 329 ASP A C 1
ATOM 2470 O O . ASP A 1 329 ? -1.191 7.723 -5.511 1.00 96.12 329 ASP A O 1
ATOM 2474 N N . ILE A 1 330 ? -1.492 7.477 -3.290 1.00 98.19 330 ILE A N 1
ATOM 2475 C CA . ILE A 1 330 ? -0.099 7.734 -2.906 1.00 98.19 330 ILE A CA 1
ATOM 2476 C C . ILE A 1 330 ? 0.839 6.795 -3.665 1.00 98.19 330 ILE A C 1
ATOM 2478 O O . ILE A 1 330 ? 1.799 7.235 -4.297 1.00 98.19 330 ILE A O 1
ATOM 2482 N N . VAL A 1 331 ? 0.552 5.492 -3.633 1.00 98.44 331 VAL A N 1
ATOM 2483 C CA . VAL A 1 331 ? 1.423 4.488 -4.246 1.00 98.44 331 VAL A CA 1
ATOM 2484 C C . VAL A 1 331 ? 1.423 4.619 -5.766 1.00 98.44 331 VAL A C 1
ATOM 2486 O O . VAL A 1 331 ? 2.493 4.529 -6.366 1.00 98.44 331 VAL A O 1
ATOM 2489 N N . ARG A 1 332 ? 0.264 4.851 -6.403 1.00 98.06 332 ARG A N 1
ATOM 2490 C CA . ARG A 1 332 ? 0.194 5.111 -7.849 1.00 98.06 332 ARG A CA 1
ATOM 2491 C C . ARG A 1 332 ? 1.072 6.295 -8.221 1.00 98.06 332 ARG A C 1
ATOM 2493 O O . ARG A 1 332 ? 1.903 6.175 -9.115 1.00 98.06 332 ARG A O 1
ATOM 2500 N N . ASP A 1 333 ? 0.879 7.420 -7.547 1.00 98.25 333 ASP A N 1
ATOM 2501 C CA . ASP A 1 333 ? 1.534 8.676 -7.888 1.00 98.25 333 ASP A CA 1
ATOM 2502 C C . ASP A 1 333 ? 3.054 8.564 -7.703 1.00 98.25 333 ASP A C 1
ATOM 2504 O O . ASP A 1 333 ? 3.810 8.942 -8.597 1.00 98.25 333 ASP A O 1
ATOM 2508 N N . LEU A 1 334 ? 3.518 7.948 -6.609 1.00 98.50 334 LEU A N 1
ATOM 2509 C CA . LEU A 1 334 ? 4.945 7.702 -6.369 1.00 98.50 334 LEU A CA 1
ATOM 2510 C C . LEU A 1 334 ? 5.563 6.696 -7.354 1.00 98.50 334 LEU A C 1
ATOM 2512 O O . LEU A 1 334 ? 6.760 6.761 -7.626 1.00 98.50 334 LEU A O 1
ATOM 2516 N N . GLN A 1 335 ? 4.771 5.771 -7.903 1.00 98.62 335 GLN A N 1
ATOM 2517 C CA . GLN A 1 335 ? 5.225 4.817 -8.921 1.00 98.62 335 GLN A CA 1
ATOM 2518 C C . GLN A 1 335 ? 5.071 5.337 -10.358 1.00 98.62 335 GLN A C 1
ATOM 2520 O O . GLN A 1 335 ? 5.662 4.762 -11.272 1.00 98.62 335 GLN A O 1
ATOM 2525 N N . SER A 1 336 ? 4.322 6.423 -10.579 1.00 98.31 336 SER A N 1
ATOM 2526 C CA . SER A 1 336 ? 4.047 6.985 -11.915 1.00 98.31 336 SER A CA 1
ATOM 2527 C C . SER A 1 336 ? 5.312 7.385 -12.678 1.00 98.31 336 SER A C 1
ATOM 2529 O O . SER A 1 336 ? 5.334 7.371 -13.909 1.00 98.31 336 SER A O 1
ATOM 2531 N N . VAL A 1 337 ? 6.405 7.648 -11.951 1.00 97.44 337 VAL A N 1
ATOM 2532 C CA . VAL A 1 337 ? 7.735 7.915 -12.512 1.00 97.44 337 VAL A CA 1
ATOM 2533 C C . VAL A 1 337 ? 8.185 6.827 -13.495 1.00 97.44 337 VAL A C 1
ATOM 2535 O O . VAL A 1 337 ? 8.840 7.132 -14.489 1.00 97.44 337 VAL A O 1
ATOM 2538 N N . ILE A 1 338 ? 7.774 5.571 -13.283 1.00 98.31 338 ILE A N 1
ATOM 2539 C CA . ILE A 1 338 ? 8.085 4.447 -14.174 1.00 98.31 338 ILE A CA 1
ATOM 2540 C C . ILE A 1 338 ? 7.505 4.695 -15.568 1.00 98.31 338 ILE A C 1
ATOM 2542 O O . ILE A 1 338 ? 8.236 4.623 -16.559 1.00 98.31 338 ILE A O 1
ATOM 2546 N N . GLY A 1 339 ? 6.202 4.982 -15.640 1.00 97.88 339 GLY A N 1
ATOM 2547 C CA . GLY A 1 339 ? 5.491 5.239 -16.887 1.00 97.88 339 GLY A CA 1
ATOM 2548 C C . GLY A 1 339 ? 5.936 6.541 -17.543 1.00 97.88 339 GLY A C 1
ATOM 2549 O O . GLY A 1 339 ? 6.185 6.557 -18.746 1.00 97.88 339 GLY A O 1
ATOM 2550 N N . ILE A 1 340 ? 6.108 7.607 -16.754 1.00 96.75 340 ILE A N 1
ATOM 2551 C CA . ILE A 1 340 ? 6.561 8.922 -17.238 1.00 96.75 340 ILE A CA 1
ATOM 2552 C C . ILE A 1 340 ? 7.916 8.792 -17.938 1.00 96.75 340 ILE A C 1
ATOM 2554 O O . ILE A 1 340 ? 8.075 9.219 -19.083 1.00 96.75 340 ILE A O 1
ATOM 2558 N N . GLU A 1 341 ? 8.885 8.147 -17.283 1.00 95.56 341 GLU A N 1
ATOM 2559 C CA . GLU A 1 341 ? 10.199 7.918 -17.876 1.00 95.56 341 GLU A CA 1
ATOM 2560 C C . GLU A 1 341 ? 10.116 6.986 -19.090 1.00 95.56 341 GLU A C 1
ATOM 2562 O O . GLU A 1 341 ? 10.734 7.278 -20.111 1.00 95.56 341 GLU A O 1
ATOM 2567 N N . ALA A 1 342 ? 9.359 5.884 -19.014 1.00 96.12 342 ALA A N 1
ATOM 2568 C CA . ALA A 1 342 ? 9.230 4.938 -20.123 1.00 96.12 342 ALA A CA 1
ATOM 2569 C C . ALA A 1 342 ? 8.629 5.599 -21.373 1.00 96.12 342 ALA A C 1
ATOM 2571 O O . ALA A 1 342 ? 9.143 5.414 -22.477 1.00 96.12 342 ALA A O 1
ATOM 2572 N N . ARG A 1 343 ? 7.579 6.412 -21.206 1.00 96.38 343 ARG A N 1
ATOM 2573 C CA . ARG A 1 343 ? 6.933 7.157 -22.291 1.00 96.38 343 ARG A CA 1
ATOM 2574 C C . ARG A 1 343 ? 7.900 8.143 -22.937 1.00 96.38 343 ARG A C 1
ATOM 2576 O O . ARG A 1 343 ? 8.081 8.101 -24.154 1.00 96.38 343 ARG A O 1
ATOM 2583 N N . ALA A 1 344 ? 8.573 8.964 -22.129 1.00 94.00 344 ALA A N 1
ATOM 2584 C CA . ALA A 1 344 ? 9.561 9.923 -22.619 1.00 94.00 344 ALA A CA 1
ATOM 2585 C C . ALA A 1 344 ? 10.718 9.222 -23.356 1.00 94.00 344 ALA A C 1
ATOM 2587 O O . ALA A 1 344 ? 11.139 9.664 -24.428 1.00 94.00 344 ALA A O 1
ATOM 2588 N N . GLN A 1 345 ? 11.213 8.099 -22.818 1.00 94.69 345 GLN A N 1
ATOM 2589 C CA . GLN A 1 345 ? 12.274 7.292 -23.429 1.00 94.69 345 GLN A CA 1
ATOM 2590 C C . GLN A 1 345 ? 11.841 6.710 -24.781 1.00 94.69 345 GLN A C 1
ATOM 2592 O O . GLN A 1 345 ? 12.606 6.770 -25.743 1.00 94.69 345 GLN A O 1
ATOM 2597 N N . MET A 1 346 ? 10.613 6.193 -24.887 1.00 95.00 346 MET A N 1
ATOM 2598 C CA . MET A 1 346 ? 10.060 5.667 -26.141 1.00 95.00 346 MET A CA 1
ATOM 2599 C C . MET A 1 346 ? 9.897 6.754 -27.214 1.00 95.00 346 MET A C 1
ATOM 2601 O O . MET A 1 346 ? 10.197 6.507 -28.386 1.00 95.00 346 MET A O 1
ATOM 2605 N N . LEU A 1 347 ? 9.509 7.968 -26.810 1.00 93.62 347 LEU A N 1
ATOM 2606 C CA . LEU A 1 347 ? 9.339 9.142 -27.676 1.00 93.62 347 LEU A CA 1
ATOM 2607 C C . LEU A 1 347 ? 10.635 9.911 -27.981 1.00 93.62 347 LEU A C 1
ATOM 2609 O O . LEU A 1 347 ? 10.619 10.815 -28.811 1.00 93.62 347 LEU A O 1
ATOM 2613 N N . ASN A 1 348 ? 11.766 9.542 -27.371 1.00 87.69 348 ASN A N 1
ATOM 2614 C CA . ASN A 1 348 ? 13.039 10.270 -27.464 1.00 87.69 348 ASN A CA 1
ATOM 2615 C C . ASN A 1 348 ? 12.992 11.720 -26.940 1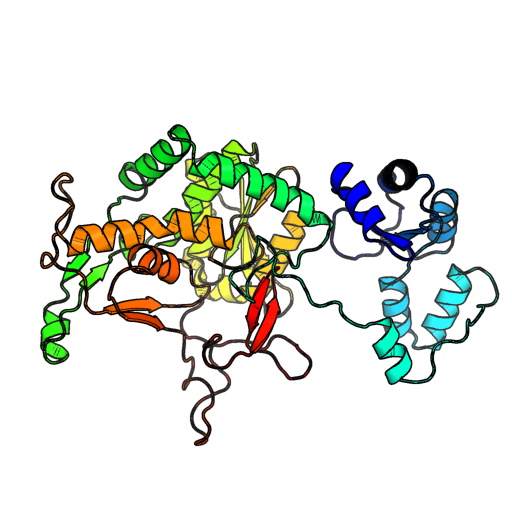.00 87.69 348 ASN A C 1
ATOM 2617 O O . ASN A 1 348 ? 13.794 12.555 -27.355 1.00 87.69 348 ASN A O 1
ATOM 2621 N N . GLU A 1 349 ? 12.119 12.006 -25.974 1.00 84.44 349 GLU A N 1
ATOM 2622 C CA . GLU A 1 349 ? 11.964 13.328 -25.335 1.00 84.44 349 GLU A CA 1
ATOM 2623 C C . GLU A 1 349 ? 13.026 13.602 -24.251 1.00 84.44 349 GLU A C 1
ATOM 2625 O O . GLU A 1 349 ? 13.053 14.643 -23.601 1.00 84.44 349 GLU A O 1
ATOM 2630 N N . THR A 1 350 ? 13.944 12.663 -24.048 1.00 72.69 350 THR A N 1
ATOM 2631 C CA . THR A 1 350 ? 14.839 12.606 -22.893 1.00 72.69 350 THR A CA 1
ATOM 2632 C C . THR A 1 350 ? 16.206 13.253 -23.128 1.00 72.69 350 THR A C 1
ATOM 2634 O O . THR A 1 350 ? 17.212 12.855 -22.541 1.00 72.69 350 THR A O 1
ATOM 2637 N N . SER A 1 351 ? 16.294 14.230 -24.028 1.00 56.41 351 SER A N 1
ATOM 2638 C CA . SER A 1 351 ? 17.547 14.722 -24.621 1.00 56.41 351 SER A CA 1
ATOM 2639 C C . SER A 1 351 ? 18.568 15.385 -23.671 1.00 56.41 351 SER A C 1
ATOM 2641 O O . SER A 1 351 ? 19.600 15.837 -24.158 1.00 56.41 351 SER A O 1
ATOM 2643 N N . ALA A 1 352 ? 18.338 15.415 -22.352 1.00 57.09 352 ALA A N 1
ATOM 2644 C CA . ALA A 1 352 ? 19.147 16.164 -21.383 1.00 57.09 352 ALA A CA 1
ATOM 2645 C C . ALA A 1 352 ? 19.949 15.338 -20.346 1.00 57.09 352 ALA A C 1
ATOM 2647 O O . ALA A 1 352 ? 20.865 15.898 -19.753 1.00 57.09 352 ALA A O 1
ATOM 2648 N N . HIS A 1 353 ? 19.674 14.043 -20.118 1.00 60.81 353 HIS A N 1
ATOM 2649 C CA . HIS A 1 353 ? 20.403 13.251 -19.098 1.00 60.81 353 HIS A CA 1
ATOM 2650 C C . HIS A 1 353 ? 21.373 12.238 -19.737 1.00 60.81 353 HIS A C 1
ATOM 2652 O O . HIS A 1 353 ? 20.970 11.505 -20.645 1.00 60.81 353 HIS A O 1
ATOM 2658 N N . PRO A 1 354 ? 22.623 12.125 -19.246 1.00 60.28 354 PRO A N 1
ATOM 2659 C CA . PRO A 1 354 ? 23.665 11.280 -19.843 1.00 60.28 354 PRO A CA 1
ATOM 2660 C C . PRO A 1 354 ? 23.370 9.769 -19.821 1.00 60.28 354 PRO A C 1
ATOM 2662 O O . PRO A 1 354 ? 23.997 9.021 -20.565 1.00 60.28 354 PRO A O 1
ATOM 2665 N N . THR A 1 355 ? 22.418 9.308 -19.003 1.00 61.34 355 THR A N 1
ATOM 2666 C CA . THR A 1 355 ? 22.030 7.886 -18.891 1.00 61.34 355 THR A CA 1
ATOM 2667 C C . THR A 1 355 ? 20.728 7.534 -19.613 1.00 61.34 355 THR A C 1
ATOM 2669 O O . THR A 1 355 ? 20.323 6.370 -19.602 1.00 61.34 355 THR A O 1
ATOM 2672 N N . TYR A 1 356 ? 20.056 8.499 -20.252 1.00 67.94 356 TYR A N 1
ATOM 2673 C CA . TYR A 1 356 ? 18.812 8.203 -20.954 1.00 67.94 356 TYR A CA 1
ATOM 2674 C C . TYR A 1 356 ? 19.065 7.351 -22.199 1.00 67.94 356 TYR A C 1
ATOM 2676 O O . TYR A 1 356 ? 19.592 7.8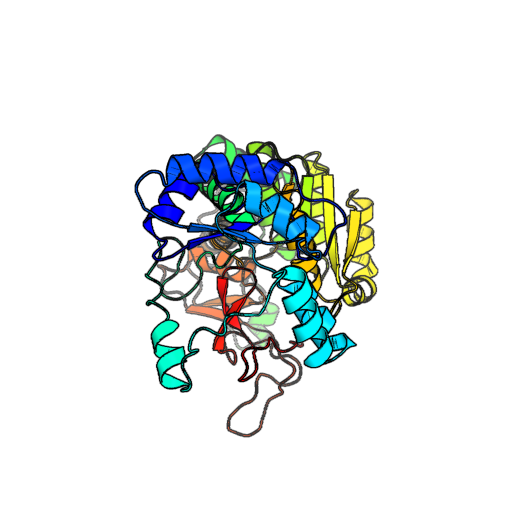05 -23.216 1.00 67.94 356 TYR A O 1
ATOM 2684 N N . THR A 1 357 ? 18.604 6.109 -22.137 1.00 73.38 357 THR A N 1
ATOM 2685 C CA . THR A 1 357 ? 18.407 5.251 -23.304 1.00 73.38 357 THR A CA 1
ATOM 2686 C C . THR A 1 357 ? 17.277 5.784 -24.174 1.00 73.38 357 THR A C 1
ATOM 2688 O O . THR A 1 357 ? 16.224 6.164 -23.661 1.00 73.38 357 THR A O 1
ATOM 2691 N N . ARG A 1 358 ? 17.494 5.765 -25.488 1.00 81.38 358 ARG A N 1
ATOM 2692 C CA . ARG A 1 358 ? 16.546 6.239 -26.496 1.00 81.38 358 ARG A CA 1
ATOM 2693 C C . ARG A 1 358 ? 15.802 5.071 -27.130 1.00 81.38 358 ARG A C 1
ATOM 2695 O O . ARG A 1 358 ? 16.420 4.079 -27.517 1.00 81.38 358 ARG A O 1
ATOM 2702 N N . GLY A 1 359 ? 14.485 5.202 -27.201 1.00 86.75 359 GLY A N 1
ATOM 2703 C CA . GLY A 1 359 ? 13.597 4.288 -27.893 1.00 86.75 359 GLY A CA 1
ATOM 2704 C C . GLY A 1 359 ? 13.472 4.604 -29.390 1.00 86.75 359 GLY A C 1
ATOM 2705 O O . GLY A 1 359 ? 14.291 5.323 -29.973 1.00 86.75 359 GLY A O 1
ATOM 2706 N N . PRO A 1 360 ? 12.435 4.067 -30.048 1.00 91.00 360 PRO A N 1
ATOM 2707 C CA . PRO A 1 360 ? 12.240 4.203 -31.489 1.00 91.00 360 PRO A CA 1
ATOM 2708 C C . PRO A 1 360 ? 11.694 5.573 -31.936 1.00 91.00 360 PRO A C 1
ATOM 2710 O O . PRO A 1 360 ? 11.512 5.775 -33.133 1.00 91.00 360 PRO A O 1
ATOM 2713 N N . GLY A 1 361 ? 11.425 6.511 -31.019 1.00 93.38 361 GLY A N 1
ATOM 2714 C CA . GLY A 1 361 ? 10.838 7.819 -31.343 1.00 93.38 361 GLY A CA 1
ATOM 2715 C C . GLY A 1 361 ? 9.329 7.761 -31.589 1.00 93.38 361 GLY A C 1
ATOM 2716 O O . GLY A 1 361 ? 8.791 8.578 -32.330 1.00 93.38 361 GLY A O 1
ATOM 2717 N N . ARG A 1 362 ? 8.652 6.767 -31.006 1.00 95.00 362 ARG A N 1
ATOM 2718 C CA . ARG A 1 362 ? 7.200 6.562 -31.086 1.00 95.00 362 ARG A CA 1
ATOM 2719 C C . ARG A 1 362 ? 6.694 5.900 -29.809 1.00 95.00 362 ARG A C 1
ATOM 2721 O O . ARG A 1 362 ? 7.464 5.231 -29.122 1.00 95.00 362 ARG A O 1
ATOM 2728 N N . LEU A 1 363 ? 5.399 6.033 -29.535 1.00 97.19 363 LEU A N 1
ATOM 2729 C CA . LEU A 1 363 ? 4.747 5.268 -28.473 1.00 97.19 363 LEU A CA 1
ATOM 2730 C C . LEU A 1 363 ? 4.806 3.754 -28.761 1.00 97.19 363 LEU A C 1
ATOM 2732 O O . LEU A 1 363 ? 4.839 3.354 -29.936 1.00 97.19 363 LEU A O 1
ATOM 2736 N N . PRO A 1 364 ? 4.844 2.914 -27.709 1.00 97.06 364 PRO A N 1
ATOM 2737 C CA . PRO A 1 364 ? 4.691 1.474 -27.864 1.00 97.06 364 PRO A CA 1
ATOM 2738 C C . PRO A 1 364 ? 3.292 1.135 -28.386 1.00 97.06 364 PRO A C 1
ATOM 2740 O O . PRO A 1 364 ? 2.340 1.866 -28.142 1.00 97.06 364 PRO A O 1
ATOM 2743 N N . ASP A 1 365 ? 3.169 -0.001 -29.065 1.00 97.81 365 ASP A N 1
ATOM 2744 C CA . ASP A 1 365 ? 1.861 -0.540 -29.456 1.00 97.81 365 ASP A CA 1
ATOM 2745 C C . ASP A 1 365 ? 1.114 -1.084 -28.217 1.00 97.81 365 ASP A C 1
ATOM 2747 O O . ASP A 1 365 ? -0.100 -0.939 -28.075 1.00 97.81 365 ASP A O 1
ATOM 2751 N N . THR A 1 366 ? 1.877 -1.630 -27.264 1.00 98.25 366 THR A N 1
ATOM 2752 C CA . THR A 1 366 ? 1.369 -2.279 -26.055 1.00 98.25 366 THR A CA 1
ATOM 2753 C C . THR A 1 366 ? 2.303 -2.034 -24.866 1.00 98.25 366 THR A C 1
ATOM 2755 O O . THR A 1 366 ? 3.527 -2.097 -25.015 1.00 98.25 366 THR A O 1
ATOM 2758 N N . VAL A 1 367 ? 1.747 -1.832 -23.669 1.00 98.44 367 VAL A N 1
ATOM 2759 C CA . VAL A 1 367 ? 2.474 -1.870 -22.389 1.00 98.44 367 VAL A CA 1
ATOM 2760 C C . VAL A 1 367 ? 1.972 -3.019 -21.522 1.00 98.44 367 VAL A C 1
ATOM 2762 O O . VAL A 1 367 ? 0.773 -3.267 -21.407 1.00 98.44 367 VAL A O 1
ATOM 2765 N N . ILE A 1 368 ? 2.912 -3.741 -20.912 1.00 98.62 368 ILE A N 1
ATOM 2766 C CA . ILE A 1 368 ? 2.635 -4.968 -20.161 1.00 98.62 368 ILE A CA 1
ATOM 2767 C C . ILE A 1 368 ? 3.350 -4.899 -18.816 1.00 98.62 368 ILE A C 1
ATOM 2769 O O . ILE A 1 368 ? 4.532 -4.555 -18.759 1.00 98.62 368 ILE A O 1
ATOM 2773 N N . ALA A 1 369 ? 2.650 -5.246 -17.740 1.00 98.44 369 ALA A N 1
ATOM 2774 C CA . ALA A 1 369 ? 3.222 -5.313 -16.401 1.00 98.44 369 ALA A CA 1
ATOM 2775 C C . ALA A 1 369 ? 2.559 -6.416 -15.566 1.00 98.44 369 ALA A C 1
ATOM 2777 O O . ALA A 1 369 ? 1.394 -6.756 -15.776 1.00 98.44 369 ALA A O 1
ATOM 2778 N N . CYS A 1 370 ? 3.292 -6.987 -14.606 1.00 97.19 370 CYS A N 1
ATOM 2779 C CA . CYS A 1 370 ? 2.733 -8.009 -13.725 1.00 97.19 370 CYS A CA 1
ATOM 2780 C C . CYS A 1 370 ? 1.853 -7.389 -12.629 1.00 97.19 370 CYS A C 1
ATOM 2782 O O . CYS A 1 370 ? 2.138 -6.309 -12.103 1.00 97.19 370 CYS A O 1
ATOM 2784 N N . VAL A 1 371 ? 0.794 -8.097 -12.244 1.00 96.25 371 VAL A N 1
ATOM 2785 C CA . VAL A 1 371 ? -0.201 -7.640 -11.272 1.00 96.25 371 VAL A CA 1
ATOM 2786 C C . VAL A 1 371 ? -0.267 -8.633 -10.114 1.00 96.25 371 VAL A C 1
ATOM 2788 O O . VAL A 1 371 ? -0.928 -9.661 -10.189 1.00 96.25 371 VAL A O 1
ATOM 2791 N N . GLY A 1 372 ? 0.465 -8.312 -9.043 1.00 90.44 372 GLY A N 1
ATOM 2792 C CA . GLY A 1 372 ? 0.144 -8.768 -7.686 1.00 90.44 372 GLY A CA 1
ATOM 2793 C C . GLY A 1 372 ? -0.830 -7.765 -7.070 1.00 90.44 372 GLY A C 1
ATOM 2794 O O . GLY A 1 372 ? -1.949 -7.605 -7.538 1.00 90.44 372 GLY A O 1
ATOM 2795 N N . GLY A 1 373 ? -0.361 -6.939 -6.134 1.00 90.56 373 GLY A N 1
ATOM 2796 C CA . GLY A 1 373 ? -1.122 -5.764 -5.683 1.00 90.56 373 GLY A CA 1
ATOM 2797 C C . GLY A 1 373 ? -1.107 -4.557 -6.645 1.00 90.56 373 GLY A C 1
ATOM 2798 O O . GLY A 1 373 ? -1.495 -3.470 -6.237 1.00 90.56 373 GLY A O 1
ATOM 2799 N N . GLY A 1 374 ? -0.543 -4.670 -7.853 1.00 95.44 374 GLY A N 1
ATOM 2800 C CA . GLY A 1 374 ? -0.683 -3.668 -8.926 1.00 95.44 374 GLY A CA 1
ATOM 2801 C C . GLY A 1 374 ? 0.218 -2.418 -8.922 1.00 95.44 374 GLY A C 1
ATOM 2802 O O . GLY A 1 374 ? 0.132 -1.644 -9.869 1.00 95.44 374 GLY A O 1
ATOM 2803 N N . SER A 1 375 ? 1.114 -2.196 -7.948 1.00 97.62 375 SER A N 1
ATOM 2804 C CA . SER A 1 375 ? 1.899 -0.938 -7.864 1.00 97.62 375 SER A CA 1
ATOM 2805 C C . SER A 1 375 ? 2.821 -0.649 -9.056 1.00 97.62 375 SER A C 1
ATOM 2807 O O . SER A 1 375 ? 2.832 0.472 -9.557 1.00 97.62 375 SER A O 1
ATOM 2809 N N . ASN A 1 376 ? 3.580 -1.643 -9.534 1.00 98.06 376 ASN A N 1
ATOM 2810 C CA . ASN A 1 376 ? 4.428 -1.475 -10.727 1.00 98.06 376 ASN A CA 1
ATOM 2811 C C . ASN A 1 376 ? 3.583 -1.247 -11.985 1.00 98.06 376 ASN A C 1
ATOM 2813 O O . ASN A 1 376 ? 3.921 -0.406 -12.812 1.00 98.06 376 ASN A O 1
ATOM 2817 N N . ALA A 1 377 ? 2.473 -1.983 -12.090 1.00 98.44 377 ALA A N 1
ATOM 2818 C CA . ALA A 1 377 ? 1.590 -1.950 -13.236 1.00 98.44 377 ALA A CA 1
ATOM 2819 C C . ALA A 1 377 ? 0.929 -0.582 -13.360 1.00 98.44 377 ALA A C 1
ATOM 2821 O O . ALA A 1 377 ? 1.102 0.076 -14.375 1.00 98.44 377 ALA A O 1
ATOM 2822 N N . ILE A 1 378 ? 0.280 -0.087 -12.302 1.00 98.38 378 ILE A N 1
ATOM 2823 C CA . ILE A 1 378 ? -0.342 1.239 -12.347 1.00 98.38 378 ILE A CA 1
ATOM 2824 C C . ILE A 1 378 ? 0.696 2.360 -12.500 1.00 98.38 378 ILE A C 1
ATOM 2826 O O . ILE A 1 378 ? 0.434 3.339 -13.196 1.00 98.38 378 ILE A O 1
ATOM 2830 N N . GLY A 1 379 ? 1.895 2.196 -11.925 1.00 98.44 379 GLY A N 1
ATOM 2831 C CA . GLY A 1 379 ? 3.012 3.116 -12.133 1.00 98.44 379 GLY A CA 1
ATOM 2832 C C . GLY A 1 379 ? 3.418 3.219 -13.604 1.00 98.44 379 GLY A C 1
ATOM 2833 O O . GLY A 1 379 ? 3.557 4.321 -14.127 1.00 98.44 379 GLY A O 1
ATOM 2834 N N . MET A 1 380 ? 3.525 2.081 -14.297 1.00 98.56 380 MET A N 1
ATOM 2835 C CA . MET A 1 380 ? 3.764 2.031 -15.742 1.00 98.56 380 MET A CA 1
ATOM 2836 C C . MET A 1 380 ? 2.583 2.601 -16.538 1.00 98.56 380 MET A C 1
ATOM 2838 O O . MET A 1 380 ? 2.772 3.453 -17.398 1.00 98.56 380 MET A O 1
ATOM 2842 N N . PHE A 1 381 ? 1.365 2.137 -16.257 1.00 98.62 381 PHE A N 1
ATOM 2843 C CA . PHE A 1 381 ? 0.178 2.399 -17.073 1.00 98.62 381 PHE A CA 1
ATOM 2844 C C . PHE A 1 381 ? -0.289 3.848 -17.005 1.00 98.62 381 PHE A C 1
ATOM 2846 O O . PHE A 1 381 ? -0.783 4.359 -18.003 1.00 98.62 381 PHE A O 1
ATOM 2853 N N . SER A 1 382 ? -0.109 4.511 -15.858 1.00 97.31 382 SER A N 1
ATOM 2854 C CA . SER A 1 382 ? -0.603 5.872 -15.607 1.00 97.31 382 SER A CA 1
ATOM 2855 C C . SER A 1 382 ? -0.245 6.883 -16.702 1.00 97.31 382 SER A C 1
ATOM 2857 O O . SER A 1 382 ? -1.068 7.729 -17.032 1.00 97.31 382 SER A O 1
ATOM 2859 N N . ALA A 1 383 ? 0.939 6.766 -17.310 1.00 97.38 383 ALA A N 1
ATOM 2860 C CA . ALA A 1 383 ? 1.403 7.678 -18.353 1.00 97.38 383 ALA A CA 1
ATOM 2861 C C . ALA A 1 383 ? 0.798 7.414 -19.746 1.00 97.38 383 ALA A C 1
ATOM 2863 O O . ALA A 1 383 ? 0.962 8.249 -20.628 1.00 97.38 383 ALA A O 1
ATOM 2864 N N . PHE A 1 384 ? 0.131 6.274 -19.950 1.00 98.06 384 PHE A N 1
ATOM 2865 C CA . PHE A 1 384 ? -0.390 5.825 -21.247 1.00 98.06 384 PHE A CA 1
ATOM 2866 C C . PHE A 1 384 ? -1.924 5.738 -21.294 1.00 98.06 384 PHE A C 1
ATOM 2868 O O . PHE A 1 384 ? -2.466 5.349 -22.322 1.00 98.06 384 PHE A O 1
ATOM 2875 N N . LEU A 1 385 ? -2.633 6.081 -20.209 1.00 96.44 385 LEU A N 1
ATOM 2876 C CA . LEU A 1 385 ? -4.095 5.918 -20.106 1.00 96.44 385 LEU A CA 1
ATOM 2877 C C . LEU A 1 385 ? -4.882 6.706 -21.168 1.00 96.44 385 LEU A C 1
ATOM 2879 O O . LEU A 1 385 ? -5.937 6.246 -21.598 1.00 96.44 385 LEU A O 1
ATOM 2883 N N . ASP A 1 386 ? -4.364 7.860 -21.592 1.00 96.19 386 ASP A N 1
ATOM 2884 C CA . ASP A 1 386 ? -4.984 8.723 -22.608 1.00 96.19 386 ASP A CA 1
ATOM 2885 C C . ASP A 1 386 ? -4.419 8.492 -24.024 1.00 96.19 386 ASP A C 1
ATOM 2887 O O . ASP A 1 386 ? -4.865 9.112 -24.995 1.00 96.19 386 ASP A O 1
ATOM 2891 N N . ASP A 1 387 ? -3.423 7.614 -24.164 1.00 96.38 387 ASP A N 1
ATOM 2892 C CA . ASP A 1 387 ? -2.791 7.302 -25.442 1.00 96.38 387 ASP A CA 1
ATOM 2893 C C . ASP A 1 387 ? -3.474 6.097 -26.121 1.00 96.38 387 ASP A C 1
ATOM 2895 O O . ASP A 1 387 ? -4.098 5.248 -25.488 1.00 96.38 387 ASP A O 1
ATOM 2899 N N . LYS A 1 388 ? -3.312 5.965 -27.445 1.00 96.00 388 LYS A N 1
ATOM 2900 C CA . LYS A 1 388 ? -3.749 4.772 -28.200 1.00 96.00 388 LYS A CA 1
ATOM 2901 C C . LYS A 1 388 ? -2.769 3.606 -28.014 1.00 96.00 388 LYS A C 1
ATOM 2903 O O . LYS A 1 388 ? -2.160 3.157 -28.981 1.00 96.00 388 LYS A O 1
ATOM 2908 N N . VAL A 1 389 ? -2.593 3.167 -26.773 1.00 98.06 389 VAL A N 1
ATOM 2909 C CA . VAL A 1 389 ? -1.686 2.088 -26.370 1.00 98.06 389 VAL A CA 1
ATOM 2910 C C . VAL A 1 389 ? -2.500 1.004 -25.675 1.00 98.06 389 VAL A C 1
ATOM 2912 O O . VAL A 1 389 ? -3.289 1.297 -24.781 1.00 98.06 389 VAL A O 1
ATOM 2915 N N . GLU A 1 390 ? -2.315 -0.255 -26.066 1.00 98.38 390 GLU A N 1
ATOM 2916 C CA . GLU A 1 390 ? -2.959 -1.367 -25.363 1.00 98.38 390 GLU A CA 1
ATOM 2917 C C . GLU A 1 390 ? -2.279 -1.620 -24.012 1.00 98.38 390 GLU A C 1
ATOM 2919 O O . GLU A 1 390 ? -1.051 -1.640 -23.915 1.00 98.38 390 GLU A O 1
ATOM 2924 N N . ILE A 1 391 ? -3.067 -1.839 -22.959 1.00 98.38 391 ILE A N 1
ATOM 2925 C CA . ILE A 1 391 ? -2.569 -2.012 -21.590 1.00 98.38 391 ILE A CA 1
ATOM 2926 C C . ILE A 1 391 ? -2.935 -3.408 -21.089 1.00 98.38 391 ILE A C 1
ATOM 2928 O O . ILE A 1 391 ? -4.114 -3.718 -20.928 1.00 98.38 391 ILE A O 1
ATOM 2932 N N . PHE A 1 392 ? -1.928 -4.231 -20.785 1.00 98.19 392 PHE A N 1
ATOM 2933 C CA . PHE A 1 392 ? -2.129 -5.578 -20.244 1.00 98.19 392 PHE A CA 1
ATOM 2934 C C . PHE A 1 392 ? -1.505 -5.741 -18.857 1.00 98.19 392 PHE A C 1
ATOM 2936 O O . PHE A 1 392 ? -0.288 -5.656 -18.676 1.00 98.19 392 PHE A O 1
ATOM 2943 N N . GLY A 1 393 ? -2.351 -6.051 -17.876 1.00 97.75 393 GLY A N 1
ATOM 2944 C CA . GLY A 1 393 ? -1.934 -6.565 -16.576 1.00 97.75 393 GLY A CA 1
ATOM 2945 C C . GLY A 1 393 ? -1.860 -8.092 -16.592 1.00 97.75 393 GLY A C 1
ATOM 2946 O O . GLY A 1 393 ? -2.806 -8.742 -17.024 1.00 97.75 393 GLY A O 1
ATOM 2947 N N . VAL A 1 394 ? -0.754 -8.668 -16.120 1.00 97.56 394 VAL A N 1
ATOM 2948 C CA . VAL A 1 394 ? -0.546 -10.127 -16.094 1.00 97.56 394 VAL A CA 1
ATOM 2949 C C . VAL A 1 394 ? -0.549 -10.640 -14.659 1.00 97.56 394 VAL A C 1
ATOM 2951 O O . VAL A 1 394 ? 0.357 -10.328 -13.885 1.00 97.56 394 VAL A O 1
ATOM 2954 N N . GLU A 1 395 ? -1.549 -11.442 -14.303 1.00 95.38 395 GLU A N 1
ATOM 2955 C CA . GLU A 1 395 ? -1.664 -12.057 -12.977 1.00 95.38 395 GLU A CA 1
ATOM 2956 C C . GLU A 1 395 ? -0.963 -13.424 -12.903 1.00 95.38 395 GLU A C 1
ATOM 2958 O O . GLU A 1 395 ? -0.702 -14.073 -13.918 1.00 95.38 395 GLU A O 1
ATOM 2963 N N . ALA A 1 396 ? -0.667 -13.898 -11.690 1.00 94.44 396 ALA A N 1
ATOM 2964 C CA . ALA A 1 396 ? -0.021 -15.195 -11.511 1.00 94.44 396 ALA A CA 1
ATOM 2965 C C . ALA A 1 396 ? -1.014 -16.360 -11.688 1.00 94.44 396 ALA A C 1
ATOM 2967 O O . ALA A 1 396 ? -1.909 -16.577 -10.868 1.00 94.44 396 ALA A O 1
ATOM 2968 N N . GLY A 1 397 ? -0.794 -17.166 -12.731 1.00 93.75 397 GLY A N 1
ATOM 2969 C CA . GLY A 1 397 ? -1.592 -18.363 -13.025 1.00 93.75 397 GLY A CA 1
ATOM 2970 C C . GLY A 1 397 ? -1.361 -19.553 -12.082 1.00 93.75 397 GLY A C 1
ATOM 2971 O O . GLY A 1 397 ? -2.068 -20.548 -12.178 1.00 93.75 397 GLY A O 1
ATOM 2972 N N . GLY A 1 398 ? -0.389 -19.487 -11.169 1.00 93.31 398 GLY A N 1
ATOM 2973 C CA . GLY A 1 398 ? -0.119 -20.570 -10.220 1.00 93.31 398 GLY A CA 1
ATOM 2974 C C . GLY A 1 398 ? 0.244 -21.893 -10.898 1.00 93.31 398 GLY A C 1
ATOM 2975 O O . GLY A 1 398 ? 1.110 -21.913 -11.770 1.00 93.31 398 GLY A O 1
ATOM 2976 N N . LYS A 1 399 ? -0.370 -23.008 -10.478 1.00 92.44 399 LYS A N 1
ATOM 2977 C CA . LYS A 1 399 ? -0.009 -24.342 -10.998 1.00 92.44 399 LYS A CA 1
ATOM 2978 C C . LYS A 1 399 ? -0.453 -24.586 -12.441 1.00 92.44 399 LYS A C 1
ATOM 2980 O O . LYS A 1 399 ? 0.285 -25.229 -13.181 1.00 92.44 399 LYS A O 1
ATOM 2985 N N . ALA A 1 400 ? -1.648 -24.129 -12.817 1.00 92.62 400 ALA A N 1
ATOM 2986 C CA . ALA A 1 400 ? -2.254 -24.468 -14.109 1.00 92.62 400 ALA A CA 1
ATOM 2987 C C . ALA A 1 400 ? -3.180 -23.379 -14.690 1.00 92.62 400 ALA A C 1
ATOM 2989 O O . ALA A 1 400 ? -3.941 -23.662 -15.607 1.00 92.62 400 ALA A O 1
ATOM 2990 N N . GLY A 1 401 ? -3.124 -22.143 -14.185 1.00 92.19 401 GLY A N 1
ATOM 2991 C CA . GLY A 1 401 ? -4.121 -21.105 -14.468 1.00 92.19 401 GLY A CA 1
ATOM 2992 C C . GLY A 1 401 ? -5.378 -21.252 -13.597 1.00 92.19 401 GLY A C 1
ATOM 2993 O O . GLY A 1 401 ? -5.555 -22.294 -12.961 1.00 92.19 401 GLY A O 1
ATOM 2994 N N . PRO A 1 402 ? -6.242 -20.219 -13.534 1.00 92.38 402 PRO A N 1
ATOM 2995 C CA . PRO A 1 402 ? -7.528 -20.324 -12.848 1.00 92.38 402 PRO A CA 1
ATOM 2996 C C . PRO A 1 402 ? -8.444 -21.357 -13.529 1.00 92.38 402 PRO A C 1
ATOM 2998 O O . PRO A 1 402 ? -8.285 -21.580 -14.735 1.00 92.38 402 PRO A O 1
ATOM 3001 N N . PRO A 1 403 ? -9.404 -21.965 -12.802 1.00 90.56 403 PRO A N 1
ATOM 3002 C CA . PRO A 1 403 ? -10.322 -22.952 -13.368 1.00 90.56 403 PRO A CA 1
ATOM 3003 C C . PRO A 1 403 ? -11.102 -22.402 -14.568 1.00 90.56 403 PRO A C 1
ATOM 3005 O O . PRO A 1 403 ? -11.568 -21.263 -14.537 1.00 90.56 403 PRO A O 1
ATOM 3008 N N . GLN A 1 404 ? -11.252 -23.224 -15.604 1.00 88.94 404 GLN A N 1
ATOM 3009 C CA . GLN A 1 404 ? -11.982 -22.915 -16.836 1.00 88.94 404 GLN A CA 1
ATOM 3010 C C . GLN A 1 404 ? -13.191 -23.848 -17.006 1.00 88.94 404 GLN A C 1
ATOM 3012 O O . GLN A 1 404 ? -13.257 -24.922 -16.403 1.00 88.94 404 GLN A O 1
ATOM 3017 N N . GLU A 1 405 ? -14.144 -23.465 -17.861 1.00 87.38 405 GLU A N 1
ATOM 3018 C CA . GLU A 1 405 ? -15.355 -24.262 -18.136 1.00 87.38 405 GLU A CA 1
ATOM 3019 C C . GLU A 1 405 ? -15.057 -25.636 -18.757 1.00 87.38 405 GLU A C 1
ATOM 3021 O O . GLU A 1 405 ? -15.823 -26.580 -18.575 1.00 87.38 405 GLU A O 1
ATOM 3026 N N . ASP A 1 406 ? -13.931 -25.774 -19.459 1.00 88.88 406 ASP A N 1
ATOM 3027 C CA . ASP A 1 406 ? -13.492 -27.027 -20.081 1.00 88.88 406 ASP A CA 1
ATOM 3028 C C . ASP A 1 406 ? -12.869 -28.029 -19.086 1.00 88.88 406 ASP A C 1
ATOM 3030 O O . ASP A 1 406 ? -12.428 -29.111 -19.480 1.00 88.88 406 ASP A O 1
ATOM 3034 N N . GLY A 1 407 ? -12.838 -27.684 -17.794 1.00 85.81 407 GLY A N 1
ATOM 3035 C CA . GLY A 1 407 ? -12.254 -28.496 -16.728 1.00 85.81 407 GLY A CA 1
ATOM 3036 C C . GLY A 1 407 ? -10.734 -28.370 -16.601 1.00 85.81 407 GLY A C 1
ATOM 3037 O O . GLY A 1 407 ? -10.144 -29.064 -15.771 1.00 85.81 407 GLY A O 1
ATOM 3038 N N . SER A 1 408 ? -10.088 -27.506 -17.390 1.00 88.81 408 SER A N 1
ATOM 3039 C CA . SER A 1 408 ? -8.683 -27.147 -17.203 1.00 88.81 408 SER A CA 1
ATOM 3040 C C . SER A 1 408 ? -8.505 -26.123 -16.071 1.00 88.81 408 SER A C 1
ATOM 3042 O O . SER A 1 408 ? -9.462 -25.533 -15.564 1.00 88.81 408 SER A O 1
ATOM 3044 N N . GLY A 1 409 ? -7.257 -25.920 -15.646 1.00 91.00 409 GLY A N 1
ATOM 3045 C CA . GLY A 1 409 ? -6.914 -25.002 -14.562 1.00 91.00 409 GLY A CA 1
ATOM 3046 C C . GLY A 1 409 ? -6.786 -25.669 -13.193 1.00 91.00 409 GLY A C 1
ATOM 3047 O O . GLY A 1 409 ? -6.778 -26.890 -13.048 1.00 91.00 409 GLY A O 1
ATOM 3048 N N . SER A 1 410 ? -6.605 -24.844 -12.168 1.00 92.31 410 SER A N 1
ATOM 3049 C CA . SER A 1 410 ? -6.466 -25.258 -10.771 1.00 92.31 410 SER A CA 1
ATOM 3050 C C . SER A 1 410 ? -6.971 -24.151 -9.857 1.00 92.31 410 SER A C 1
ATOM 3052 O O . SER A 1 410 ? -6.905 -22.989 -10.230 1.00 92.31 410 SER A O 1
ATOM 3054 N N . LEU A 1 411 ? -7.413 -24.498 -8.645 1.00 90.88 411 LEU A N 1
ATOM 3055 C CA . LEU A 1 411 ? -7.696 -23.529 -7.576 1.00 90.88 411 LEU A CA 1
ATOM 3056 C C . LEU A 1 411 ? -6.414 -22.912 -6.988 1.00 90.88 411 LEU A C 1
ATOM 3058 O O . LEU A 1 411 ? -6.460 -21.881 -6.327 1.00 90.88 411 LEU A O 1
ATOM 3062 N N . GLU A 1 412 ? -5.250 -23.509 -7.248 1.00 92.50 412 GLU A N 1
ATOM 3063 C CA . GLU A 1 412 ? -3.954 -23.021 -6.774 1.00 92.50 412 GLU A CA 1
ATOM 3064 C C . GLU A 1 412 ? -3.370 -21.968 -7.734 1.00 92.50 412 GLU A C 1
ATOM 3066 O O . GLU A 1 412 ? -2.416 -22.240 -8.473 1.00 92.50 412 GLU A O 1
ATOM 3071 N N . HIS A 1 413 ? -3.941 -20.759 -7.695 1.00 92.88 413 HIS A N 1
ATOM 3072 C CA . HIS A 1 413 ? -3.528 -19.574 -8.461 1.00 92.88 413 HIS A CA 1
ATOM 3073 C C . HIS A 1 413 ? -3.631 -18.279 -7.635 1.00 92.88 413 HIS A C 1
ATOM 3075 O O . HIS A 1 413 ? -4.113 -18.292 -6.504 1.00 92.88 413 HIS A O 1
ATOM 3081 N N . SER A 1 414 ? -3.197 -17.151 -8.212 1.00 92.31 414 SER A N 1
ATOM 3082 C CA . SER A 1 414 ? -3.410 -15.800 -7.657 1.00 92.31 414 SER A CA 1
ATOM 3083 C C . SER A 1 414 ? -4.025 -14.826 -8.682 1.00 92.31 414 SER A C 1
ATOM 3085 O O . SER A 1 414 ? -3.959 -13.613 -8.504 1.00 92.31 414 SER A O 1
ATOM 3087 N N . ALA A 1 415 ? -4.625 -15.353 -9.759 1.00 94.12 415 ALA A N 1
ATOM 3088 C CA . ALA A 1 415 ? -5.350 -14.599 -10.792 1.00 94.12 415 ALA A CA 1
ATOM 3089 C C . ALA A 1 415 ? -6.690 -14.024 -10.284 1.00 94.12 415 ALA A C 1
ATOM 3091 O O . ALA A 1 415 ? -7.761 -14.602 -10.480 1.00 94.12 415 ALA A O 1
ATOM 3092 N N . THR A 1 416 ? -6.603 -12.912 -9.561 1.00 93.62 416 THR A N 1
ATOM 3093 C CA . THR A 1 416 ? -7.679 -12.333 -8.752 1.00 93.62 416 THR A CA 1
ATOM 3094 C C . THR A 1 416 ? -8.692 -11.555 -9.588 1.00 93.62 416 THR A C 1
ATOM 3096 O O . THR A 1 416 ? -9.889 -11.661 -9.344 1.00 93.62 416 THR A O 1
ATOM 3099 N N . LEU A 1 417 ? -8.247 -10.797 -10.586 1.00 93.38 417 LEU A N 1
ATOM 3100 C CA . LEU A 1 417 ? -9.114 -10.094 -11.534 1.00 93.38 417 LEU A CA 1
ATOM 3101 C C . LEU A 1 417 ? -9.766 -11.065 -12.520 1.00 93.38 417 LEU A C 1
ATOM 3103 O O . LEU A 1 417 ? -10.880 -10.819 -12.968 1.00 93.38 417 LEU A O 1
ATOM 3107 N N . THR A 1 418 ? -9.080 -12.164 -12.841 1.00 92.69 418 THR A N 1
ATOM 3108 C CA . THR A 1 418 ? -9.569 -13.165 -13.796 1.00 92.69 418 THR A CA 1
ATOM 3109 C C . THR A 1 418 ? -10.663 -14.056 -13.203 1.00 92.69 418 THR A C 1
ATOM 3111 O O . THR A 1 418 ? -11.662 -14.312 -13.866 1.00 92.69 418 THR A O 1
ATOM 3114 N N . ALA A 1 419 ? -10.480 -14.548 -11.973 1.00 91.44 419 ALA A N 1
ATOM 3115 C CA . ALA A 1 419 ? -11.363 -15.558 -11.372 1.00 91.44 419 ALA A CA 1
ATOM 3116 C C . ALA A 1 419 ? -11.951 -15.158 -10.010 1.00 91.44 419 ALA A C 1
ATOM 3118 O O . ALA A 1 419 ? -12.723 -15.909 -9.416 1.00 91.44 419 ALA A O 1
ATOM 3119 N N . GLY A 1 420 ? -11.579 -13.991 -9.486 1.00 91.94 420 GLY A N 1
ATOM 3120 C CA . GLY A 1 420 ? -12.137 -13.475 -8.247 1.00 91.94 420 GLY A CA 1
ATOM 3121 C C . GLY A 1 420 ? -13.488 -12.798 -8.448 1.00 91.94 420 GLY A C 1
ATOM 3122 O O . GLY A 1 420 ? -13.946 -12.532 -9.557 1.00 91.94 420 GLY A O 1
ATOM 3123 N N . ARG A 1 421 ? -14.118 -12.455 -7.327 1.00 92.12 421 ARG A N 1
ATOM 3124 C CA . ARG A 1 421 ? -15.380 -11.710 -7.284 1.00 92.12 421 ARG A CA 1
ATOM 3125 C C . ARG A 1 421 ? -15.264 -10.502 -6.352 1.00 92.12 421 ARG A C 1
ATOM 3127 O O . ARG A 1 421 ? -14.469 -10.560 -5.407 1.00 92.12 421 ARG A O 1
ATOM 3134 N N . PRO A 1 422 ? -16.026 -9.415 -6.577 1.00 92.38 422 PRO A N 1
ATOM 3135 C CA . PRO A 1 422 ? -15.953 -8.226 -5.735 1.00 92.38 422 PRO A CA 1
ATOM 3136 C C . PRO A 1 422 ? -16.212 -8.531 -4.254 1.00 92.38 422 PRO A C 1
ATOM 3138 O O . PRO A 1 422 ? -17.139 -9.259 -3.906 1.00 92.38 422 PRO A O 1
ATOM 3141 N N . GLY A 1 423 ? -15.423 -7.929 -3.374 1.00 90.31 423 GLY A N 1
ATOM 3142 C CA . GLY A 1 423 ? -15.572 -8.011 -1.926 1.00 90.31 423 GLY A CA 1
ATOM 3143 C C . GLY A 1 423 ? -14.746 -6.934 -1.232 1.00 90.31 423 GLY A C 1
ATOM 3144 O O . GLY A 1 423 ? -14.163 -6.072 -1.888 1.00 90.31 423 GLY A O 1
ATOM 3145 N N . VAL A 1 424 ? -14.717 -6.954 0.098 1.00 90.31 424 VAL A N 1
ATOM 3146 C CA . VAL A 1 424 ? -13.982 -5.976 0.909 1.00 90.31 424 VAL A CA 1
ATOM 3147 C C . VAL A 1 424 ? -12.884 -6.695 1.679 1.00 90.31 424 VAL A C 1
ATOM 3149 O O . VAL A 1 424 ? -13.166 -7.610 2.447 1.00 90.31 424 VAL A O 1
ATOM 3152 N N . LEU A 1 425 ? -11.636 -6.268 1.493 1.00 88.06 425 LEU A N 1
ATOM 3153 C CA . LEU A 1 425 ? -10.484 -6.796 2.221 1.00 88.06 425 LEU A CA 1
ATOM 3154 C C . LEU A 1 425 ? -9.466 -5.684 2.463 1.00 88.06 425 LEU A C 1
ATOM 3156 O O . LEU A 1 425 ? -9.263 -4.821 1.613 1.00 88.06 425 LEU A O 1
ATOM 3160 N N . HIS A 1 426 ? -8.826 -5.713 3.635 1.00 87.44 426 HIS A N 1
ATOM 3161 C CA . HIS A 1 426 ? -7.747 -4.789 4.008 1.00 87.44 426 HIS A CA 1
ATOM 3162 C C . HIS A 1 426 ? -8.084 -3.306 3.764 1.00 87.44 426 HIS A C 1
ATOM 3164 O O . HIS A 1 426 ? -7.217 -2.524 3.391 1.00 87.44 426 HIS A O 1
ATOM 3170 N N . GLY A 1 427 ? -9.340 -2.903 3.974 1.00 89.06 427 GLY A N 1
ATOM 3171 C CA . GLY A 1 427 ? -9.752 -1.500 3.916 1.00 89.06 427 GLY A CA 1
ATOM 3172 C C . GLY A 1 427 ? -10.299 -1.005 2.578 1.00 89.06 427 GLY A C 1
ATOM 3173 O O . GLY A 1 427 ? -10.758 0.135 2.523 1.00 89.06 427 GLY A O 1
ATOM 3174 N N . SER A 1 428 ? -10.331 -1.820 1.521 1.00 91.88 428 SER A N 1
ATOM 3175 C CA . SER A 1 428 ? -10.928 -1.421 0.240 1.00 91.88 428 SER A CA 1
ATOM 3176 C C . SER A 1 428 ? -11.816 -2.488 -0.385 1.00 91.88 428 SER A C 1
ATOM 3178 O O . SER A 1 428 ? -11.673 -3.686 -0.136 1.00 91.88 428 SER A O 1
ATOM 3180 N N . ARG A 1 429 ? -12.765 -2.026 -1.206 1.00 92.88 429 ARG A N 1
ATOM 3181 C CA . ARG A 1 429 ? -13.559 -2.880 -2.085 1.00 92.88 429 ARG A CA 1
ATOM 3182 C C . ARG A 1 429 ? -12.762 -3.179 -3.350 1.00 92.88 429 ARG A C 1
ATOM 3184 O O . ARG A 1 429 ? -12.405 -2.259 -4.083 1.00 92.88 429 ARG A O 1
ATOM 3191 N N . THR A 1 430 ? -12.497 -4.453 -3.599 1.00 92.94 430 THR A N 1
ATOM 3192 C CA . THR A 1 430 ? -11.664 -4.946 -4.704 1.00 92.94 430 THR A CA 1
ATOM 3193 C C . THR A 1 430 ? -12.125 -6.341 -5.144 1.00 92.94 430 THR A C 1
ATOM 3195 O O . THR A 1 430 ? -13.067 -6.891 -4.574 1.00 92.94 430 THR A O 1
ATOM 3198 N N . TYR A 1 431 ? -11.501 -6.917 -6.169 1.00 93.00 431 TYR A N 1
ATOM 3199 C CA . TYR A 1 431 ? -11.675 -8.330 -6.508 1.00 93.00 431 TYR A CA 1
ATOM 3200 C C . TYR A 1 431 ? -10.902 -9.212 -5.534 1.00 93.00 431 TYR A C 1
ATOM 3202 O O . TYR A 1 431 ? -9.790 -8.870 -5.136 1.00 93.00 431 TYR A O 1
ATOM 3210 N N . LEU A 1 432 ? -11.499 -10.341 -5.153 1.00 92.44 432 LEU A N 1
ATOM 3211 C CA . LEU A 1 432 ? -10.945 -11.286 -4.188 1.00 92.44 432 LEU A CA 1
ATOM 3212 C C . LEU A 1 432 ? -11.219 -12.720 -4.632 1.00 92.44 432 LEU A C 1
ATOM 3214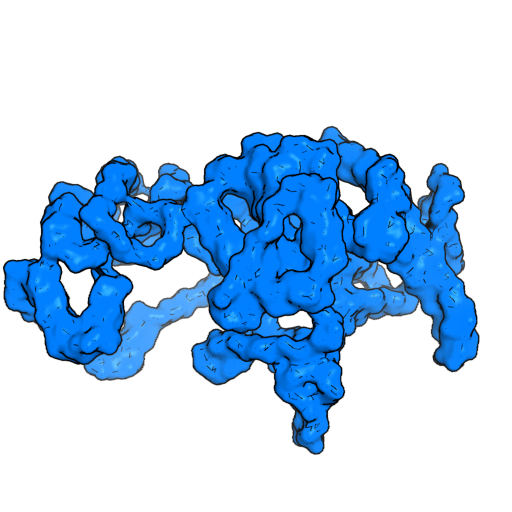 O O . LEU A 1 432 ? -12.293 -13.013 -5.162 1.00 92.44 432 LEU A O 1
ATOM 3218 N N . ILE A 1 433 ? -10.283 -13.621 -4.343 1.00 91.38 433 ILE A N 1
ATOM 3219 C CA . ILE A 1 433 ? -10.508 -15.066 -4.425 1.00 91.38 433 ILE A CA 1
ATOM 3220 C C . ILE A 1 433 ? -11.123 -15.495 -3.084 1.00 91.38 433 ILE A C 1
ATOM 3222 O O . ILE A 1 433 ? -10.471 -15.435 -2.040 1.00 91.38 433 ILE A O 1
ATOM 3226 N N . GLN A 1 434 ? -12.412 -15.834 -3.096 1.00 89.19 434 GLN A N 1
ATOM 3227 C CA . GLN A 1 434 ? -13.209 -16.093 -1.893 1.00 89.19 434 GLN A CA 1
ATOM 3228 C C . GLN A 1 434 ? -14.285 -17.152 -2.156 1.00 89.19 434 GLN A C 1
ATOM 3230 O O . GLN A 1 434 ? -14.790 -17.251 -3.275 1.00 89.19 434 GLN A O 1
ATOM 3235 N N . ASP A 1 435 ? -14.639 -17.917 -1.124 1.00 86.50 435 ASP A N 1
ATOM 3236 C CA . ASP A 1 435 ? -15.722 -18.904 -1.178 1.00 86.50 435 ASP A CA 1
ATOM 3237 C C . ASP A 1 435 ? -17.105 -18.250 -1.091 1.00 86.50 435 ASP A C 1
ATOM 3239 O O . ASP A 1 435 ? -17.214 -17.042 -0.870 1.00 86.50 435 ASP A O 1
ATOM 3243 N N . ASP A 1 436 ? -18.170 -19.047 -1.218 1.00 86.88 436 ASP A N 1
ATOM 3244 C CA . ASP A 1 436 ? -19.562 -18.582 -1.186 1.00 86.88 436 ASP A CA 1
ATOM 3245 C C . ASP A 1 436 ? -19.989 -17.916 0.123 1.00 86.88 436 ASP A C 1
ATOM 3247 O O . ASP A 1 436 ? -20.860 -17.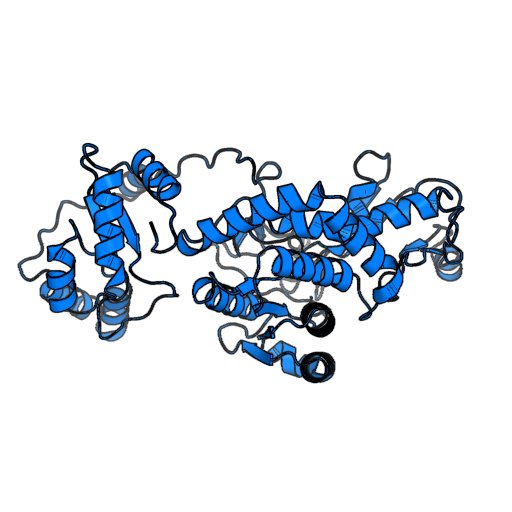045 0.093 1.00 86.88 436 ASP A O 1
ATOM 3251 N N . ALA A 1 437 ? -19.331 -18.237 1.236 1.00 86.62 437 ALA A N 1
ATOM 3252 C CA . ALA A 1 437 ? -19.548 -17.596 2.528 1.00 86.62 437 ALA A CA 1
ATOM 3253 C C . ALA A 1 437 ? -18.767 -16.275 2.686 1.00 86.62 437 ALA A C 1
ATOM 3255 O O . ALA A 1 437 ? -18.865 -15.624 3.728 1.00 86.62 437 ALA A O 1
ATOM 3256 N N . GLY A 1 438 ? -17.996 -15.871 1.672 1.00 83.12 438 GLY A N 1
ATOM 3257 C CA . GLY A 1 438 ? -17.175 -14.661 1.686 1.00 83.12 438 GLY A CA 1
ATOM 3258 C C . GLY A 1 438 ? -15.858 -14.827 2.445 1.00 83.12 438 GLY A C 1
ATOM 3259 O O . GLY A 1 438 ? -15.228 -13.831 2.804 1.00 83.12 438 GLY A O 1
ATOM 3260 N N . GLN A 1 439 ? -15.434 -16.064 2.720 1.00 85.44 439 GLN A N 1
ATOM 3261 C CA . GLN A 1 439 ? -14.133 -16.330 3.323 1.00 85.44 439 GLN A CA 1
ATOM 3262 C C . GLN A 1 439 ? -13.041 -16.242 2.262 1.00 85.44 439 GLN A C 1
ATOM 3264 O O . GLN A 1 439 ? -13.160 -16.790 1.167 1.00 85.44 439 GLN A O 1
ATOM 3269 N N . ILE A 1 440 ? -11.955 -15.550 2.599 1.00 87.50 440 ILE A N 1
ATOM 3270 C CA . ILE A 1 440 ? -10.808 -15.382 1.705 1.00 87.50 440 ILE A CA 1
ATOM 3271 C C . ILE A 1 440 ? -10.076 -16.713 1.560 1.00 87.50 440 ILE A C 1
ATOM 3273 O O . ILE A 1 440 ? -9.598 -17.257 2.559 1.00 87.50 440 ILE A O 1
ATOM 3277 N N . LEU A 1 441 ? -9.954 -17.187 0.322 1.00 88.25 441 LEU A N 1
ATOM 3278 C CA . LEU A 1 441 ? -9.230 -18.408 -0.010 1.00 88.25 441 LEU A CA 1
ATOM 3279 C C . LEU A 1 441 ? -7.722 -18.144 -0.082 1.00 88.25 441 LEU A C 1
ATOM 3281 O O . LEU A 1 441 ? -7.273 -17.028 -0.357 1.00 88.25 441 LEU A O 1
ATOM 3285 N N . GLU A 1 442 ? -6.933 -19.183 0.177 1.00 85.25 442 GLU A N 1
ATOM 3286 C CA . GLU A 1 442 ? -5.488 -19.124 -0.023 1.00 85.25 442 GLU A CA 1
ATOM 3287 C C . GLU A 1 442 ? -5.162 -19.028 -1.514 1.00 85.25 442 GLU A C 1
ATOM 3289 O O . GLU A 1 442 ? -5.847 -19.601 -2.360 1.00 85.25 442 GLU A O 1
ATOM 3294 N N . THR A 1 443 ? -4.100 -18.291 -1.835 1.00 88.00 443 THR A N 1
ATOM 3295 C CA . THR A 1 443 ? -3.633 -18.131 -3.215 1.00 88.00 443 THR A CA 1
ATOM 3296 C C . THR A 1 443 ? -2.270 -18.787 -3.377 1.00 88.00 443 THR A C 1
ATOM 3298 O O . THR A 1 443 ? -1.522 -18.929 -2.409 1.00 88.00 443 THR A O 1
ATOM 3301 N N . HIS A 1 444 ? -1.935 -19.196 -4.599 1.00 88.12 444 HIS A N 1
ATOM 3302 C CA . HIS A 1 444 ? -0.695 -19.915 -4.866 1.00 88.12 444 HIS A CA 1
ATOM 3303 C C . HIS A 1 444 ? 0.027 -19.382 -6.103 1.00 88.12 444 HIS A C 1
ATOM 3305 O O . HIS A 1 444 ? -0.515 -19.307 -7.207 1.00 88.12 444 HIS A O 1
ATOM 3311 N N . SER A 1 445 ? 1.315 -19.102 -5.923 1.00 88.31 445 SER A N 1
ATOM 3312 C CA . SER A 1 445 ? 2.238 -18.694 -6.972 1.00 88.31 445 SER A CA 1
ATOM 3313 C C . SER A 1 445 ? 3.655 -19.139 -6.617 1.00 88.31 445 SER A C 1
ATOM 3315 O O . SER A 1 445 ? 4.041 -19.190 -5.448 1.00 88.31 445 SER A O 1
ATOM 3317 N N . ILE A 1 446 ? 4.459 -19.439 -7.640 1.00 86.88 446 ILE A N 1
ATOM 3318 C CA . ILE A 1 446 ? 5.900 -19.653 -7.456 1.00 86.88 446 ILE A CA 1
ATOM 3319 C C . ILE A 1 446 ? 6.601 -18.359 -7.005 1.00 86.88 446 ILE A C 1
ATOM 3321 O O . ILE A 1 446 ? 7.593 -18.406 -6.277 1.00 86.88 446 ILE A O 1
ATOM 3325 N N . SER A 1 447 ? 6.061 -17.203 -7.404 1.00 83.06 447 SER A N 1
ATOM 3326 C CA . SER A 1 447 ? 6.493 -15.882 -6.948 1.00 83.06 447 SER A CA 1
ATOM 3327 C C . SER A 1 447 ? 5.808 -15.543 -5.623 1.00 83.06 447 SER A C 1
ATOM 3329 O O . SER A 1 447 ? 4.588 -15.599 -5.531 1.00 83.06 447 SER A O 1
ATOM 3331 N N . ALA A 1 448 ? 6.584 -15.171 -4.605 1.00 66.31 448 ALA A N 1
ATOM 3332 C CA . ALA A 1 448 ? 6.112 -14.941 -3.232 1.00 66.31 448 ALA A CA 1
ATOM 3333 C C . ALA A 1 448 ? 5.441 -13.562 -3.002 1.00 66.31 448 ALA A C 1
ATOM 3335 O O . ALA A 1 448 ? 5.510 -13.023 -1.896 1.00 66.31 448 ALA A O 1
ATOM 3336 N N . GLY A 1 449 ? 4.892 -12.931 -4.044 1.00 51.31 449 GLY A N 1
ATOM 3337 C CA . GLY A 1 449 ? 4.446 -11.532 -4.017 1.00 51.31 449 GLY A CA 1
ATOM 3338 C C . GLY A 1 449 ? 3.139 -11.276 -4.733 1.00 51.31 449 GLY A C 1
ATOM 3339 O O . GLY A 1 449 ? 2.769 -12.114 -5.583 1.00 51.31 449 GLY A O 1
#

InterPro domains:
  IPR001926 Tryptophan synthase beta chain-like, PALP domain [PF00291] (183-398)
  IPR002028 Tryptophan synthase, alpha chain [PF00290] (1-92)
  IPR006653 Tryptophan synthase, beta chain, conserved site [PS00168] (210-224)
  IPR006654 Tryptophan synthase, beta chain [TIGR00263] (138-449)
  IPR011060 Ribulose-phosphate binding barrel [SSF51366] (1-103)
  IPR013785 Aldolase-type TIM barrel [G3DSA:3.20.20.70] (1-107)
  IPR023026 Tryptophan synthase beta chain/beta chain-like [PTHR48077] (80-449)
  IPR036052 Tryptophan synthase beta chain-like, PALP domain superfamily [G3DSA:3.40.50.1100] (138-335)
  IPR036052 Tryptophan synthase beta chain-like, PALP domain superfamily [G3DSA:3.40.50.1100] (183-445)
  IPR036052 Tryptophan synthase beta chain-like, PALP domain superfamily [SSF53686] (132-449)

Foldseek 3Di:
DELLQDLVNLLVQLVVDPAADEYEQDLFDADADPDGRPSRLVVLVSSCVSNPPVPHFYEYEGNDQALVSQVVPVVRGRYYDDDPNLVVLCVPPNPVSSVVSVCRNVVHDDDDDDDDPDPVVVCVVVPDDPPDPDPQADVPKFAFQDPPLCPNLQVLLQVLVVVLVVDPVNVVVLVCCQVPPQPDPAEKDFPVVVCVVVPRATDIDRLQCSTPLRHLQLLLLLSVLVSCVVLVAQEEEEEDAQLSNLLSNLQNCLVVVGAAEYEAQPVSCVVNVVSVVSSVVSVYHYHFQDDDPSGRQSSLVVRVRVCSNCVNRYDYRYRALDAHPPSVVSLLVSLLSSQVLVQCQQLVVPPPDPPRHHHPNDDDQEDEDEDDRCSNQSSNCVNCVPPNHHRYYHFWLAPFRPADPVRTGDPAARPQVVPFDWDDDRGMTDTADADPVRHGDDHHHPDRD

Radius of gyration: 25.49 Å; chains: 1; bounding box: 64×50×73 Å

pLDDT: mean 87.61, std 12.65, range [43.88, 98.81]